Protein 2AVD (pdb70)

Radius of gyration: 21.44 Å; Cα contacts (8 Å, |Δi|>4): 861; chains: 2; bounding box: 46×50×58 Å

CATH classification: 3.40.50.150

InterPro domains:
  IPR002935 Class I-like SAM-dependent O-methyltransferase [PF01596] (61-262)
  IPR002935 Class I-like SAM-dependent O-methyltransferase [PS51682] (45-262)
  IPR029063 S-adenosyl-L-methionine-dependent methyltransferase superfamily [G3DSA:3.40.50.150] (34-262)
  IPR029063 S-adenosyl-L-methionine-dependent methyltransferase superfamily [SSF53335] (52-261)
  IPR050362 Cation-dependent O-methyltransferase [PTHR10509] (51-261)

Nearest PDB structures (foldseek):
  2avd-assembly1_B  TM=9.993E-01  e=6.513E-43  Homo sapiens
  3tr6-assembly1_A-2  TM=9.333E-01  e=3.860E-26  Coxiella burnetii
  5log-assembly1_A  TM=9.379E-01  e=1.596E-25  Myxococcus xanthus
  3cbg-assembly1_A-2  TM=9.506E-01  e=2.444E-22  Synechocystis sp. PCC 6803
  3r3h-assembly1_B  TM=9.396E-01  e=2.592E-22  Legionella pneumophila subsp. pneumophila str. Philadelphia 1

Sequence (438 aa):
QCLLPPEDSRLWQYLLSRSMREHPALRSLRLLTLEQPQGDSMMTCEQAQLLANLARLIQAKKALDLGTFTGYSALALALALPADGRVVTCEVDAQPPELGRPLWRQAEAEHKIDLRLKPALETLDELLAAGEAGTFDVAVVDADKENCSAYYERCLQLLRPGGILAVLRVLWRGKVLQPPKGDVAAECVRNLNERIRRDVRVYISLLPLGDGLTLAFKIQCLLPPEDSRLWQYLLSRSMREHPALRSLRLLTLEQPQGDSMMTCEQAQLLANLARLIQAKKALDLGTFTGYSALALALALPADGRVVTCEVDAQPPELGRPLWRQAEAEHKIDLRLKPALETLDELLAAGEAGTFDVAVVDADKENCSAYYERCLQLLRPGGILAVLRVLWRGKVLQPPKGDVAAECVRNLNERIRRDVRVYISLLPLGDGLTLAFKI

GO terms:
  GO:0005739 mitochondrion (C, HTP)
  GO:0005515 protein binding (F, IPI)

Organism: Homo sapiens (NCBI:txid9606)

B-factor: mean 18.5, std 7.51, range [7.93, 53.57]

Solvent-accessible surface area: 18088 Å² total; per-residue (Å²): 162,95,11,29,46,91,113,119,33,154,13,8,83,14,0,26,53,61,2,42,92,33,70,91,0,14,120,40,0,51,71,69,0,80,143,60,108,132,3,120,63,17,6,35,16,9,4,1,21,2,3,14,12,2,0,103,11,23,154,1,97,53,0,0,0,0,13,2,54,3,0,5,9,0,0,2,2,0,59,19,9,58,94,82,0,100,0,9,0,1,24,106,69,51,138,17,0,99,58,0,72,80,17,3,178,102,10,162,0,70,168,28,14,49,38,61,79,69,59,6,52,91,0,0,65,86,6,34,96,74,60,47,46,32,60,0,14,1,0,0,3,25,37,55,12,105,58,1,37,28,6,0,44,67,0,6,98,0,0,67,88,16,0,0,0,0,0,1,47,2,5,67,177,11,84,3,51,138,30,62,211,64,27,87,19,0,55,26,3,74,79,4,5,38,110,4,83,155,12,127,103,1,18,3,6,6,2,4,0,38,35,1,0,4,1,0,0,41,93,148,67,13,24,40,94,141,107,23,140,10,16,92,8,0,43,47,64,3,43,98,36,63,88,0,16,122,42,0,47,75,58,0,89,144,47,97,125,1,136,38,21,9,42,12,13,4,2,23,2,3,16,12,1,0,106,12,23,154,1,105,52,0,0,0,0,16,2,43,1,0,6,9,0,0,4,2,0,61,21,8,56,95,91,0,104,0,9,0,2,25,107,59,49,142,20,0,86,68,0,50,61,20,0,124,102,6,156,1,44,165,27,12,51,36,69,82,69,68,6,56,90,0,0,65,82,9,38,96,73,60,48,45,30,58,0,15,1,0,0,3,24,21,55,10,99,60,1,50,26,6,0,59,71,0,4,99,0,0,69,88,18,0,1,0,0,0,2,58,1,6,48,129,10,82,2,49,146,27,61,212,62,28,82,20,0,59,28,2,77,73,3,4,30,64,4,90,152,2,127,96,1,21,3,5,7,2,3,0,32,28,1,0,3,1,0,0,36,92

Structure (mmCIF, N/CA/C/O backbone):
data_2AVD
#
_entry.id   2AVD
#
_cell.length_a   51.882
_cell.length_b   65.222
_cell.length_c   61.799
_cell.angle_alpha   90.00
_cell.angle_beta   102.66
_cell.angle_gamma   90.00
#
_symmetry.space_group_name_H-M   'P 1 21 1'
#
loop_
_entity.id
_entity.type
_entity.pdbx_description
1 polymer Catechol-O-methyltransferase
2 non-polymer S-ADENOSYLMETHIONINE
3 water water
#
loop_
_atom_site.group_PDB
_atom_site.id
_atom_site.type_symbol
_atom_site.label_atom_id
_atom_site.label_alt_id
_atom_site.label_comp_id
_atom_site.label_asym_id
_atom_site.label_entity_id
_atom_site.label_seq_id
_atom_site.pdbx_PDB_ins_code
_atom_site.Cartn_x
_atom_site.Cartn_y
_atom_site.Cartn_z
_atom_site.occupancy
_atom_site.B_iso_or_equiv
_atom_site.auth_seq_id
_atom_site.auth_comp_id
_atom_site.auth_asym_id
_atom_site.auth_atom_id
_atom_site.pdbx_PDB_model_num
ATOM 1 N N . GLN A 1 11 ? -15.275 5.273 33.214 1.00 20.70 44 GLN A N 1
ATOM 2 C CA . GLN A 1 11 ? -14.107 5.534 32.332 1.00 21.23 44 GLN A CA 1
ATOM 3 C C . GLN A 1 11 ? -12.734 5.335 32.985 1.00 21.03 44 GLN A C 1
ATOM 4 O O . GLN A 1 11 ? -11.795 4.927 32.303 1.00 21.07 44 GLN A O 1
ATOM 10 N N . CYS A 1 12 ? -12.631 5.681 34.269 1.00 22.07 45 CYS A N 1
ATOM 11 C CA . CYS A 1 12 ? -11.364 5.708 35.027 1.00 24.13 45 CYS A CA 1
ATOM 12 C C . CYS A 1 12 ? -11.553 5.093 36.383 1.00 23.28 45 CYS A C 1
ATOM 13 O O . CYS A 1 12 ? -12.537 5.380 37.074 1.00 24.06 45 CYS A O 1
ATOM 16 N N . LEU A 1 13 ? -10.580 4.299 36.800 1.00 21.89 46 LEU A N 1
ATOM 17 C CA . LEU A 1 13 ? -10.584 3.778 38.146 1.00 21.51 46 LEU A CA 1
ATOM 18 C C . LEU A 1 13 ? -9.988 4.767 39.142 1.00 21.17 46 LEU A C 1
ATOM 19 O O . LEU A 1 13 ? -10.212 4.638 40.343 1.00 21.89 46 LEU A O 1
ATOM 24 N N . LEU A 1 14 ? -9.215 5.730 38.641 1.00 19.99 47 LEU A N 1
ATOM 25 C CA . LEU A 1 14 ? -8.459 6.631 39.509 1.00 19.88 47 LEU A CA 1
ATOM 26 C C . LEU A 1 14 ? -8.954 8.084 39.451 1.00 19.71 47 LEU A C 1
ATOM 27 O O . LEU A 1 14 ? -9.553 8.497 38.452 1.00 19.43 47 LEU A O 1
ATOM 32 N N . PRO A 1 15 ? -8.712 8.854 40.529 1.00 19.99 48 PRO A N 1
ATOM 33 C CA . PRO A 1 15 ? -9.051 10.282 40.488 1.00 19.79 48 PRO A CA 1
ATOM 34 C C . PRO A 1 15 ? -8.045 11.015 39.588 1.00 19.53 48 PRO A C 1
ATOM 35 O O . PRO A 1 15 ? -7.087 10.384 39.103 1.00 19.47 48 PRO A O 1
ATOM 39 N N . PRO A 1 16 ? -8.260 12.325 39.339 1.00 19.77 49 PRO A N 1
ATOM 40 C CA . PRO A 1 16 ? -7.291 13.113 38.572 1.00 18.97 49 PRO A CA 1
ATOM 41 C C . PRO A 1 16 ? -5.880 13.086 39.184 1.00 18.54 49 PRO A C 1
ATOM 42 O O . PRO A 1 16 ? -5.730 12.951 40.410 1.00 18.36 49 PRO A O 1
ATOM 46 N N . GLU A 1 17 ? -4.869 13.246 38.332 1.00 17.74 50 GLU A N 1
ATOM 47 C CA . GLU A 1 17 ? -3.478 13.225 38.763 1.00 17.96 50 GLU A CA 1
ATOM 48 C C . GLU A 1 17 ? -3.160 14.278 39.817 1.00 18.24 50 GLU A C 1
ATOM 49 O O . GLU A 1 17 ? -2.262 14.084 40.628 1.00 18.38 50 GLU A O 1
ATOM 55 N N . ASP A 1 18 ? -3.859 15.411 39.774 1.00 18.50 51 ASP A N 1
ATOM 56 C CA . ASP A 1 18 ? -3.554 16.517 40.696 1.00 19.47 51 ASP A CA 1
ATOM 57 C C . ASP A 1 18 ? -4.322 16.441 42.030 1.00 19.63 51 ASP A C 1
ATOM 58 O O . ASP A 1 18 ? -4.207 17.340 42.877 1.00 20.50 51 ASP A O 1
ATOM 63 N N . SER A 1 19 ? -5.076 15.361 42.242 1.00 19.99 52 SER A N 1
ATOM 64 C CA . SER A 1 19 ? -5.807 15.209 43.494 1.00 20.47 52 SER A CA 1
ATOM 65 C C . SER A 1 19 ? -4.840 14.935 44.672 1.00 20.16 52 SER A C 1
ATOM 66 O O . SER A 1 19 ? -3.756 14.357 44.481 1.00 19.50 52 SER A O 1
ATOM 69 N N . ARG A 1 20 ? -5.218 15.399 45.865 1.00 19.72 53 ARG A N 1
ATOM 70 C CA . ARG A 1 20 ? -4.351 15.374 47.050 1.00 20.17 53 ARG A CA 1
ATOM 71 C C . ARG A 1 20 ? -3.740 13.996 47.407 1.00 18.69 53 ARG A C 1
ATOM 72 O O . ARG A 1 20 ? -2.516 13.877 47.601 1.00 18.14 53 ARG A O 1
ATOM 80 N N . LEU A 1 21 ? -4.599 12.983 47.500 1.00 17.90 54 LEU A N 1
ATOM 81 C CA . LEU A 1 21 ? -4.152 11.633 47.860 1.00 17.48 54 LEU A CA 1
ATOM 82 C C . LEU A 1 21 ? -3.254 11.019 46.765 1.00 16.90 54 LEU A C 1
ATOM 83 O O . LEU A 1 21 ? -2.256 10.331 47.073 1.00 15.51 54 LEU A O 1
ATOM 88 N N . TRP A 1 22 ? -3.594 11.271 45.497 1.00 15.77 55 TRP A N 1
ATOM 89 C CA . TRP A 1 22 ? -2.709 10.825 44.412 1.00 15.52 55 TRP A CA 1
ATOM 90 C C . TRP A 1 22 ? -1.345 11.529 44.469 1.00 15.56 55 TRP A C 1
ATOM 91 O O . TRP A 1 22 ? -0.296 10.888 44.308 1.00 14.97 55 TRP A O 1
ATOM 102 N N . GLN A 1 23 ? -1.347 12.845 44.705 1.00 14.88 56 GLN A N 1
ATOM 103 C CA . GLN A 1 23 ? -0.086 13.586 44.826 1.00 15.53 56 GLN A CA 1
ATOM 104 C C . GLN A 1 23 ? 0.776 13.029 45.964 1.00 14.86 56 GLN A C 1
ATOM 105 O O . GLN A 1 23 ? 2.006 12.991 45.854 1.00 14.73 56 GLN A O 1
ATOM 111 N N . TYR A 1 24 ? 0.111 12.568 47.021 1.00 14.95 57 TYR A N 1
ATOM 112 C CA . TYR A 1 24 ? 0.806 11.936 48.148 1.00 14.98 57 TYR A CA 1
ATOM 113 C C . TYR A 1 24 ? 1.471 10.640 47.669 1.00 14.37 57 TYR A C 1
ATOM 114 O O . TYR A 1 24 ? 2.679 10.430 47.867 1.00 14.80 57 TYR A O 1
ATOM 123 N N . LEU A 1 25 ? 0.689 9.778 47.024 1.00 14.22 58 LEU A N 1
ATOM 124 C CA . LEU A 1 25 ? 1.239 8.539 46.501 1.00 13.37 58 LEU A CA 1
ATOM 125 C C . LEU A 1 25 ? 2.476 8.798 45.632 1.00 12.40 58 LEU A C 1
ATOM 126 O O . LEU A 1 25 ? 3.483 8.123 45.768 1.00 12.04 58 LEU A O 1
ATOM 131 N N . LEU A 1 26 ? 2.412 9.798 44.750 1.00 12.06 59 LEU A N 1
ATOM 132 C CA . LEU A 1 26 ? 3.565 10.111 43.886 1.00 11.90 59 LEU A CA 1
ATOM 133 C C . LEU A 1 26 ? 4.756 10.614 44.676 1.00 12.56 59 LEU A C 1
ATOM 134 O O . LEU A 1 26 ? 5.867 10.102 44.509 1.00 10.88 59 LEU A O 1
ATOM 139 N N . SER A 1 27 ? 4.526 11.627 45.517 1.00 12.96 60 SER A N 1
ATOM 140 C CA . SER A 1 27 ? 5.623 12.242 46.276 1.00 13.95 60 SER A CA 1
ATOM 141 C C . SER A 1 27 ? 6.338 11.266 47.221 1.00 13.63 60 SER A C 1
ATOM 142 O O . SER A 1 27 ? 7.544 11.399 47.449 1.00 14.32 60 SER A O 1
ATOM 145 N N . ARG A 1 28 ? 5.594 10.279 47.724 1.00 13.55 61 ARG A N 1
ATOM 146 C CA . ARG A 1 28 ? 6.135 9.296 48.665 1.00 14.27 61 ARG A CA 1
ATOM 147 C C . ARG A 1 28 ? 6.794 8.093 47.973 1.00 14.65 61 ARG A C 1
ATOM 148 O O . ARG A 1 28 ? 7.400 7.236 48.624 1.00 13.95 61 ARG A O 1
ATOM 156 N N . SER A 1 29 ? 6.736 8.078 46.638 1.00 13.66 62 SER A N 1
ATOM 157 C CA . SER A 1 29 ? 7.296 6.948 45.889 1.00 13.55 62 SER A CA 1
ATOM 158 C C . SER A 1 29 ? 8.272 7.343 44.766 1.00 12.89 62 SER A C 1
ATOM 159 O O . SER A 1 29 ? 9.204 6.586 44.466 1.00 12.96 62 SER A O 1
ATOM 162 N N . MET A 1 30 ? 8.027 8.480 44.101 1.00 12.40 63 MET A N 1
ATOM 163 C CA . MET A 1 30 ? 8.733 8.769 42.841 1.00 13.38 63 MET A CA 1
ATOM 164 C C . MET A 1 30 ? 10.210 9.101 43.031 1.00 13.37 63 MET A C 1
ATOM 165 O O . MET A 1 30 ? 10.553 9.911 43.913 1.00 14.44 63 MET A O 1
ATOM 170 N N . ARG A 1 31 ? 11.058 8.484 42.206 1.00 13.48 64 ARG A N 1
ATOM 171 C CA . ARG A 1 31 ? 12.507 8.715 42.200 1.00 13.46 64 ARG A CA 1
ATOM 172 C C . ARG A 1 31 ? 13.080 8.762 40.774 1.00 14.29 64 ARG A C 1
ATOM 173 O O . ARG A 1 31 ? 13.983 7.988 40.401 1.00 14.85 64 ARG A O 1
ATOM 181 N N . GLU A 1 32 ? 12.533 9.669 39.955 1.00 14.46 65 GLU A N 1
ATOM 182 C CA . GLU A 1 32 ? 12.989 9.794 38.594 1.00 14.18 65 GLU A CA 1
ATOM 183 C C . GLU A 1 32 ? 14.402 10.338 38.612 1.00 12.80 65 GLU A C 1
ATOM 184 O O . GLU A 1 32 ? 14.680 11.302 39.345 1.00 13.78 65 GLU A O 1
ATOM 190 N N . HIS A 1 33 ? 15.269 9.732 37.816 1.00 13.16 66 HIS A N 1
ATOM 191 C CA . HIS A 1 33 ? 16.560 10.351 37.476 1.00 13.12 66 HIS A CA 1
ATOM 192 C C . HIS A 1 33 ? 16.269 11.748 36.921 1.00 12.87 66 HIS A C 1
ATOM 193 O O . HIS A 1 33 ? 15.271 11.922 36.219 1.00 12.22 66 HIS A O 1
ATOM 200 N N . PRO A 1 34 ? 17.108 12.768 37.256 1.00 13.20 67 PRO A N 1
ATOM 201 C CA . PRO A 1 34 ? 16.854 14.140 36.746 1.00 12.87 67 PRO A CA 1
ATOM 202 C C . PRO A 1 34 ? 16.567 14.218 35.231 1.00 12.69 67 PRO A C 1
ATOM 203 O O . PRO A 1 34 ? 15.670 14.964 34.823 1.00 13.24 67 PRO A O 1
ATOM 207 N N . ALA A 1 35 ? 17.304 13.476 34.406 1.00 12.59 68 ALA A N 1
ATOM 208 C CA . ALA A 1 35 ? 17.062 13.462 32.956 1.00 12.21 68 ALA A CA 1
ATOM 209 C C . ALA A 1 35 ? 15.678 12.905 32.616 1.00 12.85 68 ALA A C 1
ATOM 210 O O . ALA A 1 35 ? 15.009 13.396 31.696 1.00 12.56 68 ALA A O 1
ATOM 212 N N . LEU A 1 36 ? 15.261 11.875 33.356 1.00 12.07 69 LEU A N 1
ATOM 213 C CA . LEU A 1 36 ? 13.945 11.256 33.124 1.00 11.90 69 LEU A CA 1
ATOM 214 C C . LEU A 1 36 ? 12.829 12.244 33.496 1.00 12.11 69 LEU A C 1
ATOM 215 O O . LEU A 1 36 ? 11.863 12.419 32.741 1.00 11.98 69 LEU A O 1
ATOM 220 N N . ARG A 1 37 ? 13.006 12.932 34.624 1.00 11.93 70 ARG A N 1
ATOM 221 C CA . ARG A 1 37 ? 12.101 13.995 35.037 1.00 12.45 70 ARG A CA 1
ATOM 222 C C . ARG A 1 37 ? 12.015 15.104 33.966 1.00 12.31 70 ARG A C 1
ATOM 223 O O . ARG A 1 37 ? 10.929 15.526 33.578 1.00 11.56 70 ARG A O 1
ATOM 2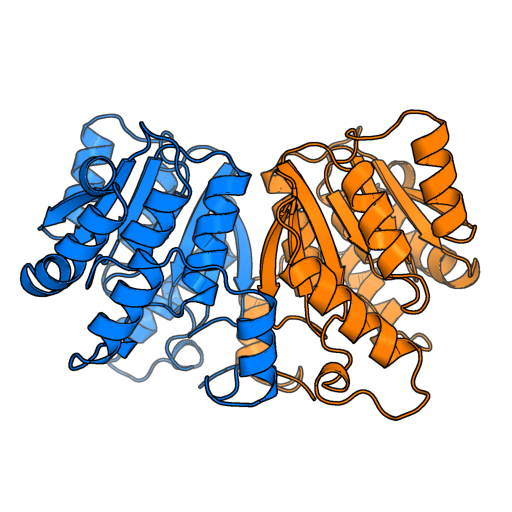31 N N . SER A 1 38 ? 13.175 15.558 33.505 1.00 12.39 71 SER A N 1
ATOM 232 C CA . SER A 1 38 ? 13.239 16.573 32.455 1.00 12.41 71 SER A CA 1
ATOM 233 C C . SER A 1 38 ? 12.584 16.133 31.157 1.00 11.98 71 SER A C 1
ATOM 234 O O . SER A 1 38 ? 11.857 16.927 30.524 1.00 11.85 71 SER A O 1
ATOM 237 N N . LEU A 1 39 ? 12.791 14.871 30.774 1.00 11.21 72 LEU A N 1
ATOM 238 C CA . LEU A 1 39 ? 12.074 14.309 29.623 1.00 11.44 72 LEU A CA 1
ATOM 239 C C . LEU A 1 39 ? 10.540 14.378 29.797 1.00 11.01 72 LEU A C 1
ATOM 240 O O . LEU A 1 39 ? 9.828 14.772 28.871 1.00 10.62 72 LEU A O 1
ATOM 245 N N . ARG A 1 40 ? 10.040 14.018 30.983 1.00 11.58 73 ARG A N 1
ATOM 246 C CA . ARG A 1 40 ? 8.595 14.089 31.258 1.00 12.07 73 ARG A CA 1
ATOM 247 C C . ARG A 1 40 ? 8.105 15.524 31.103 1.00 12.91 73 ARG A C 1
ATOM 248 O O . ARG A 1 40 ? 7.149 15.785 30.368 1.00 13.28 73 ARG A O 1
ATOM 256 N N . LEU A 1 41 ? 8.780 16.454 31.770 1.00 13.11 74 LEU A N 1
ATOM 257 C CA . LEU A 1 41 ? 8.341 17.849 31.758 1.00 13.29 74 LEU A CA 1
ATOM 258 C C . LEU A 1 41 ? 8.355 18.419 30.337 1.00 13.43 74 LEU A C 1
ATOM 259 O O . LEU A 1 41 ? 7.392 19.086 29.912 1.00 13.31 74 LEU A O 1
ATOM 264 N N . LEU A 1 42 ? 9.415 18.137 29.590 1.00 13.27 75 LEU A N 1
ATOM 265 C CA . LEU A 1 42 ? 9.515 18.566 28.192 1.00 14.17 75 LEU A CA 1
ATOM 266 C C . LEU A 1 42 ? 8.392 17.987 27.315 1.00 14.10 75 LEU A C 1
ATOM 267 O O . LEU A 1 42 ? 7.799 18.695 26.501 1.00 13.84 75 LEU A O 1
ATOM 272 N N . THR A 1 43 ? 8.128 16.695 27.482 1.00 12.69 76 THR A N 1
ATOM 273 C CA . THR A 1 43 ? 7.084 16.006 26.727 1.00 12.47 76 THR A CA 1
ATOM 274 C C . THR A 1 43 ? 5.728 16.655 27.009 1.00 12.09 76 THR A C 1
ATOM 275 O O . THR A 1 43 ? 4.951 16.865 26.075 1.00 12.12 76 THR A O 1
ATOM 279 N N . LEU A 1 44 ? 5.499 17.032 28.268 1.00 12.87 77 LEU A N 1
ATOM 280 C CA . LEU A 1 44 ? 4.218 17.631 28.675 1.00 12.71 77 LEU A CA 1
ATOM 281 C C . LEU A 1 44 ? 4.003 19.053 28.150 1.00 13.72 77 LEU A C 1
ATOM 282 O O . LEU A 1 44 ? 2.875 19.563 28.197 1.00 13.55 77 LEU A O 1
ATOM 287 N N . GLU A 1 45 ? 5.069 19.674 27.647 1.00 13.64 78 GLU A N 1
ATOM 288 C CA . GLU A 1 45 ? 4.946 20.959 26.915 1.00 14.23 78 GLU A CA 1
ATOM 289 C C . GLU A 1 45 ? 4.501 20.806 25.437 1.00 15.12 78 GLU A C 1
ATOM 290 O O . GLU A 1 45 ? 4.256 21.818 24.737 1.00 15.81 78 GLU A O 1
ATOM 296 N N . GLN A 1 46 ? 4.332 19.556 24.989 1.00 14.46 79 GLN A N 1
ATOM 297 C CA . GLN A 1 46 ? 3.994 19.260 23.595 1.00 14.91 79 GLN A CA 1
ATOM 298 C C . GLN A 1 46 ? 2.505 18.895 23.422 1.00 14.20 79 GLN A C 1
ATOM 299 O O . GLN A 1 46 ? 1.905 18.312 24.335 1.00 13.06 79 GLN A O 1
ATOM 305 N N . PRO A 1 47 ? 1.904 19.219 22.243 1.00 14.45 80 PRO A N 1
ATOM 306 C CA . PRO A 1 47 ? 0.585 18.656 21.933 1.00 14.13 80 PRO A CA 1
ATOM 307 C C . PRO A 1 47 ? 0.599 17.126 22.110 1.00 14.14 80 PRO A C 1
ATOM 308 O O . PRO A 1 47 ? 1.557 16.466 21.715 1.00 14.26 80 PRO A O 1
ATOM 312 N N . GLN A 1 48 ? -0.446 16.595 22.734 1.00 14.11 81 GLN A N 1
ATOM 313 C CA . GLN A 1 48 ? -0.576 15.141 23.021 1.00 14.67 81 GLN A CA 1
ATOM 314 C C . GLN A 1 48 ? 0.514 14.600 23.949 1.00 14.27 81 GLN A C 1
ATOM 315 O O . GLN A 1 48 ? 0.683 13.380 24.060 1.00 14.20 81 GLN A O 1
ATOM 321 N N . GLY A 1 49 ? 1.204 15.504 24.645 1.00 14.17 82 GLY A N 1
ATOM 322 C CA . GLY A 1 49 ? 2.317 15.117 25.542 1.00 13.84 82 GLY A CA 1
ATOM 323 C C . GLY A 1 49 ? 1.870 14.127 26.615 1.00 14.27 82 GLY A C 1
ATOM 324 O O . GLY A 1 49 ? 2.650 13.277 27.056 1.00 13.40 82 GLY A O 1
ATOM 325 N N . ASP A 1 50 ? 0.611 14.224 27.027 1.00 13.88 83 ASP A N 1
ATOM 326 C CA . ASP A 1 50 ? 0.062 13.335 28.056 1.00 15.32 83 ASP A CA 1
ATOM 327 C C . ASP A 1 50 ? -0.250 11.930 27.541 1.00 15.58 83 ASP A C 1
ATOM 328 O O . ASP A 1 50 ? -0.730 11.081 28.313 1.00 16.47 83 ASP A O 1
ATOM 333 N N . SER A 1 51 ? 0.029 11.676 26.256 1.00 15.21 84 SER A N 1
ATOM 334 C CA . SER A 1 51 ? 0.068 10.296 25.726 1.00 16.73 84 SER A CA 1
ATOM 335 C C . SER A 1 51 ? 1.207 9.475 26.343 1.00 15.50 84 SER A C 1
ATOM 336 O O . SER A 1 51 ? 1.211 8.247 26.266 1.00 16.30 84 SER A O 1
ATOM 339 N N . MET A 1 52 ? 2.190 10.156 26.923 1.00 15.07 85 MET A N 1
ATOM 340 C CA . MET A 1 52 ? 3.293 9.469 27.603 1.00 15.90 85 MET A CA 1
ATOM 341 C C . MET A 1 52 ? 2.703 8.622 28.742 1.00 13.91 85 MET A C 1
ATOM 342 O O . MET A 1 52 ? 1.696 9.000 29.339 1.00 13.23 85 MET A O 1
ATOM 347 N N . MET A 1 53 ? 3.287 7.458 29.041 1.00 14.19 86 MET A N 1
ATOM 348 C CA . MET A 1 53 ? 2.795 6.756 30.217 1.00 13.58 86 MET A CA 1
ATOM 349 C C . MET A 1 53 ? 3.144 7.552 31.489 1.00 13.46 86 MET A C 1
ATOM 350 O O . MET A 1 53 ? 4.174 8.237 31.564 1.00 12.04 86 MET A O 1
ATOM 355 N N . THR A 1 54 ? 2.257 7.475 32.469 1.00 13.12 87 THR A N 1
ATOM 356 C CA . THR A 1 54 ? 2.463 8.176 33.735 1.00 12.99 87 THR A CA 1
ATOM 357 C C . THR A 1 54 ? 3.780 7.759 34.412 1.00 12.41 87 THR A C 1
ATOM 358 O O . THR A 1 54 ? 4.280 6.631 34.238 1.00 11.44 87 THR A O 1
ATOM 362 N N . CYS A 1 55 ? 4.348 8.684 35.181 1.00 11.82 88 CYS A N 1
ATOM 363 C CA . CYS A 1 55 ? 5.654 8.451 35.807 1.00 11.81 88 CYS A CA 1
ATOM 364 C C . CYS A 1 55 ? 5.679 7.207 36.717 1.00 10.98 88 CYS A C 1
ATOM 365 O O . CYS A 1 55 ? 6.680 6.469 36.739 1.00 11.42 88 CYS A O 1
ATOM 368 N N . GLU A 1 56 ? 4.599 6.947 37.457 1.00 9.50 89 GLU A N 1
ATOM 369 C CA . GLU A 1 56 ? 4.627 5.779 38.379 1.00 9.62 89 GLU A CA 1
ATOM 370 C C . GLU A 1 56 ? 4.500 4.446 37.643 1.00 9.83 89 GLU A C 1
ATOM 371 O O . GLU A 1 56 ? 4.968 3.401 38.129 1.00 9.77 89 GLU A O 1
ATOM 377 N N . GLN A 1 57 ? 3.866 4.465 36.468 1.00 9.86 90 GLN A N 1
ATOM 378 C CA . GLN A 1 57 ? 3.832 3.251 35.659 1.00 9.88 90 GLN A CA 1
ATOM 379 C C . GLN A 1 57 ? 5.227 2.963 35.140 1.00 10.49 90 GLN A C 1
ATOM 380 O O . GLN A 1 57 ? 5.711 1.844 35.286 1.00 9.65 90 GLN A O 1
ATOM 386 N N . ALA A 1 58 ? 5.882 3.972 34.541 1.00 10.39 91 ALA A N 1
ATOM 387 C CA . ALA A 1 58 ? 7.263 3.793 34.071 1.00 10.25 91 ALA A CA 1
ATOM 388 C C . ALA A 1 58 ? 8.174 3.319 35.214 1.00 10.14 91 ALA A C 1
ATOM 389 O O . ALA A 1 58 ? 9.037 2.462 35.013 1.00 9.68 91 ALA A O 1
ATOM 391 N N . GLN A 1 59 ? 8.000 3.909 36.394 1.00 10.24 92 GLN A N 1
ATOM 392 C CA . GLN A 1 59 ? 8.814 3.545 37.545 1.00 9.81 92 GLN A CA 1
ATOM 393 C C . GLN A 1 59 ? 8.549 2.124 38.007 1.00 8.95 92 GLN A C 1
ATOM 394 O O . GLN A 1 59 ? 9.502 1.405 38.352 1.00 7.93 92 GLN A O 1
ATOM 400 N N . LEU A 1 60 ? 7.282 1.708 38.034 1.00 8.61 93 LEU A N 1
ATOM 401 C CA . LEU A 1 60 ? 7.001 0.301 38.374 1.00 9.20 93 LEU A CA 1
ATOM 402 C C . LEU A 1 60 ? 7.733 -0.654 37.415 1.00 9.53 93 LEU A C 1
ATOM 403 O O . LEU A 1 60 ? 8.400 -1.611 37.847 1.00 8.49 93 LEU A O 1
ATOM 408 N N . LEU A 1 61 ? 7.588 -0.392 36.110 1.00 8.98 94 LEU A N 1
ATOM 409 C CA . LEU A 1 61 ? 8.208 -1.223 35.081 1.00 10.45 94 LEU A CA 1
ATOM 410 C C . LEU A 1 61 ? 9.741 -1.261 35.220 1.00 9.34 94 LEU A C 1
ATOM 411 O O . LEU A 1 61 ? 10.338 -2.343 35.182 1.00 9.56 94 LEU A O 1
ATOM 416 N N . ALA A 1 62 ? 10.356 -0.084 35.450 1.00 9.36 95 ALA A N 1
ATOM 417 C CA . ALA A 1 62 ? 11.805 0.034 35.640 1.00 10.03 95 ALA A CA 1
ATOM 418 C C . ALA A 1 62 ? 12.214 -0.745 36.896 1.00 10.35 95 ALA A C 1
ATOM 419 O O . ALA A 1 62 ? 13.208 -1.477 36.873 1.00 10.68 95 ALA A O 1
ATOM 421 N N . ASN A 1 63 ? 11.419 -0.620 37.954 1.00 9.68 96 ASN A N 1
ATOM 422 C CA . ASN A 1 63 ? 11.700 -1.328 39.204 1.00 10.34 96 ASN A CA 1
ATOM 423 C C . ASN A 1 63 ? 11.654 -2.845 39.009 1.00 9.76 96 ASN A C 1
ATOM 424 O O . ASN A 1 63 ? 12.517 -3.573 39.517 1.00 10.97 96 ASN A O 1
ATOM 429 N N . LEU A 1 64 ? 10.633 -3.329 38.307 1.00 10.18 97 LEU A N 1
ATOM 430 C CA . LEU A 1 64 ? 10.530 -4.772 38.080 1.00 9.94 97 LEU A CA 1
ATOM 431 C C . LEU A 1 64 ? 11.693 -5.263 37.184 1.00 10.09 97 LEU A C 1
ATOM 432 O O . LEU A 1 64 ? 12.240 -6.345 37.423 1.00 10.44 97 LEU A O 1
ATOM 437 N N . ALA A 1 65 ? 12.085 -4.463 36.188 1.00 9.94 98 ALA A N 1
ATOM 438 C CA . ALA A 1 65 ? 13.263 -4.778 35.357 1.00 10.41 98 ALA A CA 1
ATOM 439 C C . ALA A 1 65 ? 14.508 -4.937 36.234 1.00 10.92 98 ALA A C 1
ATOM 440 O O . ALA A 1 65 ? 15.242 -5.931 36.117 1.00 10.79 98 ALA A O 1
ATOM 442 N N . ARG A 1 66 ? 14.727 -3.977 37.138 1.00 10.67 99 ARG A N 1
ATOM 443 C CA . ARG A 1 66 ? 15.852 -4.061 38.059 1.00 11.56 99 ARG A CA 1
ATOM 444 C C . ARG A 1 66 ? 15.731 -5.282 38.970 1.00 11.15 99 ARG A C 1
ATOM 445 O O . ARG A 1 66 ? 16.708 -6.008 39.200 1.00 10.53 99 ARG A O 1
ATOM 453 N N . LEU A 1 67 ? 14.527 -5.503 39.487 1.00 10.75 100 LEU A N 1
ATOM 454 C CA . LEU A 1 67 ? 14.286 -6.643 40.383 1.00 11.11 100 LEU A CA 1
ATOM 455 C C . LEU A 1 67 ? 14.792 -7.959 39.758 1.00 11.13 100 LEU A C 1
ATOM 456 O O . LEU A 1 67 ? 15.479 -8.747 40.428 1.00 11.23 100 LEU A O 1
ATOM 461 N N . ILE A 1 68 ? 14.463 -8.169 38.482 1.00 10.83 101 ILE A N 1
ATOM 462 C CA . ILE A 1 68 ? 14.813 -9.433 37.776 1.00 11.53 101 ILE A CA 1
ATOM 463 C C . ILE A 1 68 ? 16.193 -9.385 37.070 1.00 12.10 101 ILE A C 1
ATOM 464 O O . ILE A 1 68 ? 16.568 -10.317 36.321 1.00 11.97 101 ILE A O 1
ATOM 469 N N . GLN A 1 69 ? 16.960 -8.327 37.355 1.00 12.52 102 GLN A N 1
ATOM 470 C CA . GLN A 1 69 ? 18.293 -8.115 36.769 1.00 14.33 102 GLN A CA 1
ATOM 471 C C . GLN A 1 69 ? 18.237 -8.162 35.232 1.00 12.74 102 GLN A C 1
ATOM 472 O O . GLN A 1 69 ? 19.084 -8.787 34.574 1.00 12.65 102 GLN A O 1
ATOM 478 N N . ALA A 1 70 ? 17.205 -7.523 34.672 1.00 11.33 103 ALA A N 1
ATOM 479 C CA . ALA A 1 70 ? 17.045 -7.389 33.230 1.00 12.27 103 ALA A CA 1
ATOM 480 C C . ALA A 1 70 ? 18.318 -6.842 32.563 1.00 12.45 103 ALA A C 1
ATOM 481 O O . ALA A 1 70 ? 18.985 -5.941 33.099 1.00 11.98 103 ALA A O 1
ATOM 483 N N . LYS A 1 71 ? 18.627 -7.409 31.399 1.00 13.13 104 LYS A N 1
ATOM 484 C CA . LYS A 1 71 ? 19.712 -6.988 30.504 1.00 13.64 104 LYS A CA 1
ATOM 485 C C . LYS A 1 71 ? 19.183 -6.573 29.117 1.00 13.60 104 LYS A C 1
ATOM 486 O O . LYS A 1 71 ? 19.852 -5.835 28.397 1.00 12.48 104 LYS A O 1
ATOM 492 N N . LYS A 1 72 ? 18.019 -7.103 28.712 1.00 12.44 105 LYS A N 1
ATOM 493 C CA . LYS A 1 72 ? 17.440 -6.788 27.403 1.00 13.18 105 LYS A CA 1
ATOM 494 C C . LYS A 1 72 ? 15.972 -6.502 27.580 1.00 12.70 105 LYS A C 1
ATOM 495 O O . LYS A 1 72 ? 15.258 -7.309 28.175 1.00 12.54 105 LYS A O 1
ATOM 501 N N . ALA A 1 73 ? 15.533 -5.374 27.018 1.00 12.32 106 ALA A N 1
ATOM 502 C CA . ALA A 1 73 ? 14.141 -4.953 27.091 1.00 11.55 106 ALA A CA 1
ATOM 503 C C . ALA A 1 73 ? 13.641 -4.555 25.702 1.00 11.81 106 ALA A C 1
ATOM 504 O O . ALA A 1 73 ? 14.419 -4.135 24.834 1.00 11.71 106 ALA A O 1
ATOM 506 N N . LEU A 1 74 ? 12.342 -4.698 25.517 1.00 10.98 107 LEU A N 1
ATOM 507 C CA . LEU A 1 74 ? 11.680 -4.266 24.299 1.00 11.50 107 LEU A CA 1
ATOM 508 C C . LEU A 1 74 ? 10.672 -3.203 24.718 1.00 11.56 107 LEU A C 1
ATOM 509 O O . LEU A 1 74 ? 9.929 -3.390 25.699 1.00 12.14 107 LEU A O 1
ATOM 514 N N . ASP A 1 75 ? 10.644 -2.092 23.987 1.00 11.61 108 ASP A N 1
ATOM 515 C CA . ASP A 1 75 ? 9.768 -0.981 24.288 1.00 11.82 108 ASP A CA 1
ATOM 516 C C . ASP A 1 75 ? 9.040 -0.590 22.993 1.00 11.96 108 ASP A C 1
ATOM 517 O O . ASP A 1 75 ? 9.639 0.021 22.089 1.00 11.69 108 ASP A O 1
ATOM 522 N N . LEU A 1 76 ? 7.762 -0.954 22.912 1.00 11.06 109 LEU A N 1
ATOM 523 C CA . LEU A 1 76 ? 6.986 -0.734 21.679 1.00 10.48 109 LEU A CA 1
ATOM 524 C C . LEU A 1 76 ? 6.187 0.547 21.861 1.00 10.47 109 LEU A C 1
ATOM 525 O O . LEU A 1 76 ? 5.375 0.650 22.773 1.00 10.35 109 LEU A O 1
ATOM 530 N N . GLY A 1 77 ? 6.451 1.514 20.987 1.00 10.72 110 GLY A N 1
ATOM 531 C CA . GLY A 1 77 ? 5.815 2.825 21.037 1.00 10.21 110 GLY A CA 1
ATOM 532 C C . GLY A 1 77 ? 6.705 3.810 21.748 1.00 9.90 110 GLY A C 1
ATOM 533 O O . GLY A 1 77 ? 6.411 4.228 22.853 1.00 9.73 110 GLY A O 1
ATOM 534 N N . THR A 1 78 ? 7.828 4.146 21.126 1.00 10.66 111 THR A N 1
ATOM 535 C CA . THR A 1 78 ? 8.842 5.013 21.747 1.00 11.74 111 THR A CA 1
ATOM 536 C C . THR A 1 78 ? 8.264 6.369 22.213 1.00 11.67 111 THR A C 1
ATOM 537 O O . THR A 1 78 ? 8.518 6.820 23.346 1.00 12.18 111 THR A O 1
ATOM 541 N N . PHE A 1 79 ? 7.481 6.992 21.329 1.00 12.21 112 PHE A N 1
ATOM 542 C CA . PHE A 1 79 ? 7.027 8.371 21.509 1.00 12.68 112 PHE A CA 1
ATOM 543 C C . PHE A 1 79 ? 8.283 9.224 21.734 1.00 12.85 112 PHE A C 1
ATOM 544 O O . PHE A 1 79 ? 9.220 9.148 20.912 1.00 13.53 112 PHE A O 1
ATOM 552 N N . THR A 1 80 ? 8.331 10.008 22.811 1.00 12.26 113 THR A N 1
ATOM 553 C CA . THR A 1 80 ? 9.516 10.831 23.091 1.00 13.46 113 THR A CA 1
ATOM 554 C C . THR A 1 80 ? 10.645 10.060 23.800 1.00 13.40 113 THR A C 1
ATOM 555 O O . THR A 1 80 ? 11.691 10.643 24.128 1.00 14.81 113 THR A O 1
ATOM 559 N N . GLY A 1 81 ? 10.444 8.772 24.057 1.00 12.51 114 GLY A N 1
ATOM 560 C CA . GLY A 1 81 ? 11.466 7.933 24.700 1.00 12.30 114 GLY A CA 1
ATOM 561 C C . GLY A 1 81 ? 11.409 7.817 26.212 1.00 13.01 114 GLY A C 1
ATOM 562 O O . GLY A 1 81 ? 12.376 7.344 26.861 1.00 12.85 114 GLY A O 1
ATOM 563 N N . TYR A 1 82 ? 10.278 8.218 26.803 1.00 12.40 115 TYR A N 1
ATOM 564 C CA . TYR A 1 82 ? 10.141 8.176 28.260 1.00 11.58 115 TYR A CA 1
ATOM 565 C C . TYR A 1 82 ? 10.227 6.757 28.856 1.00 11.71 115 TYR A C 1
ATOM 566 O O . TYR A 1 82 ? 11.044 6.509 29.746 1.00 10.92 115 TYR A O 1
ATOM 575 N N . SER A 1 83 ? 9.399 5.827 28.374 1.00 12.13 116 SER A N 1
ATOM 576 C CA . SER A 1 83 ? 9.482 4.451 28.888 1.00 11.91 116 SER A CA 1
ATOM 577 C C . SER A 1 83 ? 10.833 3.789 28.505 1.00 11.73 116 SER A C 1
ATOM 578 O O . SER A 1 83 ? 11.432 3.033 29.302 1.00 10.91 116 SER A O 1
ATOM 581 N N . ALA A 1 84 ? 11.335 4.117 27.316 1.00 11.28 117 ALA A N 1
ATOM 582 C CA . ALA A 1 84 ? 12.643 3.582 26.857 1.00 11.71 117 ALA A CA 1
ATOM 583 C C . ALA A 1 84 ? 13.744 3.999 27.851 1.00 11.90 117 ALA A C 1
ATOM 584 O O . ALA A 1 84 ? 14.585 3.176 28.261 1.00 11.07 117 ALA A O 1
ATOM 586 N N . LEU A 1 85 ? 13.748 5.281 28.220 1.00 11.10 118 LEU A N 1
ATOM 587 C CA . LEU A 1 85 ? 14.754 5.795 29.152 1.00 11.26 118 LEU A CA 1
ATOM 588 C C . LEU A 1 85 ? 14.562 5.225 30.553 1.00 10.79 118 LEU A C 1
ATOM 589 O O . LEU A 1 85 ? 15.535 4.845 31.202 1.00 10.05 118 LEU A O 1
ATOM 594 N N . ALA A 1 86 ? 13.309 5.170 31.015 1.00 10.62 119 ALA A N 1
ATOM 595 C CA . ALA A 1 86 ? 13.012 4.561 32.311 1.00 10.41 119 ALA A CA 1
ATOM 596 C C . ALA A 1 86 ? 13.595 3.136 32.377 1.00 9.95 119 ALA A C 1
ATOM 597 O O . ALA A 1 86 ? 14.259 2.776 33.341 1.00 10.61 119 ALA A O 1
ATOM 599 N N . LEU A 1 87 ? 13.360 2.348 31.335 1.00 10.56 120 LEU A N 1
ATOM 600 C CA . LEU A 1 87 ? 13.889 0.983 31.271 1.00 10.49 120 LEU A CA 1
ATOM 601 C C . LEU A 1 87 ? 15.431 0.958 31.234 1.00 11.03 120 LEU A C 1
ATOM 602 O O . LEU A 1 87 ? 16.046 0.259 32.048 1.00 10.77 120 LEU A O 1
ATOM 607 N N . ALA A 1 88 ? 16.017 1.736 30.317 1.00 12.13 121 ALA A N 1
ATOM 608 C CA . ALA A 1 88 ? 17.481 1.830 30.172 1.00 11.72 121 ALA A CA 1
ATOM 609 C C . ALA A 1 88 ? 18.184 2.105 31.512 1.00 12.31 121 ALA A C 1
ATOM 610 O O . ALA A 1 88 ? 19.204 1.466 31.844 1.00 12.32 121 ALA A O 1
ATOM 612 N N . LEU A 1 89 ? 17.604 2.996 32.316 1.00 11.64 122 LEU A N 1
ATOM 613 C CA . LEU A 1 89 ? 18.187 3.355 33.614 1.00 12.90 122 LEU A CA 1
ATOM 614 C C . LEU A 1 89 ? 18.132 2.220 34.654 1.00 12.52 122 LEU A C 1
ATOM 615 O O . LEU A 1 89 ? 18.844 2.260 35.649 1.00 13.96 122 LEU A O 1
ATOM 620 N N . ALA A 1 90 ? 17.313 1.205 34.396 1.00 12.44 123 ALA A N 1
ATOM 621 C CA . ALA A 1 90 ? 17.185 0.055 35.308 1.00 12.74 123 ALA A CA 1
ATOM 622 C C . ALA A 1 90 ? 18.135 -1.082 34.910 1.00 13.30 123 ALA A C 1
ATOM 623 O O . ALA A 1 90 ? 18.246 -2.091 35.641 1.00 14.24 123 ALA A O 1
ATOM 625 N N . LEU A 1 91 ? 18.822 -0.910 33.768 1.00 12.89 124 LEU A N 1
ATOM 626 C CA . LEU A 1 91 ? 19.711 -1.950 33.194 1.00 13.53 124 LEU A CA 1
ATOM 627 C C . LEU A 1 91 ? 21.202 -1.654 33.463 1.00 14.70 124 LEU A C 1
ATOM 628 O O . LEU A 1 91 ? 21.585 -0.488 33.604 1.00 15.13 124 LEU A O 1
ATOM 633 N N . PRO A 1 92 ? 22.044 -2.713 33.478 1.00 16.00 125 PRO A N 1
ATOM 634 C CA . PRO A 1 92 ? 23.492 -2.509 33.629 1.00 16.86 125 PRO A CA 1
ATOM 635 C C . PRO A 1 92 ? 24.074 -1.845 32.396 1.00 17.59 125 PRO A C 1
ATOM 636 O O . PRO A 1 92 ? 23.366 -1.636 31.401 1.00 15.49 125 PRO A O 1
ATOM 640 N N . ALA A 1 93 ? 25.369 -1.525 32.474 1.00 18.57 126 ALA A N 1
ATOM 641 C CA . ALA A 1 93 ? 26.080 -0.803 31.434 1.00 19.40 126 ALA A CA 1
ATOM 642 C C . ALA A 1 93 ? 25.906 -1.400 30.046 1.00 19.60 126 ALA A C 1
ATOM 643 O O . ALA A 1 93 ? 25.818 -0.666 29.056 1.00 20.73 126 ALA A O 1
ATOM 645 N N . ASP A 1 94 ? 25.851 -2.725 29.984 1.00 20.10 127 ASP A N 1
ATOM 646 C CA . ASP A 1 94 ? 25.809 -3.439 28.719 1.00 21.39 127 ASP A CA 1
ATOM 647 C C . ASP A 1 94 ? 24.374 -3.822 28.365 1.00 20.57 127 ASP A C 1
ATOM 648 O O . ASP A 1 94 ? 24.136 -4.620 27.445 1.00 20.92 127 ASP A O 1
ATOM 653 N N . GLY A 1 95 ? 23.425 -3.257 29.112 1.00 19.16 128 GLY A N 1
ATOM 654 C CA . GLY A 1 95 ? 22.003 -3.513 28.855 1.00 18.39 128 GLY A CA 1
ATOM 655 C C . GLY A 1 95 ? 21.577 -2.866 27.554 1.00 17.28 128 GLY A C 1
ATOM 656 O O . GLY A 1 95 ? 22.220 -1.920 27.067 1.00 16.19 128 GLY A O 1
ATOM 657 N N . ARG A 1 96 ? 20.466 -3.342 26.997 1.00 16.32 129 ARG A N 1
ATOM 658 C CA . ARG A 1 96 ? 19.959 -2.778 25.753 1.00 16.50 129 ARG A CA 1
ATOM 659 C C . ARG A 1 96 ? 18.432 -2.699 25.789 1.00 15.20 129 ARG A C 1
ATOM 660 O O . ARG A 1 96 ? 17.772 -3.646 26.225 1.00 14.59 129 ARG A O 1
ATOM 668 N N . VAL A 1 97 ? 17.882 -1.569 25.342 1.00 13.58 130 VAL A N 1
ATOM 669 C CA . VAL A 1 97 ? 16.449 -1.445 25.143 1.00 13.02 130 VAL A CA 1
ATOM 670 C C . VAL A 1 97 ? 16.205 -1.253 23.646 1.00 12.46 130 VAL A C 1
ATOM 671 O O . VAL A 1 97 ? 16.695 -0.283 23.059 1.00 13.54 130 VAL A O 1
ATOM 675 N N . VAL A 1 98 ? 15.498 -2.197 23.033 1.00 11.85 131 VAL A N 1
ATOM 676 C CA . VAL A 1 98 ? 15.109 -2.030 21.622 1.00 11.53 131 VAL A CA 1
ATOM 677 C C . VAL A 1 98 ? 13.775 -1.293 21.656 1.00 12.27 131 VAL A C 1
ATOM 678 O O . VAL A 1 98 ? 12.766 -1.836 22.156 1.00 11.75 131 VAL A O 1
ATOM 682 N N . THR A 1 99 ? 13.781 -0.036 21.200 1.00 11.37 132 THR A N 1
ATOM 683 C CA . THR A 1 99 ? 12.569 0.781 21.247 1.00 12.00 132 THR A CA 1
ATOM 684 C C . THR A 1 99 ? 12.080 1.037 19.814 1.00 12.20 132 THR A C 1
ATOM 685 O O . THR A 1 99 ? 12.899 1.339 18.933 1.00 13.34 132 THR A O 1
ATOM 689 N N . CYS A 1 100 ? 10.768 0.897 19.605 1.00 11.67 133 CYS A N 1
ATOM 690 C CA . CYS A 1 100 ? 10.164 0.818 18.254 1.00 12.70 133 CYS A CA 1
ATOM 691 C C . CYS A 1 100 ? 9.165 1.951 18.053 1.00 13.29 133 CYS A C 1
ATOM 692 O O . CYS A 1 100 ? 8.300 2.199 18.900 1.00 12.57 133 CYS A O 1
ATOM 695 N N . GLU A 1 101 ? 9.253 2.620 16.908 1.00 13.05 134 GLU A N 1
ATOM 696 C CA . GLU A 1 101 ? 8.434 3.816 16.678 1.00 14.10 134 GLU A CA 1
ATOM 697 C C . GLU A 1 101 ? 8.320 4.034 15.168 1.00 14.56 134 GLU A C 1
ATOM 698 O O . GLU A 1 101 ? 9.269 3.724 14.433 1.00 15.24 134 GLU A O 1
ATOM 704 N N . VAL A 1 102 ? 7.184 4.564 14.714 1.00 16.35 135 VAL A N 1
ATOM 705 C CA . VAL A 1 102 ? 6.989 4.910 13.281 1.00 18.31 135 VAL A CA 1
ATOM 706 C C . VAL A 1 102 ? 7.203 6.404 12.980 1.00 19.59 135 VAL A C 1
ATOM 707 O O . VAL A 1 102 ? 7.553 6.765 11.857 1.00 21.59 135 VAL A O 1
ATOM 711 N N . ASP A 1 103 ? 6.993 7.242 13.993 1.00 20.12 136 ASP A N 1
ATOM 712 C CA . ASP A 1 103 ? 7.055 8.705 13.916 1.00 21.13 136 ASP A CA 1
ATOM 713 C C . ASP A 1 103 ? 8.451 9.191 14.343 1.00 20.72 136 ASP A C 1
ATOM 714 O O . ASP A 1 103 ? 8.795 9.135 15.519 1.00 19.87 136 ASP A O 1
ATOM 719 N N . ALA A 1 104 ? 9.251 9.653 13.377 1.00 21.44 137 ALA A N 1
ATOM 720 C CA . ALA A 1 104 ? 10.643 10.084 13.629 1.00 21.21 137 ALA A CA 1
ATOM 721 C C . ALA A 1 104 ? 10.794 11.282 14.574 1.00 21.64 137 ALA A C 1
ATOM 722 O O . ALA A 1 104 ? 11.831 11.427 15.238 1.00 21.42 137 ALA A O 1
ATOM 724 N N . GLN A 1 105 ? 9.784 12.152 14.616 1.00 21.19 138 GLN A N 1
ATOM 725 C CA . GLN A 1 105 ? 9.873 13.422 15.350 1.00 22.36 138 GLN A CA 1
ATOM 726 C C . GLN A 1 105 ? 9.957 13.290 16.877 1.00 20.05 138 GLN A C 1
ATOM 727 O O . GLN A 1 105 ? 10.876 13.858 17.487 1.00 20.22 138 GLN A O 1
ATOM 733 N N . PRO A 1 106 ? 8.973 12.605 17.510 1.00 19.02 139 PRO A N 1
ATOM 734 C CA . PRO A 1 106 ? 9.011 12.575 18.981 1.00 18.02 139 PRO A CA 1
ATOM 735 C C . PRO A 1 106 ? 10.328 12.017 19.581 1.00 16.93 139 PRO A C 1
ATOM 736 O O . PRO A 1 106 ? 10.840 12.612 20.541 1.00 16.60 139 PRO A O 1
ATOM 740 N N . PRO A 1 107 ? 10.888 10.910 19.027 1.00 16.86 140 PRO A N 1
ATOM 741 C CA . PRO A 1 107 ? 12.193 10.476 19.574 1.00 16.83 140 PRO A CA 1
ATOM 742 C C . PRO A 1 107 ? 13.307 11.529 19.522 1.00 17.40 140 PRO A C 1
ATOM 743 O O . PRO A 1 107 ? 14.149 11.561 20.409 1.00 16.70 140 PRO A O 1
ATOM 747 N N . GLU A 1 108 ? 13.286 12.395 18.503 1.00 18.46 141 GLU A N 1
ATOM 748 C CA . GLU A 1 108 ? 14.230 13.520 18.416 1.00 20.09 141 GLU A CA 1
ATOM 749 C C . GLU A 1 108 ? 14.132 14.465 19.620 1.00 20.40 141 GLU A C 1
ATOM 750 O O . GLU A 1 108 ? 15.143 15.022 20.095 1.00 19.84 141 GLU A O 1
ATOM 756 N N . LEU A 1 109 ? 12.911 14.627 20.122 1.00 21.09 142 LEU A N 1
ATOM 757 C CA . LEU A 1 109 ? 12.663 15.398 21.331 1.00 22.26 142 LEU A CA 1
ATOM 758 C C . LEU A 1 109 ? 13.369 14.812 22.535 1.00 21.84 142 LEU A C 1
ATOM 759 O O . LEU A 1 109 ? 14.012 15.538 23.282 1.00 22.49 142 LEU A O 1
ATOM 764 N N . GLY A 1 110 ? 13.233 13.498 22.735 1.00 20.83 143 GLY A N 1
ATOM 765 C CA . GLY A 1 110 ? 13.785 12.839 23.910 1.00 20.63 143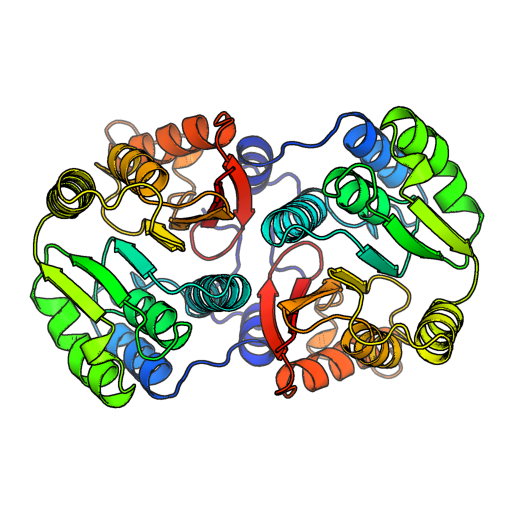 GLY A CA 1
ATOM 766 C C . GLY A 1 110 ? 15.278 12.560 23.882 1.00 20.42 143 GLY A C 1
ATOM 767 O O . GLY A 1 110 ? 15.916 12.511 24.935 1.00 20.18 143 GLY A O 1
ATOM 768 N N . ARG A 1 111 ? 15.851 12.375 22.692 1.00 19.82 144 ARG A N 1
ATOM 769 C CA . ARG A 1 111 ? 17.258 11.972 22.588 1.00 20.23 144 ARG A CA 1
ATOM 770 C C . ARG A 1 111 ? 18.263 12.785 23.471 1.00 18.35 144 ARG A C 1
ATOM 771 O O . ARG A 1 111 ? 19.169 12.186 24.090 1.00 17.30 144 ARG A O 1
ATOM 779 N N . PRO A 1 112 ? 18.131 14.130 23.520 1.00 17.96 145 PRO A N 1
ATOM 780 C CA . PRO A 1 112 ? 19.043 14.878 24.406 1.00 17.23 145 PRO A CA 1
ATOM 781 C C . PRO A 1 112 ? 18.992 14.425 25.869 1.00 16.88 145 PRO A C 1
ATOM 782 O O . PRO A 1 112 ? 20.020 14.411 26.568 1.00 16.28 145 PRO A O 1
ATOM 786 N N . LEU A 1 113 ? 17.809 14.024 26.319 1.00 15.71 146 LEU A N 1
ATOM 787 C CA . LEU A 1 113 ? 17.668 13.483 27.676 1.00 16.19 146 LEU A CA 1
ATOM 788 C C . LEU A 1 113 ? 18.246 12.083 27.810 1.00 15.08 146 LEU A C 1
ATOM 789 O O . LEU A 1 113 ? 18.827 11.769 28.872 1.00 15.12 146 LEU A O 1
ATOM 794 N N . TRP A 1 114 ? 18.124 11.259 26.758 1.00 14.60 147 TRP A N 1
ATOM 795 C CA . TRP A 1 114 ? 18.838 9.971 26.708 1.00 15.76 147 TRP A CA 1
ATOM 796 C C . TRP A 1 114 ? 20.340 10.216 26.901 1.00 14.99 147 TRP A C 1
ATOM 797 O O . TRP A 1 114 ? 20.988 9.538 27.699 1.00 13.85 147 TRP A O 1
ATOM 808 N N . ARG A 1 115 ? 20.866 11.228 26.199 1.00 14.20 148 ARG A N 1
ATOM 809 C CA . ARG A 1 115 ? 22.292 11.565 26.292 1.00 14.57 148 ARG A CA 1
ATOM 810 C C . ARG A 1 115 ? 22.662 12.041 27.696 1.00 13.90 148 ARG A C 1
ATOM 811 O O . ARG A 1 115 ? 23.664 11.571 28.276 1.00 13.92 148 ARG A O 1
ATOM 819 N N . GLN A 1 116 ? 21.847 12.946 28.249 1.00 13.49 149 GLN A N 1
ATOM 820 C CA . GLN A 1 116 ? 22.063 13.461 29.611 1.00 14.02 149 GLN A CA 1
ATOM 821 C C . GLN A 1 116 ? 22.151 12.315 30.649 1.00 14.98 149 GLN A C 1
ATOM 822 O O . GLN A 1 116 ? 22.964 12.361 31.591 1.00 14.95 149 GLN A O 1
ATOM 828 N N . ALA A 1 117 ? 21.339 11.281 30.425 1.00 15.88 150 ALA A N 1
ATOM 829 C CA . ALA A 1 117 ? 21.271 10.126 31.313 1.00 17.06 150 ALA A CA 1
ATOM 830 C C . ALA A 1 117 ? 22.374 9.078 31.081 1.00 18.35 150 ALA A C 1
ATOM 831 O O . ALA A 1 117 ? 22.404 8.029 31.763 1.00 18.44 150 ALA A O 1
ATOM 833 N N . GLU A 1 118 ? 23.264 9.331 30.117 1.00 18.65 151 GLU A N 1
ATOM 834 C CA . GLU A 1 118 ? 24.303 8.356 29.710 1.00 20.88 151 GLU A CA 1
ATOM 835 C C . GLU A 1 118 ? 23.701 7.043 29.199 1.00 20.71 151 GLU A C 1
ATOM 836 O O . GLU A 1 118 ? 24.294 5.967 29.360 1.00 20.72 151 GLU A O 1
ATOM 842 N N . ALA A 1 119 ? 22.524 7.146 28.582 1.00 20.38 152 ALA A N 1
ATOM 843 C CA . ALA A 1 119 ? 21.763 5.972 28.160 1.00 21.70 152 ALA A CA 1
ATOM 844 C C . ALA A 1 119 ? 21.650 5.773 26.649 1.00 22.32 152 ALA A C 1
ATOM 845 O O . ALA A 1 119 ? 21.048 4.805 26.201 1.00 21.57 152 ALA A O 1
ATOM 847 N N . GLU A 1 120 ? 22.246 6.663 25.855 1.00 23.43 153 GLU A N 1
ATOM 848 C CA . GLU A 1 120 ? 22.180 6.525 24.387 1.00 24.75 153 GLU A CA 1
ATOM 849 C C . GLU A 1 120 ? 22.720 5.214 23.844 1.00 25.34 153 GLU A C 1
ATOM 850 O O . GLU A 1 120 ? 22.154 4.652 22.899 1.00 25.99 153 GLU A O 1
ATOM 856 N N . HIS A 1 121 ? 23.809 4.717 24.428 1.00 25.46 154 HIS A N 1
ATOM 857 C CA . HIS A 1 121 ? 24.376 3.457 23.974 1.00 26.35 154 HIS A CA 1
ATOM 858 C C . HIS A 1 121 ? 23.479 2.263 24.326 1.00 24.62 154 HIS A C 1
ATOM 859 O O . HIS A 1 121 ? 23.562 1.208 23.694 1.00 24.93 154 HIS A O 1
ATOM 866 N N . LYS A 1 122 ? 22.618 2.456 25.322 1.00 22.44 155 LYS A N 1
ATOM 867 C CA . LYS A 1 122 ? 21.696 1.418 25.778 1.00 21.03 155 LYS A CA 1
ATOM 868 C C . LYS A 1 122 ? 20.409 1.414 24.962 1.00 20.21 155 LYS A C 1
ATOM 869 O O . LYS A 1 122 ? 19.743 0.384 24.856 1.00 20.82 155 LYS A O 1
ATOM 875 N N . ILE A 1 123 ? 20.049 2.561 24.391 1.00 18.52 156 ILE A N 1
ATOM 876 C CA . ILE A 1 123 ? 18.766 2.671 23.683 1.00 17.20 156 ILE A CA 1
ATOM 877 C C . ILE A 1 123 ? 18.961 2.483 22.185 1.00 17.97 156 ILE A C 1
ATOM 878 O O . ILE A 1 123 ? 19.691 3.250 21.542 1.00 17.92 156 ILE A O 1
ATOM 883 N N . ASP A 1 124 ? 18.316 1.442 21.661 1.00 16.61 157 ASP A N 1
ATOM 884 C CA . ASP A 1 124 ? 18.453 1.017 20.277 1.00 16.88 157 ASP A CA 1
ATOM 885 C C . ASP A 1 124 ? 17.142 1.368 19.552 1.00 16.55 157 ASP A C 1
ATOM 886 O O . ASP A 1 124 ? 16.162 0.610 19.580 1.00 16.36 157 ASP A O 1
ATOM 891 N N . LEU A 1 125 ? 17.122 2.540 18.924 1.00 15.75 158 LEU A N 1
ATOM 892 C CA . LEU A 1 125 ? 15.889 3.032 18.294 1.00 15.91 158 LEU A CA 1
ATOM 893 C C . LEU A 1 125 ? 15.674 2.391 16.915 1.00 16.07 158 LEU A C 1
ATOM 894 O O . LEU A 1 125 ? 16.549 2.460 16.053 1.00 16.27 158 LEU A O 1
ATOM 899 N N . ARG A 1 126 ? 14.511 1.777 16.715 1.00 15.66 159 ARG A N 1
ATOM 900 C CA . ARG A 1 126 ? 14.159 1.168 15.418 1.00 16.15 159 ARG A CA 1
ATOM 901 C C . ARG A 1 126 ? 12.979 1.918 14.849 1.00 15.97 159 ARG A C 1
ATOM 902 O O . ARG A 1 126 ? 11.851 1.743 15.294 1.00 14.36 159 ARG A O 1
ATOM 910 N N . LEU A 1 127 ? 13.265 2.787 13.887 1.00 16.30 160 LEU A N 1
ATOM 911 C CA . LEU A 1 127 ? 12.267 3.647 13.271 1.00 17.59 160 LEU A CA 1
ATOM 912 C C . LEU A 1 127 ? 11.593 2.919 12.086 1.00 17.74 160 LEU A C 1
ATOM 913 O O . LEU A 1 127 ? 12.038 3.002 10.931 1.00 18.67 160 LEU A O 1
ATOM 918 N N . LYS A 1 128 ? 10.539 2.171 12.406 1.00 17.05 161 LYS A N 1
ATOM 919 C CA . LYS A 1 128 ? 9.737 1.419 11.443 1.00 17.07 161 LYS A CA 1
ATOM 920 C C . LYS A 1 128 ? 8.619 0.738 12.245 1.00 16.63 161 LYS A C 1
ATOM 921 O O . LYS A 1 128 ? 8.675 0.731 13.477 1.00 16.21 161 LYS A O 1
ATOM 927 N N . PRO A 1 129 ? 7.608 0.163 11.564 1.00 15.88 162 PRO A N 1
ATOM 928 C CA . PRO A 1 129 ? 6.537 -0.508 12.324 1.00 15.58 162 PRO A CA 1
ATOM 929 C C . PRO A 1 129 ? 7.105 -1.585 13.260 1.00 14.89 162 PRO A C 1
ATOM 930 O O . PRO A 1 129 ? 8.003 -2.348 12.885 1.00 15.01 162 PRO A O 1
ATOM 934 N N . ALA A 1 130 ? 6.606 -1.586 14.492 1.00 14.42 163 ALA A N 1
ATOM 935 C CA . ALA A 1 130 ? 7.065 -2.545 15.509 1.00 14.26 163 ALA A CA 1
ATOM 936 C C . ALA A 1 130 ? 6.972 -3.981 15.044 1.00 13.96 163 ALA A C 1
ATOM 937 O O . ALA A 1 130 ? 7.832 -4.782 15.370 1.00 13.32 163 ALA A O 1
ATOM 939 N N . LEU A 1 131 ? 5.933 -4.323 14.282 1.00 14.05 164 LEU A N 1
ATOM 940 C CA . LEU A 1 131 ? 5.749 -5.711 13.839 1.00 14.76 164 LEU A CA 1
ATOM 941 C C . LEU A 1 131 ? 6.951 -6.196 13.030 1.00 14.71 164 LEU A C 1
ATOM 942 O O . LEU A 1 131 ? 7.383 -7.357 13.158 1.00 14.43 164 LEU A O 1
ATOM 947 N N . GLU A 1 132 ? 7.461 -5.307 12.178 1.00 14.75 165 GLU A N 1
ATOM 948 C CA . GLU A 1 132 ? 8.627 -5.599 11.354 1.00 14.74 165 GLU A CA 1
ATOM 949 C C . GLU A 1 132 ? 9.847 -5.857 12.236 1.00 13.72 165 GLU A C 1
ATOM 950 O O . GLU A 1 132 ? 10.583 -6.832 12.028 1.00 13.94 165 GLU A O 1
ATOM 956 N N . THR A 1 133 ? 10.051 -5.009 13.228 1.00 12.66 166 THR A N 1
ATOM 957 C CA . THR A 1 133 ? 11.210 -5.190 14.125 1.00 12.54 166 THR A CA 1
ATOM 958 C C . THR A 1 133 ? 11.096 -6.505 14.891 1.00 12.88 166 THR A C 1
ATOM 959 O O . THR A 1 133 ? 12.068 -7.277 14.998 1.00 13.13 166 THR A O 1
ATOM 963 N N . LEU A 1 134 ? 9.899 -6.784 15.388 1.00 12.84 167 LEU A N 1
ATOM 964 C CA . LEU A 1 134 ? 9.672 -8.023 16.148 1.00 12.96 167 LEU A CA 1
ATOM 965 C C . LEU A 1 134 ? 10.004 -9.264 15.295 1.00 13.35 167 LEU A C 1
ATOM 966 O O . LEU A 1 134 ? 10.676 -10.199 15.761 1.00 12.64 167 LEU A O 1
ATOM 971 N N . ASP A 1 135 ? 9.573 -9.252 14.033 1.00 13.43 168 ASP A N 1
ATOM 972 C CA . ASP A 1 135 ? 9.856 -10.371 13.143 1.00 14.62 168 ASP A CA 1
ATOM 973 C C . ASP A 1 135 ? 11.345 -10.512 12.880 1.00 14.39 168 ASP A C 1
ATOM 974 O O . ASP A 1 135 ? 11.856 -11.631 12.839 1.00 14.58 168 ASP A O 1
ATOM 979 N N . GLU A 1 136 ? 12.033 -9.379 12.723 1.00 14.01 169 GLU A N 1
ATOM 980 C CA . GLU A 1 136 ? 13.480 -9.376 12.519 1.00 15.09 169 GLU A CA 1
ATOM 981 C C . GLU A 1 136 ? 14.221 -9.999 13.701 1.00 14.18 169 GLU A C 1
ATOM 982 O O . GLU A 1 136 ? 15.115 -10.845 13.504 1.00 13.55 169 GLU A O 1
ATOM 988 N N . LEU A 1 137 ? 13.841 -9.601 14.920 1.00 13.63 170 LEU A N 1
ATOM 989 C CA . LEU A 1 137 ? 14.504 -10.140 16.129 1.00 13.21 170 LEU A CA 1
ATOM 990 C C . LEU A 1 137 ? 14.291 -11.655 16.216 1.00 12.81 170 LEU A C 1
ATOM 991 O O . LEU A 1 137 ? 15.219 -12.391 16.532 1.00 13.48 170 LEU A O 1
ATOM 996 N N . LEU A 1 138 ? 13.074 -12.111 15.921 1.00 12.50 171 LEU A N 1
ATOM 997 C CA . LEU A 1 138 ? 12.782 -13.546 15.956 1.00 12.85 171 LEU A CA 1
ATOM 998 C C . LEU A 1 138 ? 13.561 -14.298 14.859 1.00 13.56 171 LEU A C 1
ATOM 999 O O . LEU A 1 138 ? 14.114 -15.370 15.114 1.00 12.71 171 LEU A O 1
ATOM 1004 N N . ALA A 1 139 ? 13.607 -13.726 13.652 1.00 14.14 172 ALA A N 1
ATOM 1005 C CA . ALA A 1 139 ? 14.420 -14.298 12.554 1.00 14.91 172 ALA A CA 1
ATOM 1006 C C . ALA A 1 139 ? 15.900 -14.384 12.921 1.00 15.20 172 ALA A C 1
ATOM 1007 O O . ALA A 1 139 ? 16.604 -15.308 12.491 1.00 17.34 172 ALA A O 1
ATOM 1009 N N . ALA A 1 140 ? 16.378 -13.404 13.684 1.00 14.50 173 ALA A N 1
ATOM 1010 C CA . ALA A 1 140 ? 17.761 -13.336 14.149 1.00 14.71 173 ALA A CA 1
ATOM 1011 C C . ALA A 1 140 ? 18.090 -14.308 15.292 1.00 14.76 173 ALA A C 1
ATOM 1012 O O . ALA A 1 140 ? 19.216 -14.329 15.773 1.00 16.12 173 ALA A O 1
ATOM 1014 N N . GLY A 1 141 ? 17.115 -15.089 15.736 1.00 14.68 174 GLY A N 1
ATOM 1015 C CA . GLY A 1 141 ? 17.359 -16.105 16.757 1.00 14.43 174 GLY A CA 1
ATOM 1016 C C . GLY A 1 141 ? 17.291 -15.582 18.184 1.00 13.73 174 GLY A C 1
ATOM 1017 O O . GLY A 1 141 ? 17.809 -16.218 19.108 1.00 14.08 174 GLY A O 1
ATOM 1018 N N . GLU A 1 142 ? 16.611 -14.455 18.370 1.00 11.90 175 GLU A N 1
ATOM 1019 C CA . GLU A 1 142 ? 16.466 -13.857 19.696 1.00 12.21 175 GLU A CA 1
ATOM 1020 C C . GLU A 1 142 ? 15.280 -14.335 20.554 1.00 11.76 175 GLU A C 1
ATOM 1021 O O . GLU A 1 142 ? 15.113 -13.857 21.690 1.00 11.75 175 GLU A O 1
ATOM 1027 N N . ALA A 1 143 ? 14.506 -15.330 20.078 1.00 11.19 176 ALA A N 1
ATOM 1028 C CA . ALA A 1 143 ? 13.449 -15.891 20.936 1.00 11.22 176 ALA A CA 1
ATOM 1029 C C . ALA A 1 143 ? 14.003 -16.336 22.296 1.00 11.66 176 ALA A C 1
ATOM 1030 O O . ALA A 1 143 ? 15.106 -16.901 22.380 1.00 11.58 176 ALA A O 1
ATOM 1032 N N . GLY A 1 144 ? 13.235 -16.052 23.351 1.00 10.97 177 GLY A N 1
ATOM 1033 C CA . GLY A 1 144 ? 13.583 -16.508 24.704 1.00 12.42 177 GLY A CA 1
ATOM 1034 C C . GLY A 1 144 ? 14.754 -15.779 25.345 1.00 12.17 177 GLY A C 1
ATOM 1035 O O . GLY A 1 144 ? 15.293 -16.265 26.346 1.00 12.68 177 GLY A O 1
ATOM 1036 N N . THR A 1 145 ? 15.162 -14.631 24.778 1.00 11.35 178 THR A N 1
ATOM 1037 C CA . THR A 1 145 ? 16.304 -13.862 25.304 1.00 11.36 178 THR A CA 1
ATOM 1038 C C . THR A 1 145 ? 16.014 -12.475 25.909 1.00 11.07 178 THR A C 1
ATOM 1039 O O . THR A 1 145 ? 16.915 -11.882 26.521 1.00 11.34 178 THR A O 1
ATOM 1043 N N . PHE A 1 146 ? 14.803 -11.941 25.726 1.00 9.45 179 PHE A N 1
ATOM 1044 C CA . PHE A 1 146 ? 14.430 -10.669 26.355 1.00 10.07 179 PHE A CA 1
ATOM 1045 C C . PHE A 1 146 ? 13.891 -10.872 27.769 1.00 10.20 179 PHE A C 1
ATOM 1046 O O . PHE A 1 146 ? 13.272 -11.902 28.057 1.00 10.31 179 PHE A O 1
ATOM 1054 N N . ASP A 1 147 ? 14.105 -9.873 28.619 1.00 10.07 180 ASP A N 1
ATOM 1055 C CA . ASP A 1 147 ? 13.722 -9.926 30.025 1.00 11.36 180 ASP A CA 1
ATOM 1056 C C . ASP A 1 147 ? 12.438 -9.176 30.316 1.00 11.45 180 ASP A C 1
ATOM 1057 O O . ASP A 1 147 ? 11.685 -9.587 31.193 1.00 11.36 180 ASP A O 1
ATOM 1062 N N . VAL A 1 148 ? 12.204 -8.084 29.575 1.00 11.06 181 VAL A N 1
ATOM 1063 C CA . VAL A 1 148 ? 11.013 -7.223 29.766 1.00 10.79 181 VAL A CA 1
ATOM 1064 C C . VAL A 1 148 ? 10.546 -6.704 28.404 1.00 10.64 181 VAL A C 1
ATOM 1065 O O . VAL A 1 148 ? 11.365 -6.324 27.568 1.00 10.52 181 VAL A O 1
ATOM 1069 N N . ALA A 1 149 ? 9.230 -6.691 28.187 1.00 9.44 182 ALA A N 1
ATOM 1070 C CA . ALA A 1 149 ? 8.653 -6.197 26.934 1.00 9.24 182 ALA A CA 1
ATOM 1071 C C . ALA A 1 149 ? 7.485 -5.294 27.323 1.00 10.08 182 ALA A C 1
ATOM 1072 O O . ALA A 1 149 ? 6.616 -5.708 28.101 1.00 10.87 182 ALA A O 1
ATOM 1074 N N . VAL A 1 150 ? 7.466 -4.070 26.779 1.00 9.56 183 VAL A N 1
ATOM 1075 C CA . VAL A 1 150 ? 6.427 -3.076 27.092 1.00 9.41 183 VAL A CA 1
ATOM 1076 C C . VAL A 1 150 ? 5.636 -2.783 25.814 1.00 10.25 183 VAL A C 1
ATOM 1077 O O . VAL A 1 150 ? 6.206 -2.325 24.812 1.00 10.45 183 VAL A O 1
ATOM 1081 N N . VAL A 1 151 ? 4.332 -3.070 25.846 1.00 9.88 184 VAL A N 1
ATOM 1082 C CA . VAL A 1 151 ? 3.494 -3.009 24.636 1.00 10.01 184 VAL A CA 1
ATOM 1083 C C . VAL A 1 151 ? 2.633 -1.759 24.776 1.00 10.44 184 VAL A C 1
ATOM 1084 O O . VAL A 1 151 ? 1.608 -1.780 25.452 1.00 10.61 184 VAL A O 1
ATOM 1088 N N . ASP A 1 152 ? 3.092 -0.670 24.169 1.00 11.25 185 ASP A N 1
ATOM 1089 C CA . ASP A 1 152 ? 2.439 0.636 24.294 1.00 10.67 185 ASP A CA 1
ATOM 1090 C C . ASP A 1 152 ? 2.459 1.362 22.949 1.00 11.41 185 ASP A C 1
ATOM 1091 O O . ASP A 1 152 ? 2.768 2.542 22.889 1.00 12.26 185 ASP A O 1
ATOM 1096 N N . ALA A 1 153 ? 2.184 0.630 21.864 1.00 11.87 186 ALA A N 1
ATOM 1097 C CA . ALA A 1 153 ? 2.081 1.269 20.561 1.00 12.49 186 ALA A CA 1
ATOM 1098 C C . ALA A 1 153 ? 0.616 1.376 20.125 1.00 12.39 186 ALA A C 1
ATOM 1099 O O . ALA A 1 153 ? -0.243 1.716 20.929 1.00 13.52 186 ALA A O 1
ATOM 1101 N N . ASP A 1 154 ? 0.331 1.062 18.867 1.00 12.14 187 ASP A N 1
ATOM 1102 C CA . ASP A 1 154 ? -1.036 1.106 18.351 1.00 12.86 187 ASP A CA 1
ATOM 1103 C C . ASP A 1 154 ? -1.825 -0.084 18.873 1.00 12.88 187 ASP A C 1
ATOM 1104 O O . ASP A 1 154 ? -1.263 -1.157 19.113 1.00 13.30 187 ASP A O 1
ATOM 1109 N N . LYS A 1 155 ? -3.132 0.087 19.026 1.00 13.21 188 LYS A N 1
ATOM 1110 C CA . LYS A 1 155 ? -3.980 -1.048 19.411 1.00 13.46 188 LYS A CA 1
ATOM 1111 C C . LYS A 1 155 ? -4.332 -2.025 18.266 1.00 14.10 188 LYS A C 1
ATOM 1112 O O . LYS A 1 155 ? -4.612 -3.202 18.532 1.00 14.37 188 LYS A O 1
ATOM 1118 N N . GLU A 1 156 ? -4.293 -1.557 17.008 1.00 14.34 189 GLU A N 1
ATOM 1119 C CA . GLU A 1 156 ? -4.637 -2.402 15.868 1.00 15.09 189 GLU A CA 1
ATOM 1120 C C . GLU A 1 156 ? -3.847 -3.703 15.852 1.00 14.51 189 GLU A C 1
ATOM 1121 O O . GLU A 1 156 ? -4.404 -4.770 15.552 1.00 14.67 189 GLU A O 1
ATOM 1127 N N . ASN A 1 157 ? -2.555 -3.611 16.172 1.00 13.63 190 ASN A N 1
ATOM 1128 C CA . ASN A 1 157 ? -1.678 -4.773 16.121 1.00 13.78 190 ASN A CA 1
ATOM 1129 C C . ASN A 1 157 ? -1.315 -5.363 17.493 1.00 13.64 190 ASN A C 1
ATOM 1130 O O . ASN A 1 157 ? -0.350 -6.135 17.587 1.00 12.76 190 ASN A O 1
ATOM 1135 N N . CYS A 1 158 ? -2.073 -5.020 18.537 1.00 13.64 191 CYS A N 1
ATOM 1136 C CA . CYS A 1 158 ? -1.626 -5.340 19.916 1.00 13.53 191 CYS A CA 1
ATOM 1137 C C . CYS A 1 158 ? -1.603 -6.860 20.165 1.00 13.33 191 CYS A C 1
ATOM 1138 O O . CYS A 1 158 ? -0.746 -7.373 20.903 1.00 13.46 191 CYS A O 1
ATOM 1141 N N . SER A 1 159 ? -2.483 -7.594 19.484 1.00 12.60 192 SER A N 1
ATOM 1142 C CA . SER A 1 159 ? -2.497 -9.066 19.648 1.00 13.40 192 SER A CA 1
ATOM 1143 C C . SER A 1 159 ? -1.249 -9.709 19.041 1.00 13.20 192 SER A C 1
ATOM 1144 O O . SER A 1 159 ? -0.587 -10.540 19.677 1.00 12.23 192 SER A O 1
ATOM 1147 N N . ALA A 1 160 ? -0.900 -9.279 17.837 1.00 12.96 193 ALA A N 1
ATOM 1148 C CA . ALA A 1 160 ? 0.365 -9.664 17.214 1.00 13.37 193 ALA A CA 1
ATOM 1149 C C . ALA A 1 160 ? 1.584 -9.287 18.077 1.00 13.01 193 ALA A C 1
ATOM 1150 O O . ALA A 1 160 ? 2.524 -10.079 18.174 1.00 13.23 193 ALA A O 1
ATOM 1152 N N . TYR A 1 161 ? 1.558 -8.098 18.689 1.00 12.64 194 TYR A N 1
ATOM 1153 C CA . TYR A 1 161 ? 2.666 -7.642 19.566 1.00 11.76 194 TYR A CA 1
ATOM 1154 C C . TYR A 1 161 ? 2.797 -8.567 20.764 1.00 12.14 194 TYR A C 1
ATOM 1155 O O . TYR A 1 161 ? 3.908 -8.994 21.099 1.00 12.54 194 TYR A O 1
ATOM 1164 N N . TYR A 1 162 ? 1.659 -8.863 21.389 1.00 11.81 195 TYR A N 1
ATOM 1165 C CA . TYR A 1 162 ? 1.620 -9.771 22.548 1.00 11.27 195 TYR A CA 1
ATOM 1166 C C . TYR A 1 162 ? 2.285 -11.097 22.208 1.00 12.15 195 TYR A C 1
ATOM 1167 O O . TYR A 1 162 ? 3.200 -11.529 22.916 1.00 11.00 195 TYR A O 1
ATOM 1176 N N . GLU A 1 163 ? 1.853 -11.723 21.107 1.00 11.19 196 GLU A N 1
ATOM 1177 C CA . GLU A 1 163 ? 2.403 -13.033 20.742 1.00 12.55 196 GLU A CA 1
ATOM 1178 C C . GLU A 1 163 ? 3.911 -12.982 20.463 1.00 12.64 196 GLU A C 1
ATOM 1179 O O . GLU A 1 163 ? 4.682 -13.815 20.976 1.00 13.10 196 GLU A O 1
ATOM 1185 N N . ARG A 1 164 ? 4.337 -12.002 19.666 1.00 12.24 197 ARG A N 1
ATOM 1186 C CA . ARG A 1 164 ? 5.766 -11.901 19.321 1.00 12.79 197 ARG A CA 1
ATOM 1187 C C . ARG A 1 164 ? 6.604 -11.602 20.570 1.00 12.52 197 ARG A C 1
ATOM 1188 O O . ARG A 1 164 ? 7.671 -12.203 20.780 1.00 11.06 197 ARG A O 1
ATOM 1196 N N . CYS A 1 165 ? 6.130 -10.659 21.398 1.00 12.38 198 CYS A N 1
ATOM 1197 C CA . CYS A 1 165 ? 6.838 -10.345 22.640 1.00 12.12 198 CYS A CA 1
ATOM 1198 C C . CYS A 1 165 ? 6.950 -11.567 23.545 1.00 12.25 198 CYS A C 1
ATOM 1199 O O . CYS A 1 165 ? 8.008 -11.804 24.125 1.00 11.28 198 CYS A O 1
ATOM 1202 N N . LEU A 1 166 ? 5.856 -12.322 23.682 1.00 11.96 199 LEU A N 1
ATOM 1203 C CA . LEU A 1 166 ? 5.885 -13.529 24.521 1.00 12.54 199 LEU A CA 1
ATOM 1204 C C . LEU A 1 166 ? 6.931 -14.496 24.032 1.00 12.09 199 LEU A C 1
ATOM 1205 O O . LEU A 1 166 ? 7.631 -15.094 24.840 1.00 12.69 199 LEU A O 1
ATOM 1210 N N . GLN A 1 167 ? 7.053 -14.645 22.711 1.00 11.63 200 GLN A N 1
ATOM 1211 C CA . GLN A 1 167 ? 8.067 -15.521 22.148 1.00 12.85 200 GLN A CA 1
ATOM 1212 C C . GLN A 1 167 ? 9.490 -14.996 22.398 1.00 12.18 200 GLN A C 1
ATOM 1213 O O . GLN A 1 167 ? 10.423 -15.771 22.639 1.00 12.69 200 GLN A O 1
ATOM 1219 N N . LEU A 1 168 ? 9.652 -13.675 22.323 1.00 10.97 201 LEU A N 1
ATOM 1220 C CA . LEU A 1 168 ? 10.944 -13.063 22.543 1.00 11.36 201 LEU A CA 1
ATOM 1221 C C . LEU A 1 168 ? 11.390 -13.080 24.023 1.00 11.17 201 LEU A C 1
ATOM 1222 O O . LEU A 1 168 ? 12.595 -13.014 24.312 1.00 12.18 201 LEU A O 1
ATOM 1227 N N . LEU A 1 169 ? 10.428 -13.179 24.944 1.00 10.44 202 LEU A N 1
ATOM 1228 C CA . LEU A 1 169 ? 10.764 -13.205 26.367 1.00 10.49 202 LEU A CA 1
ATOM 1229 C C . LEU A 1 169 ? 11.263 -14.574 26.798 1.00 10.80 202 LEU A C 1
ATOM 1230 O O . LEU A 1 169 ? 10.815 -15.607 26.296 1.00 11.83 202 LEU A O 1
ATOM 1235 N N . ARG A 1 170 ? 12.185 -14.559 27.751 1.00 11.52 203 ARG A N 1
ATOM 1236 C CA . ARG A 1 170 ? 12.634 -15.765 28.439 1.00 11.32 203 ARG A CA 1
ATOM 1237 C C . ARG A 1 170 ? 11.584 -16.186 29.459 1.00 11.60 203 ARG A C 1
ATOM 1238 O O . ARG A 1 170 ? 10.759 -15.349 29.863 1.00 12.85 203 ARG A O 1
ATOM 1246 N N . PRO A 1 171 ? 11.623 -17.468 29.901 1.00 12.90 204 PRO A N 1
ATOM 1247 C CA . PRO A 1 171 ? 10.884 -17.840 31.109 1.00 12.80 204 PRO A CA 1
ATOM 1248 C C . PRO A 1 171 ? 11.249 -16.850 32.219 1.00 12.39 204 PRO A C 1
ATOM 1249 O O . PRO A 1 171 ? 12.427 -16.515 32.388 1.00 13.12 204 PRO A O 1
ATOM 1253 N N . GLY A 1 172 ? 10.243 -16.401 32.958 1.00 12.09 205 GLY A N 1
ATOM 1254 C CA . GLY A 1 172 ? 10.426 -15.427 34.045 1.00 11.67 205 GLY A CA 1
ATOM 1255 C C . GLY A 1 172 ? 10.457 -13.976 33.556 1.00 11.21 205 GLY A C 1
ATOM 1256 O O . GLY A 1 172 ? 10.614 -13.051 34.355 1.00 12.16 205 GLY A O 1
ATOM 1257 N N . GLY A 1 173 ? 10.347 -13.774 32.240 1.00 9.95 206 GLY A N 1
ATOM 1258 C CA . GLY A 1 173 ? 10.281 -12.434 31.684 1.00 9.59 206 GLY A CA 1
ATOM 1259 C C . GLY A 1 173 ? 8.940 -11.766 31.971 1.00 9.76 206 GLY A C 1
ATOM 1260 O O . GLY A 1 173 ? 7.936 -12.428 32.300 1.00 9.40 206 GLY A O 1
ATOM 1261 N N . ILE A 1 174 ? 8.924 -10.452 31.808 1.00 9.44 207 ILE A N 1
ATOM 1262 C CA . ILE A 1 174 ? 7.723 -9.657 32.118 1.00 9.19 207 ILE A CA 1
ATOM 1263 C C . ILE A 1 174 ? 7.171 -9.008 30.842 1.00 9.65 207 ILE A C 1
ATOM 1264 O O . ILE A 1 174 ? 7.897 -8.314 30.140 1.00 9.83 207 ILE A O 1
ATOM 1269 N N . LEU A 1 175 ? 5.886 -9.225 30.558 1.00 9.60 208 LEU A N 1
ATOM 1270 C CA . LEU A 1 175 ? 5.264 -8.606 29.378 1.00 9.54 208 LEU A CA 1
ATOM 1271 C C . LEU A 1 175 ? 4.214 -7.643 29.917 1.00 9.79 208 LEU A C 1
ATOM 1272 O O . LEU A 1 175 ? 3.237 -8.074 30.538 1.00 9.41 208 LEU A O 1
ATOM 1277 N N . ALA A 1 176 ? 4.451 -6.359 29.714 1.00 9.89 209 ALA A N 1
ATOM 1278 C CA . ALA A 1 176 ? 3.546 -5.316 30.209 1.00 9.93 209 ALA A CA 1
ATOM 1279 C C . ALA A 1 176 ? 2.703 -4.798 29.044 1.00 9.23 209 ALA A C 1
ATOM 1280 O O . ALA A 1 176 ? 3.254 -4.471 27.973 1.00 10.93 209 ALA A O 1
ATOM 1282 N N . VAL A 1 177 ? 1.382 -4.734 29.233 1.00 10.18 210 VAL A N 1
ATOM 1283 C CA . VAL A 1 177 ? 0.519 -4.128 28.220 1.00 10.27 210 VAL A CA 1
ATOM 1284 C C . VAL A 1 177 ? -0.136 -2.892 28.829 1.00 10.41 210 VAL A C 1
ATOM 1285 O O . VAL A 1 177 ? -0.802 -2.967 29.866 1.00 10.37 210 VAL A O 1
ATOM 1289 N N . LEU A 1 178 ? 0.060 -1.754 28.174 1.00 11.14 211 LEU A N 1
ATOM 1290 C CA . LEU A 1 178 ? -0.476 -0.499 28.681 1.00 11.82 211 LEU A CA 1
ATOM 1291 C C . LEU A 1 178 ? -1.877 -0.252 28.138 1.00 12.00 211 LEU A C 1
ATOM 1292 O O . LEU A 1 178 ? -2.226 -0.791 27.080 1.00 11.73 211 LEU A O 1
ATOM 1297 N N . ARG A 1 179 ? -2.653 0.575 28.852 1.00 11.33 212 ARG A N 1
ATOM 1298 C CA . ARG A 1 179 ? -3.932 1.094 28.331 1.00 12.88 212 ARG A CA 1
ATOM 1299 C C . ARG A 1 179 ? -4.875 -0.052 27.953 1.00 12.26 212 ARG A C 1
ATOM 1300 O O . ARG A 1 179 ? -5.442 -0.070 26.855 1.00 11.62 212 ARG A O 1
ATOM 1308 N N . VAL A 1 180 ? -5.055 -0.993 28.881 1.00 11.14 213 VAL A N 1
ATOM 1309 C CA . VAL A 1 180 ? -5.892 -2.165 28.608 1.00 11.60 213 VAL A CA 1
ATOM 1310 C C . VAL A 1 180 ? -7.383 -1.958 28.935 1.00 11.88 213 VAL A C 1
ATOM 1311 O O . VAL A 1 180 ? -8.211 -2.844 28.655 1.00 11.96 213 VAL A O 1
ATOM 1315 N N . LEU A 1 181 ? -7.726 -0.839 29.576 1.00 12.86 214 LEU A N 1
ATOM 1316 C CA . LEU A 1 181 ? -9.141 -0.554 29.861 1.00 13.76 214 LEU A CA 1
ATOM 1317 C C . LEU A 1 181 ? -9.777 0.354 28.784 1.00 14.39 214 LEU A C 1
ATOM 1318 O O . LEU A 1 181 ? -10.996 0.433 28.674 1.00 14.15 214 LEU A O 1
ATOM 1323 N N . TRP A 1 182 ? -8.934 1.046 28.023 1.00 14.65 215 TRP A N 1
ATOM 1324 C CA . TRP A 1 182 ? -9.346 1.899 26.893 1.00 15.25 215 TRP A CA 1
ATOM 1325 C C . TRP A 1 182 ? -10.474 2.872 27.267 1.00 15.79 215 TRP A C 1
ATOM 1326 O O . TRP A 1 182 ? -11.535 2.936 26.586 1.00 15.39 215 TRP A O 1
ATOM 1337 N N . ARG A 1 183 ? -10.231 3.609 28.352 1.00 16.36 216 ARG A N 1
ATOM 1338 C CA . ARG A 1 183 ? -11.172 4.588 28.913 1.00 18.32 216 ARG A CA 1
ATOM 1339 C C . ARG A 1 183 ? -12.561 3.998 29.170 1.00 18.13 216 ARG A C 1
ATOM 1340 O O . ARG A 1 183 ? -13.585 4.686 29.016 1.00 18.39 216 ARG A O 1
ATOM 1348 N N . GLY A 1 184 ? -12.597 2.721 29.537 1.00 17.71 217 GLY A N 1
ATOM 1349 C CA . GLY A 1 184 ? -13.861 2.032 29.813 1.00 17.76 217 GLY A CA 1
ATOM 1350 C C . GLY A 1 184 ? -14.586 1.448 28.613 1.00 18.28 217 GLY A C 1
ATOM 1351 O O . GLY A 1 184 ? -15.588 0.744 28.771 1.00 17.88 217 GLY A O 1
ATOM 1352 N N . LYS A 1 185 ? -14.084 1.710 27.410 1.00 18.07 218 LYS A N 1
ATOM 1353 C CA . LYS A 1 185 ? -14.730 1.191 26.195 1.00 18.94 218 LYS A CA 1
ATOM 1354 C C . LYS A 1 185 ? -14.652 -0.342 26.068 1.00 18.33 218 LYS A C 1
ATOM 1355 O O . LYS A 1 185 ? -15.399 -0.953 25.283 1.00 18.59 218 LYS A O 1
ATOM 1361 N N . VAL A 1 186 ? -13.762 -0.973 26.842 1.00 18.69 219 VAL A N 1
ATOM 1362 C CA . VAL A 1 186 ? -13.698 -2.441 26.855 1.00 19.21 219 VAL A CA 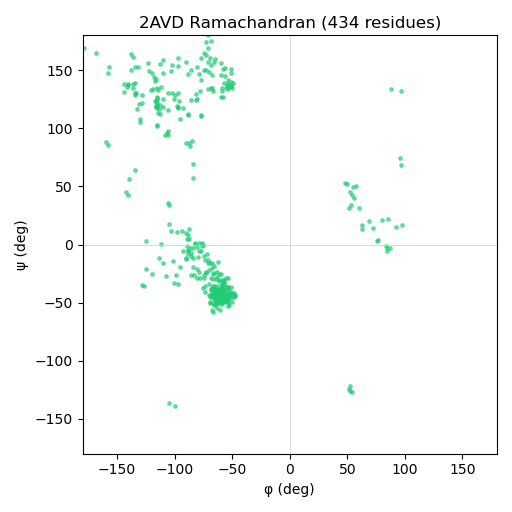1
ATOM 1363 C C . VAL A 1 186 ? -15.014 -3.055 27.349 1.00 19.95 219 VAL A C 1
ATOM 1364 O O . VAL A 1 186 ? -15.334 -4.191 27.005 1.00 20.12 219 VAL A O 1
ATOM 1368 N N . LEU A 1 187 ? -15.757 -2.298 28.152 1.00 21.24 220 LEU A N 1
ATOM 1369 C CA . LEU A 1 187 ? -17.028 -2.772 28.726 1.00 23.10 220 LEU A CA 1
ATOM 1370 C C . LEU A 1 187 ? -18.073 -3.093 27.658 1.00 24.91 220 LEU A C 1
ATOM 1371 O O . LEU A 1 187 ? -18.784 -4.097 27.759 1.00 25.40 220 LEU A O 1
ATOM 1376 N N . GLN A 1 188 ? -18.141 -2.235 26.642 1.00 25.89 221 GLN A N 1
ATOM 1377 C CA . GLN A 1 188 ? -19.044 -2.381 25.503 1.00 28.53 221 GLN A CA 1
ATOM 1378 C C . GLN A 1 188 ? -18.452 -1.527 24.376 1.00 27.78 221 GLN A C 1
ATOM 1379 O O . GLN A 1 188 ? -18.776 -0.343 24.274 1.00 27.94 221 GLN A O 1
ATOM 1385 N N . PRO A 1 189 ? -17.547 -2.108 23.559 1.00 28.16 222 PRO A N 1
ATOM 1386 C CA . PRO A 1 189 ? -16.903 -1.328 22.490 1.00 28.37 222 PRO A CA 1
ATOM 1387 C C . PRO A 1 189 ? -17.946 -0.763 21.514 1.00 28.70 222 PRO A C 1
ATOM 1388 O O . PRO A 1 189 ? -18.800 -1.520 21.030 1.00 28.74 222 PRO A O 1
ATOM 1392 N N . PRO A 1 190 ? -17.923 0.566 21.266 1.00 28.92 223 PRO A N 1
ATOM 1393 C CA . PRO A 1 190 ? -18.915 1.113 20.315 1.00 29.00 223 PRO A CA 1
ATOM 1394 C C . PRO A 1 190 ? -18.783 0.493 18.925 1.00 28.84 223 PRO A C 1
ATOM 1395 O O . PRO A 1 190 ? -17.711 -0.005 18.568 1.00 28.35 223 PRO A O 1
ATOM 1399 N N . LYS A 1 191 ? -19.867 0.527 18.149 1.00 28.94 224 LYS A N 1
ATOM 1400 C CA . LYS A 1 191 ? -19.851 0.001 16.779 1.00 29.23 224 LYS A CA 1
ATOM 1401 C C . LYS A 1 191 ? -18.808 0.732 15.945 1.00 28.31 224 LYS A C 1
ATOM 1402 O O . LYS A 1 191 ? -18.712 1.960 16.001 1.00 28.30 224 LYS A O 1
ATOM 1408 N N . GLY A 1 192 ? -18.023 -0.036 15.193 1.00 27.97 225 GLY A N 1
ATOM 1409 C CA . GLY A 1 192 ? -16.980 0.512 14.335 1.00 27.21 225 GLY A CA 1
ATOM 1410 C C . GLY A 1 192 ? -15.739 0.974 15.078 1.00 26.92 225 GLY A C 1
ATOM 1411 O O . GLY A 1 192 ? -14.810 1.498 14.459 1.00 26.64 225 GLY A O 1
ATOM 1412 N N . ASP A 1 193 ? -15.715 0.777 16.400 1.00 26.66 226 ASP A N 1
ATOM 1413 C CA . ASP A 1 193 ? -14.556 1.143 17.216 1.00 25.81 226 ASP A CA 1
ATOM 1414 C C . ASP A 1 193 ? -13.566 -0.028 17.219 1.00 25.68 226 ASP A C 1
ATOM 1415 O O . ASP A 1 193 ? -13.564 -0.869 18.132 1.00 25.14 226 ASP A O 1
ATOM 1420 N N . VAL A 1 194 ? -12.734 -0.062 16.178 1.00 24.79 227 VAL A N 1
ATOM 1421 C CA . VAL A 1 194 ? -11.786 -1.149 15.939 1.00 24.38 227 VAL A CA 1
ATOM 1422 C C . VAL A 1 194 ? -10.730 -1.265 17.050 1.00 23.69 227 VAL A C 1
ATOM 1423 O O . VAL A 1 194 ? -10.407 -2.382 17.475 1.00 24.26 227 VAL A O 1
ATOM 1427 N N . ALA A 1 195 ? -10.215 -0.133 17.532 1.00 23.07 228 ALA A N 1
ATOM 1428 C CA . ALA A 1 195 ? -9.201 -0.162 18.599 1.00 22.28 228 ALA A CA 1
ATOM 1429 C C . ALA A 1 195 ? -9.775 -0.751 19.889 1.00 21.67 228 ALA A C 1
ATOM 1430 O O . ALA A 1 195 ? -9.174 -1.660 20.490 1.00 21.29 228 ALA A O 1
ATOM 1432 N N . ALA A 1 196 ? -10.945 -0.261 20.298 1.00 21.39 229 ALA A N 1
ATOM 1433 C CA . ALA A 1 196 ? -11.646 -0.792 21.485 1.00 21.10 229 ALA A CA 1
ATOM 1434 C C . ALA A 1 196 ? -11.901 -2.309 21.416 1.00 20.85 229 ALA A C 1
ATOM 1435 O O . ALA A 1 196 ? -11.708 -3.026 22.403 1.00 19.61 229 ALA A O 1
ATOM 1437 N N . GLU A 1 197 ? -12.319 -2.787 20.243 1.00 20.83 230 GLU A N 1
ATOM 1438 C CA . GLU A 1 197 ? -12.472 -4.219 19.982 1.00 20.89 230 GLU A CA 1
ATOM 1439 C C . GLU A 1 197 ? -11.136 -4.980 20.078 1.00 19.19 230 GLU A C 1
ATOM 1440 O O . GLU A 1 197 ? -11.062 -6.067 20.648 1.00 17.55 230 GLU A O 1
ATOM 1446 N N . CYS A 1 198 ? -10.074 -4.390 19.532 1.00 17.66 231 CYS A N 1
ATOM 1447 C CA . CYS A 1 198 ? -8.741 -4.980 19.680 1.00 16.92 231 CYS A CA 1
ATOM 1448 C C . CYS A 1 198 ? -8.309 -5.119 21.159 1.00 15.08 231 CYS A C 1
ATOM 1449 O O . CYS A 1 198 ? -7.810 -6.177 21.571 1.00 14.78 231 CYS A O 1
ATOM 1452 N N . VAL A 1 199 ? -8.527 -4.068 21.947 1.00 14.42 232 VAL A N 1
ATOM 1453 C CA . VAL A 1 199 ? -8.180 -4.094 23.377 1.00 15.06 232 VAL A CA 1
ATOM 1454 C C . VAL A 1 199 ? -8.989 -5.186 24.095 1.00 15.07 232 VAL A C 1
ATOM 1455 O O . VAL A 1 199 ? -8.436 -6.043 24.802 1.00 15.06 232 VAL A O 1
ATOM 1459 N N . ARG A 1 200 ? -10.304 -5.166 23.875 1.00 15.67 233 ARG A N 1
ATOM 1460 C CA . ARG A 1 200 ? -11.191 -6.157 24.468 1.00 16.84 233 ARG A CA 1
ATOM 1461 C C . ARG A 1 200 ? -10.748 -7.606 24.123 1.00 16.22 233 ARG A C 1
ATOM 1462 O O . ARG A 1 200 ? -10.636 -8.481 25.004 1.00 16.09 233 ARG A O 1
ATOM 1470 N N . ASN A 1 201 ? -10.482 -7.854 22.842 1.00 16.48 234 ASN A N 1
ATOM 1471 C CA . ASN A 1 201 ? -10.075 -9.183 22.400 1.00 16.13 234 ASN A CA 1
ATOM 1472 C C . ASN A 1 201 ? -8.784 -9.673 23.072 1.00 14.64 234 ASN A C 1
ATOM 1473 O O . ASN A 1 201 ? -8.711 -10.793 23.556 1.00 14.16 234 ASN A O 1
ATOM 1478 N N . LEU A 1 202 ? -7.786 -8.802 23.134 1.00 13.17 235 LEU A N 1
ATOM 1479 C CA . LEU A 1 202 ? -6.534 -9.188 23.788 1.00 12.46 235 LEU A CA 1
ATOM 1480 C C . LEU A 1 202 ? -6.731 -9.526 25.269 1.00 11.05 235 LEU A C 1
ATOM 1481 O O . LEU A 1 202 ? -6.135 -10.474 25.771 1.00 11.05 235 LEU A O 1
ATOM 1486 N N . ASN A 1 203 ? -7.527 -8.728 25.972 1.00 11.61 236 ASN A N 1
ATOM 1487 C CA . ASN A 1 203 ? -7.828 -9.005 27.377 1.00 11.82 236 ASN A CA 1
ATOM 1488 C C . ASN A 1 203 ? -8.411 -10.405 27.608 1.00 11.99 236 ASN A C 1
ATOM 1489 O O . ASN A 1 203 ? -8.011 -11.099 28.533 1.00 11.37 236 ASN A O 1
ATOM 1494 N N . GLU A 1 204 ? -9.319 -10.829 26.726 1.00 11.70 237 GLU A N 1
ATOM 1495 C CA . GLU A 1 204 ? -9.878 -12.177 26.808 1.00 12.05 237 GLU A CA 1
ATOM 1496 C C . GLU A 1 204 ? -8.819 -13.264 26.563 1.00 12.46 237 GLU A C 1
ATOM 1497 O O . GLU A 1 204 ? -8.834 -14.296 27.230 1.00 12.30 237 GLU A O 1
ATOM 1503 N N . ARG A 1 205 ? -7.900 -13.025 25.622 1.00 12.57 238 ARG A N 1
ATOM 1504 C CA . ARG A 1 205 ? -6.830 -13.977 25.356 1.00 12.32 238 ARG A CA 1
ATOM 1505 C C . ARG A 1 205 ? -5.878 -14.080 26.548 1.00 11.87 238 ARG A C 1
ATOM 1506 O O . ARG A 1 205 ? -5.578 -15.176 27.002 1.00 10.83 238 ARG A O 1
ATOM 1514 N N . ILE A 1 206 ? -5.413 -12.930 27.049 1.00 10.30 239 ILE A N 1
ATOM 1515 C CA . ILE A 1 206 ? -4.512 -12.939 28.212 1.00 11.47 239 ILE A CA 1
ATOM 1516 C C . ILE A 1 206 ? -5.158 -13.615 29.444 1.00 11.87 239 ILE A C 1
ATOM 1517 O O . ILE A 1 206 ? -4.542 -14.452 30.109 1.00 11.88 239 ILE A O 1
ATOM 1522 N N . ARG A 1 207 ? -6.407 -13.253 29.718 1.00 11.53 240 ARG A N 1
ATOM 1523 C CA . ARG A 1 207 ? -7.199 -13.835 30.813 1.00 11.62 240 ARG A CA 1
ATOM 1524 C C . ARG A 1 207 ? -7.101 -15.371 30.797 1.00 11.09 240 ARG A C 1
ATOM 1525 O O . ARG A 1 207 ? -6.869 -15.994 31.832 1.00 10.20 240 ARG A O 1
ATOM 1533 N N . ARG A 1 208 ? -7.220 -15.948 29.598 1.00 11.72 241 ARG A N 1
ATOM 1534 C CA . ARG A 1 208 ? -7.240 -17.410 29.411 1.00 13.01 241 ARG A CA 1
ATOM 1535 C C . ARG A 1 208 ? -5.867 -18.064 29.229 1.00 13.74 241 ARG A C 1
ATOM 1536 O O . ARG A 1 208 ? -5.756 -19.312 29.157 1.00 13.84 241 ARG A O 1
ATOM 1544 N N . ASP A 1 209 ? -4.830 -17.225 29.143 1.00 12.76 242 ASP A N 1
ATOM 1545 C CA . ASP A 1 209 ? -3.537 -17.654 28.641 1.00 12.83 242 ASP A CA 1
ATOM 1546 C C . ASP A 1 209 ? -2.782 -18.457 29.703 1.00 13.03 242 ASP A C 1
ATOM 1547 O O . ASP A 1 209 ? -2.325 -17.898 30.708 1.00 13.04 242 ASP A O 1
ATOM 1552 N N . VAL A 1 210 ? -2.618 -19.761 29.451 1.00 13.09 243 VAL A N 1
ATOM 1553 C CA . VAL A 1 210 ? -1.868 -20.626 30.397 1.00 14.09 243 VAL A CA 1
ATOM 1554 C C . VAL A 1 210 ? -0.341 -20.422 30.377 1.00 13.75 243 VAL A C 1
ATOM 1555 O O . VAL A 1 210 ? 0.358 -20.909 31.264 1.00 12.92 243 VAL A O 1
ATOM 1559 N N . ARG A 1 211 ? 0.167 -19.731 29.361 1.00 12.48 244 ARG A N 1
ATOM 1560 C CA . ARG A 1 211 ? 1.617 -19.508 29.241 1.00 12.70 244 ARG A CA 1
ATOM 1561 C C . ARG A 1 211 ? 2.157 -18.467 30.225 1.00 12.54 244 ARG A C 1
ATOM 1562 O O . ARG A 1 211 ? 3.380 -18.302 30.349 1.00 12.46 244 ARG A O 1
ATOM 1570 N N . VAL A 1 212 ? 1.248 -17.763 30.896 1.00 11.93 245 VAL A N 1
ATOM 1571 C CA . VAL A 1 212 ? 1.624 -16.656 31.772 1.00 12.14 245 VAL A CA 1
ATOM 1572 C C . VAL A 1 212 ? 0.814 -16.701 33.076 1.00 11.93 245 VAL A C 1
ATOM 1573 O O . VAL A 1 212 ? -0.220 -17.374 33.154 1.00 12.19 245 VAL A O 1
ATOM 1577 N N . TYR A 1 213 ? 1.284 -15.973 34.085 1.00 11.55 246 TYR A N 1
ATOM 1578 C CA . TYR A 1 213 ? 0.450 -15.664 35.259 1.00 11.69 246 TYR A CA 1
ATOM 1579 C C . TYR A 1 213 ? 0.383 -14.139 35.269 1.00 11.55 246 TYR A C 1
ATOM 1580 O O . TYR A 1 213 ? 1.343 -13.482 34.855 1.00 11.83 246 TYR A O 1
ATOM 1589 N N . ILE A 1 214 ? -0.738 -13.590 35.722 1.00 10.66 247 ILE A N 1
ATOM 1590 C CA . ILE A 1 214 ? -1.092 -12.215 35.346 1.00 11.19 247 ILE A CA 1
ATOM 1591 C C . ILE A 1 214 ? -1.643 -11.394 36.514 1.00 10.51 247 ILE A C 1
ATOM 1592 O O . ILE A 1 214 ? -2.255 -11.933 37.448 1.00 9.62 247 ILE A O 1
ATOM 1597 N N . SER A 1 215 ? -1.397 -10.092 36.433 1.00 10.18 248 SER A N 1
ATOM 1598 C CA . SER A 1 215 ? -2.042 -9.071 37.265 1.00 10.90 248 SER A CA 1
ATOM 1599 C C . SER A 1 215 ? -2.467 -7.918 36.351 1.00 11.24 248 SER A C 1
ATOM 1600 O O . SER A 1 215 ? -1.721 -7.530 35.430 1.00 12.53 248 SER A O 1
ATOM 1603 N N . LEU A 1 216 ? -3.657 -7.401 36.612 1.00 10.50 249 LEU A N 1
ATOM 1604 C CA . LEU A 1 216 ? -4.145 -6.207 35.975 1.00 10.81 249 LEU A CA 1
ATOM 1605 C C . LEU A 1 216 ? -4.287 -5.170 37.090 1.00 11.45 249 LEU A C 1
ATOM 1606 O O . LEU A 1 216 ? -5.000 -5.381 38.080 1.00 10.47 249 LEU A O 1
ATOM 1611 N N . LEU A 1 217 ? -3.633 -4.033 36.887 1.00 11.31 250 LEU A N 1
ATOM 1612 C CA . LEU A 1 217 ? -3.494 -2.998 37.901 1.00 11.48 250 LEU A CA 1
ATOM 1613 C C . LEU A 1 217 ? -4.188 -1.714 37.462 1.00 12.07 250 LEU A C 1
ATOM 1614 O O . LEU A 1 217 ? -4.174 -1.384 36.270 1.00 12.95 250 LEU A O 1
ATOM 1619 N N . PRO A 1 218 ? -4.816 -1.009 38.427 1.00 12.50 251 PRO A N 1
ATOM 1620 C CA . PRO A 1 218 ? -5.556 0.233 38.151 1.00 13.28 251 PRO A CA 1
ATOM 1621 C C . PRO A 1 218 ? -4.599 1.433 38.119 1.00 14.35 251 PRO A C 1
ATOM 1622 O O . PRO A 1 218 ? -4.706 2.354 38.952 1.00 17.94 251 PRO A O 1
ATOM 1626 N N . LEU A 1 219 ? -3.608 1.372 37.249 1.00 13.41 252 LEU A N 1
ATOM 1627 C CA . LEU A 1 219 ? -2.730 2.509 36.985 1.00 13.55 252 LEU A CA 1
ATOM 1628 C C . LEU A 1 219 ? -3.025 3.012 35.590 1.00 13.98 252 LEU A C 1
ATOM 1629 O O . LEU A 1 219 ? -3.361 2.228 34.703 1.00 13.27 252 LEU A O 1
ATOM 1634 N N . GLY A 1 220 ? -2.882 4.325 35.395 1.00 14.76 253 GLY A N 1
ATOM 1635 C CA . GLY A 1 220 ? -3.113 4.949 34.090 1.00 15.35 253 GLY A CA 1
ATOM 1636 C C . GLY A 1 220 ? -4.475 4.572 33.533 1.00 15.06 253 GLY A C 1
ATOM 1637 O O . GLY A 1 220 ? -5.504 4.791 34.194 1.00 16.19 253 GLY A O 1
ATOM 1638 N N . ASP A 1 221 ? -4.464 3.974 32.346 1.00 14.10 254 ASP A N 1
ATOM 1639 C CA . ASP A 1 221 ? -5.683 3.476 31.677 1.00 14.01 254 ASP A CA 1
ATOM 1640 C C . ASP A 1 221 ? -5.720 1.942 31.763 1.00 13.25 254 ASP A C 1
ATOM 1641 O O . ASP A 1 221 ? -6.181 1.248 30.828 1.00 13.48 254 ASP A O 1
ATOM 1646 N N . GLY A 1 222 ? -5.241 1.435 32.897 1.00 11.52 255 GLY A N 1
ATOM 1647 C CA . GLY A 1 222 ? -5.138 -0.028 33.158 1.00 10.54 255 GLY A CA 1
ATOM 1648 C C . GLY A 1 222 ? -3.808 -0.573 32.658 1.00 10.83 255 GLY A C 1
ATOM 1649 O O . GLY A 1 222 ? -3.383 -0.296 31.522 1.00 9.66 255 GLY A O 1
ATOM 1650 N N . LEU A 1 223 ? -3.160 -1.377 33.502 1.00 10.71 256 LEU A N 1
ATOM 1651 C CA . LEU A 1 223 ? -1.854 -1.953 33.164 1.00 10.39 256 LEU A CA 1
ATOM 1652 C C . LEU A 1 223 ? -1.883 -3.444 33.440 1.00 10.86 256 LEU A C 1
ATOM 1653 O O . LEU A 1 223 ? -2.110 -3.834 34.583 1.00 10.78 256 LEU A O 1
ATOM 1658 N N . THR A 1 224 ? -1.640 -4.256 32.411 1.00 10.52 257 THR A N 1
ATOM 1659 C CA . THR A 1 224 ? -1.520 -5.712 32.576 1.00 9.99 257 THR A CA 1
ATOM 1660 C C . THR A 1 224 ? -0.053 -6.097 32.672 1.00 9.63 257 THR A C 1
ATOM 1661 O O . THR A 1 224 ? 0.756 -5.656 31.852 1.00 9.56 257 THR A O 1
ATOM 1665 N N . LEU A 1 225 ? 0.268 -6.895 33.687 1.00 10.04 258 LEU A N 1
ATOM 1666 C CA . LEU A 1 225 ? 1.578 -7.481 33.823 1.00 9.99 258 LEU A CA 1
ATOM 1667 C 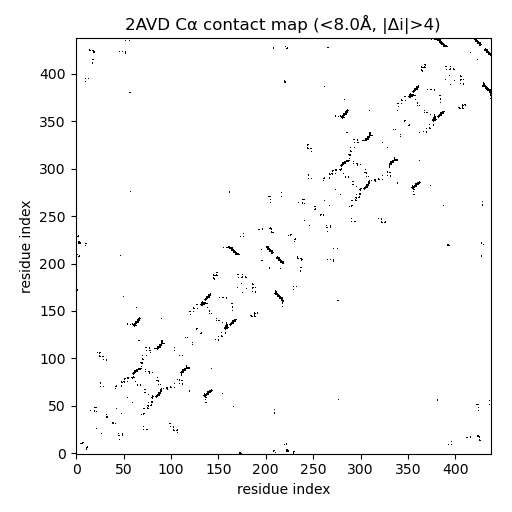C . LEU A 1 225 ? 1.377 -8.979 33.616 1.00 10.00 258 LEU A C 1
ATOM 1668 O O . LEU A 1 225 ? 0.617 -9.618 34.357 1.00 10.77 258 LEU A O 1
ATOM 1673 N N . ALA A 1 226 ? 2.040 -9.518 32.612 1.00 9.59 259 ALA A N 1
ATOM 1674 C CA . ALA A 1 226 ? 1.966 -10.948 32.338 1.00 9.68 259 ALA A CA 1
ATOM 1675 C C . ALA A 1 226 ? 3.374 -11.515 32.541 1.00 10.07 259 ALA A C 1
ATOM 1676 O O . ALA A 1 226 ? 4.311 -11.085 31.879 1.00 10.68 259 ALA A O 1
ATOM 1678 N N . PHE A 1 227 ? 3.503 -12.450 33.480 1.00 10.71 260 PHE A N 1
ATOM 1679 C CA . PHE A 1 227 ? 4.787 -13.081 33.818 1.00 10.48 260 PHE A CA 1
ATOM 1680 C C . PHE A 1 227 ? 4.899 -14.419 33.055 1.00 10.75 260 PHE A C 1
ATOM 1681 O O . PHE A 1 227 ? 4.034 -15.278 33.170 1.00 11.05 260 PHE A O 1
ATOM 1689 N N . LYS A 1 228 ? 5.958 -14.569 32.272 1.00 11.14 261 LYS A N 1
ATOM 1690 C CA . LYS A 1 228 ? 6.075 -15.749 31.413 1.00 10.57 261 LYS A CA 1
ATOM 1691 C C . LYS A 1 228 ? 6.522 -16.960 32.210 1.00 11.18 261 LYS A C 1
ATOM 1692 O O . LYS A 1 228 ? 7.497 -16.908 32.978 1.00 11.41 261 LYS A O 1
ATOM 1698 N N . ILE A 1 229 ? 5.811 -18.062 31.997 1.00 12.52 262 ILE A N 1
ATOM 1699 C CA . ILE A 1 229 ? 6.176 -19.327 32.635 1.00 14.17 262 ILE A CA 1
ATOM 1700 C C . ILE A 1 229 ? 7.339 -19.990 31.867 1.00 14.67 262 ILE A C 1
ATOM 1701 O O . ILE A 1 229 ? 8.283 -2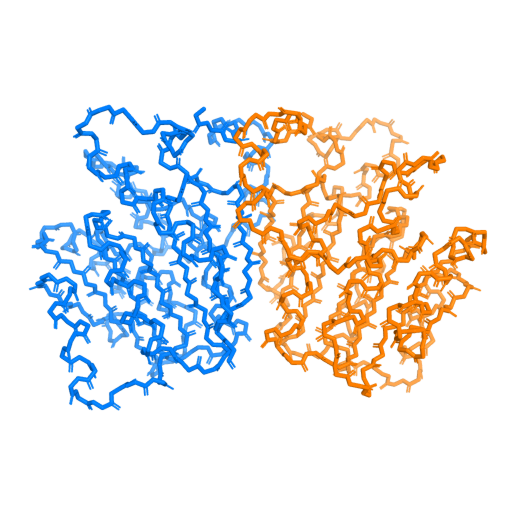0.472 32.538 1.00 16.69 262 ILE A O 1
ATOM 1706 N N . GLN B 1 11 ? -10.030 9.851 50.713 1.00 35.78 44 GLN B N 1
ATOM 1707 C CA . GLN B 1 11 ? -9.956 8.643 51.603 1.00 35.84 44 GLN B CA 1
ATOM 1708 C C . GLN B 1 11 ? -9.563 7.375 50.859 1.00 35.09 44 GLN B C 1
ATOM 1709 O O . GLN B 1 11 ? -8.882 6.514 51.413 1.00 34.93 44 GLN B O 1
ATOM 1715 N N . CYS B 1 12 ? -10.018 7.264 49.613 1.00 34.33 45 CYS B N 1
ATOM 1716 C CA . CYS B 1 12 ? -9.856 6.051 48.824 1.00 33.01 45 CYS B CA 1
ATOM 1717 C C . CYS B 1 12 ? -9.618 6.436 47.369 1.00 31.49 45 CYS B C 1
ATOM 1718 O O . CYS B 1 12 ? -10.365 7.241 46.807 1.00 31.88 45 CYS B O 1
ATOM 1721 N N . LEU B 1 13 ? -8.592 5.842 46.759 1.00 29.16 46 LEU B N 1
ATOM 1722 C CA . LEU B 1 13 ? -8.223 6.143 45.370 1.00 26.75 46 LEU B CA 1
ATOM 1723 C C . LEU B 1 13 ? -9.086 5.403 44.327 1.00 26.18 46 LEU B C 1
ATOM 1724 O O . LEU B 1 13 ? -9.184 5.821 43.175 1.00 26.20 46 LEU B O 1
ATOM 1729 N N . LEU B 1 14 ? -9.717 4.312 44.744 1.00 25.02 47 LEU B N 1
ATOM 1730 C CA . LEU B 1 14 ? -10.455 3.462 43.828 1.00 24.57 47 LEU B CA 1
ATOM 1731 C C . LEU B 1 14 ? -11.957 3.567 44.069 1.00 24.94 47 LEU B C 1
ATOM 1732 O O . LEU B 1 14 ? -12.386 3.969 45.161 1.00 24.04 47 LEU B O 1
ATOM 1737 N N . PRO B 1 15 ? -12.765 3.198 43.055 1.00 25.99 48 PRO B N 1
ATOM 1738 C CA . PRO B 1 15 ? -14.227 3.205 43.234 1.00 26.81 48 PRO B CA 1
ATOM 1739 C C . PRO B 1 15 ? -14.717 2.086 44.161 1.00 27.62 48 PRO B C 1
ATOM 1740 O O . PRO B 1 15 ? -13.941 1.195 44.503 1.00 27.21 48 PRO B O 1
ATOM 1744 N N . PRO B 1 16 ? -16.003 2.129 44.568 1.00 28.89 49 PRO B N 1
ATOM 1745 C CA . PRO B 1 16 ? -16.619 0.983 45.255 1.00 29.59 49 PRO B CA 1
ATOM 1746 C C . PRO B 1 16 ? -16.425 -0.336 44.500 1.00 30.19 49 PRO B C 1
ATOM 1747 O O . PRO B 1 16 ? -16.315 -0.339 43.266 1.00 29.67 49 PRO B O 1
ATOM 1751 N N . GLU B 1 17 ? -16.394 -1.439 45.250 1.00 30.88 50 GLU B N 1
ATOM 1752 C CA . GLU B 1 17 ? -16.189 -2.788 44.694 1.00 31.48 50 GLU B CA 1
ATOM 1753 C C . GLU B 1 17 ? -17.204 -3.144 43.605 1.00 30.26 50 GLU B C 1
ATOM 1754 O O . GLU B 1 17 ? -16.903 -3.924 42.705 1.00 30.18 50 GLU B O 1
ATOM 1760 N N . ASP B 1 18 ? -18.395 -2.557 43.693 1.00 29.94 51 ASP B N 1
ATOM 1761 C CA . ASP B 1 18 ? -19.499 -2.822 42.757 1.00 29.63 51 ASP B CA 1
ATOM 1762 C C . ASP B 1 18 ? -19.357 -2.091 41.408 1.00 27.93 51 ASP B C 1
ATOM 1763 O O . ASP B 1 18 ? -20.173 -2.283 40.507 1.00 27.70 51 ASP B O 1
ATOM 1768 N N . SER B 1 19 ? -18.337 -1.236 41.283 1.00 25.95 52 SER B N 1
ATOM 1769 C CA . SER B 1 19 ? -18.062 -0.550 40.022 1.00 24.04 52 SER B CA 1
ATOM 1770 C C . SER B 1 19 ? -17.929 -1.591 38.892 1.00 22.90 52 SER B C 1
ATOM 1771 O O . SER B 1 19 ? -17.254 -2.625 39.053 1.00 21.96 52 SER B O 1
ATOM 1774 N N . ARG B 1 20 ? -18.582 -1.341 37.761 1.00 21.44 53 ARG B N 1
ATOM 1775 C CA . ARG B 1 20 ? -18.474 -2.263 36.621 1.00 20.46 53 ARG B CA 1
ATOM 1776 C C . ARG B 1 20 ? -17.045 -2.351 36.079 1.00 19.27 53 ARG B C 1
ATOM 1777 O O . ARG B 1 20 ? -16.595 -3.435 35.674 1.00 17.99 53 ARG B O 1
ATOM 1785 N N . LEU B 1 21 ? -16.342 -1.216 36.041 1.00 17.36 54 LEU B N 1
ATOM 1786 C CA . LEU B 1 21 ? -14.960 -1.220 35.523 1.00 17.21 54 LEU B CA 1
ATOM 1787 C C . LEU B 1 21 ? -14.035 -1.983 36.477 1.00 16.30 54 LEU B C 1
ATOM 1788 O O . LEU B 1 21 ? -13.153 -2.727 36.030 1.00 15.74 54 LEU B O 1
ATOM 1793 N N . TRP B 1 22 ? -14.246 -1.814 37.782 1.00 15.81 55 TRP B N 1
ATOM 1794 C CA . TRP B 1 22 ? -13.480 -2.581 38.761 1.00 15.97 55 TRP B CA 1
ATOM 1795 C C . TRP B 1 22 ? -13.774 -4.083 38.639 1.00 15.43 55 TRP B C 1
ATOM 1796 O O . TRP B 1 22 ? -12.849 -4.916 38.680 1.00 13.92 55 TRP B O 1
ATOM 1807 N N . GLN B 1 23 ? -15.050 -4.429 38.448 1.00 14.98 56 GLN B N 1
ATOM 1808 C CA . GLN B 1 23 ? -15.438 -5.840 38.260 1.00 16.50 56 GLN B CA 1
ATOM 1809 C C . GLN B 1 23 ? -14.785 -6.456 37.034 1.00 14.99 56 GLN B C 1
ATOM 1810 O O . GLN B 1 23 ? -14.403 -7.624 37.074 1.00 14.22 56 GLN B O 1
ATOM 1816 N N . TYR B 1 24 ? -14.687 -5.676 35.959 1.00 14.27 57 TYR B N 1
ATOM 1817 C CA . TYR B 1 24 ? -14.011 -6.089 34.737 1.00 13.43 57 TYR B CA 1
ATOM 1818 C C . TYR B 1 24 ? -12.512 -6.344 35.017 1.00 12.77 57 TYR B C 1
ATOM 1819 O O . TYR B 1 24 ? -11.971 -7.363 34.587 1.00 13.23 57 TYR B O 1
ATOM 1828 N N . LEU B 1 25 ? -11.868 -5.420 35.741 1.00 12.47 58 LEU B N 1
ATOM 1829 C CA . LEU B 1 25 ? -10.471 -5.616 36.189 1.00 11.88 58 LEU B CA 1
ATOM 1830 C C . LEU B 1 25 ? -10.310 -6.973 36.870 1.00 12.32 58 LEU B C 1
ATOM 1831 O O . LEU B 1 25 ? -9.394 -7.731 36.545 1.00 12.18 58 LEU B O 1
ATOM 1836 N N . LEU B 1 26 ? -11.207 -7.265 37.807 1.00 12.09 59 LEU B N 1
ATOM 1837 C CA . LEU B 1 26 ? -11.109 -8.493 38.594 1.00 12.41 59 LEU B CA 1
ATOM 1838 C C . LEU B 1 26 ? -11.394 -9.700 37.719 1.00 12.49 59 LEU B C 1
ATOM 1839 O O . LEU B 1 26 ? -10.599 -10.657 37.691 1.00 12.90 59 LEU B O 1
ATOM 1844 N N . SER B 1 27 ? -12.496 -9.641 36.972 1.00 12.17 60 SER B N 1
ATOM 1845 C CA . SER B 1 27 ? -12.881 -10.835 36.177 1.00 12.57 60 SER B CA 1
ATOM 1846 C C . SER B 1 27 ? -11.875 -11.201 35.083 1.00 12.12 60 SER B C 1
ATOM 1847 O O . SER B 1 27 ? -11.732 -12.378 34.729 1.00 12.56 60 SER B O 1
ATOM 1850 N N . ARG B 1 28 ? -11.176 -10.198 34.547 1.00 12.08 61 ARG B N 1
ATOM 1851 C CA . ARG B 1 28 ? -10.203 -10.413 33.465 1.00 12.50 61 ARG B CA 1
ATOM 1852 C C . ARG B 1 28 ? -8.789 -10.724 33.977 1.00 12.86 61 ARG B C 1
ATOM 1853 O O . ARG B 1 28 ? -7.866 -10.936 33.181 1.00 13.11 61 ARG B O 1
ATOM 1861 N N . SER B 1 29 ? -8.616 -10.726 35.303 1.00 12.24 62 SER B N 1
ATOM 1862 C CA . SER B 1 29 ? -7.294 -10.989 35.880 1.00 12.10 62 SER B CA 1
ATOM 1863 C C . SER B 1 29 ? -7.247 -12.096 36.922 1.00 11.21 62 SER B C 1
ATOM 1864 O O . SER B 1 29 ? -6.235 -12.785 37.024 1.00 12.01 62 SER B O 1
ATOM 1867 N N . MET B 1 30 ? -8.292 -12.226 37.740 1.00 11.61 63 MET B N 1
ATOM 1868 C CA . MET B 1 30 ? -8.231 -13.125 38.915 1.00 12.13 63 MET B CA 1
ATOM 1869 C C . MET B 1 30 ? -8.123 -14.598 38.517 1.00 12.80 63 MET B C 1
ATOM 1870 O O . MET B 1 30 ? -8.845 -15.069 37.641 1.00 12.86 63 MET B O 1
ATOM 1875 N N . ARG B 1 31 ? -7.188 -15.297 39.152 1.00 13.22 64 ARG B N 1
ATOM 1876 C CA . ARG B 1 31 ? -7.054 -16.746 39.007 1.00 14.03 64 ARG B CA 1
ATOM 1877 C C . ARG B 1 31 ? -6.873 -17.321 40.413 1.00 15.19 64 ARG B C 1
ATOM 1878 O O . ARG B 1 31 ? -5.814 -17.899 40.765 1.00 15.38 64 ARG B O 1
ATOM 1886 N N . GLU B 1 32 ? -7.926 -17.142 41.216 1.00 15.98 65 GLU B N 1
ATOM 1887 C CA . GLU B 1 32 ? -7.913 -17.460 42.639 1.00 16.06 65 GLU B CA 1
ATOM 1888 C C . GLU B 1 32 ? -8.153 -18.962 42.863 1.00 16.58 65 GLU B C 1
ATOM 1889 O O . GLU B 1 32 ? -9.152 -19.517 42.412 1.00 16.19 65 GLU B O 1
ATOM 1895 N N . HIS B 1 33 ? -7.222 -19.594 43.568 1.00 16.37 66 HIS B N 1
ATOM 1896 C CA . HIS B 1 33 ? -7.362 -20.989 43.991 1.00 17.72 66 HIS B CA 1
ATOM 1897 C C . HIS B 1 33 ? -8.677 -21.150 44.772 1.00 17.44 66 HIS B C 1
ATOM 1898 O O . HIS B 1 33 ? -9.038 -20.284 45.562 1.00 16.94 66 HIS B O 1
ATOM 1905 N N . PRO B 1 34 ? -9.427 -22.238 44.507 1.00 18.43 67 PRO B N 1
ATOM 1906 C CA . PRO B 1 34 ? -10.735 -22.464 45.154 1.00 19.09 67 PRO B CA 1
ATOM 1907 C C . PRO B 1 34 ? -10.704 -22.366 46.687 1.00 18.87 67 PRO B C 1
ATOM 1908 O O . PRO B 1 34 ? -11.637 -21.820 47.290 1.00 19.76 67 PRO B O 1
ATOM 1912 N N . ALA B 1 35 ? -9.666 -22.937 47.305 1.00 18.57 68 ALA B N 1
ATOM 1913 C CA . ALA B 1 35 ? -9.483 -22.897 48.758 1.00 18.39 68 ALA B CA 1
ATOM 1914 C C . ALA B 1 35 ? -9.223 -21.464 49.254 1.00 18.46 68 ALA B C 1
ATOM 1915 O O . ALA B 1 35 ? -9.789 -21.019 50.252 1.00 18.16 68 ALA B O 1
ATOM 1917 N N . LEU B 1 36 ? -8.389 -20.740 48.512 1.00 18.47 69 LEU B N 1
ATOM 1918 C CA . LEU B 1 36 ? -8.150 -19.311 48.754 1.00 18.38 69 LEU B CA 1
ATOM 1919 C C . LEU B 1 36 ? -9.454 -18.491 48.621 1.00 18.49 69 LEU B C 1
ATOM 1920 O O . LEU B 1 36 ? -9.791 -17.674 49.482 1.00 17.97 69 LEU B O 1
ATOM 1925 N N . ARG B 1 37 ? -10.190 -18.731 47.538 1.00 18.40 70 ARG B N 1
ATOM 1926 C CA . ARG B 1 37 ? -11.502 -18.117 47.351 1.00 19.64 70 ARG B CA 1
ATOM 1927 C C . ARG B 1 37 ? -12.471 -18.437 48.511 1.00 19.43 70 ARG B C 1
ATOM 1928 O O . ARG B 1 37 ? -13.169 -17.539 49.010 1.00 19.39 70 ARG B O 1
ATOM 1936 N N . SER B 1 38 ? -12.506 -19.700 48.941 1.00 19.45 71 SER B N 1
ATOM 1937 C CA . SER B 1 38 ? -13.374 -20.091 50.060 1.00 20.02 71 SER B CA 1
ATOM 1938 C C . SER B 1 38 ? -12.962 -19.378 51.349 1.00 19.21 71 SER B C 1
ATOM 1939 O O . SER B 1 38 ? -13.809 -18.900 52.106 1.00 19.67 71 SER B O 1
ATOM 1942 N N . LEU B 1 39 ? -11.654 -19.268 51.559 1.00 18.91 72 LEU B N 1
ATOM 1943 C CA . LEU B 1 39 ? -11.107 -18.568 52.722 1.00 18.35 72 LEU B CA 1
ATOM 1944 C C . LEU B 1 39 ? -11.462 -17.080 52.731 1.00 18.02 72 LEU B C 1
ATOM 1945 O O . LEU B 1 39 ? -11.780 -16.524 53.771 1.00 17.53 72 LEU B O 1
ATOM 1950 N N . ARG B 1 40 ? -11.390 -16.430 51.571 1.00 17.78 73 ARG B N 1
ATOM 1951 C CA . ARG B 1 40 ? -11.776 -15.034 51.471 1.00 17.93 73 ARG B CA 1
ATOM 1952 C C . ARG B 1 40 ? -13.248 -14.824 51.843 1.00 18.84 73 ARG B C 1
ATOM 1953 O O . ARG B 1 40 ? -13.577 -13.929 52.639 1.00 19.22 73 ARG B O 1
ATOM 1961 N N . LEU B 1 41 ? -14.131 -15.642 51.270 1.00 19.41 74 LEU B N 1
ATOM 1962 C CA . LEU B 1 41 ? -15.570 -15.430 51.468 1.00 20.53 74 LEU B CA 1
ATOM 1963 C C . LEU B 1 41 ? -15.947 -15.626 52.945 1.00 21.04 74 LEU B C 1
ATOM 1964 O O . LEU B 1 41 ? -16.696 -14.828 53.500 1.00 21.16 74 LEU B O 1
ATOM 1969 N N . LEU B 1 42 ? -15.388 -16.660 53.567 1.00 22.10 75 LEU B N 1
ATOM 1970 C CA . LEU B 1 42 ? -15.498 -16.888 55.022 1.00 22.66 75 LEU B CA 1
ATOM 1971 C C . LEU B 1 42 ? -14.981 -15.693 55.825 1.00 23.21 75 LEU B C 1
ATOM 1972 O O . LEU B 1 42 ? -15.662 -15.208 56.742 1.00 23.10 75 LEU B O 1
ATOM 1977 N N . THR B 1 43 ? -13.786 -15.215 55.470 1.00 22.92 76 THR B N 1
ATOM 1978 C CA . THR B 1 43 ? -13.131 -14.132 56.207 1.00 22.93 76 THR B CA 1
ATOM 1979 C C . THR B 1 43 ? -13.993 -12.857 56.201 1.00 23.17 76 THR B C 1
ATOM 1980 O O . THR B 1 43 ? -14.121 -12.181 57.220 1.00 23.38 76 THR B O 1
ATOM 1984 N N . LEU B 1 44 ? -14.610 -12.560 55.061 1.00 23.70 77 LEU B N 1
ATOM 1985 C CA . LEU B 1 44 ? -15.458 -11.368 54.918 1.00 24.73 77 LEU B CA 1
ATOM 1986 C C . LEU B 1 44 ? -16.703 -11.328 55.820 1.00 25.81 77 LEU B C 1
ATOM 1987 O O . LEU B 1 44 ? -17.333 -10.272 55.978 1.00 26.24 77 LEU B O 1
ATOM 1992 N N . GLU B 1 45 ? -17.061 -12.472 56.395 1.00 26.44 78 GLU B N 1
ATOM 1993 C CA . GLU B 1 45 ? -18.182 -12.536 57.331 1.00 27.90 78 GLU B CA 1
ATOM 1994 C C . GLU B 1 45 ? -17.744 -12.306 58.765 1.00 28.39 78 GLU B C 1
ATOM 1995 O O . GLU B 1 45 ? -18.585 -12.126 59.658 1.00 28.68 78 GLU B O 1
ATOM 2001 N N . GLN B 1 46 ? -16.431 -12.318 58.985 1.00 28.93 79 GLN B N 1
ATOM 2002 C CA . GLN B 1 46 ? -15.861 -12.167 60.326 1.00 29.35 79 GLN B CA 1
ATOM 2003 C C . GLN B 1 46 ? -15.792 -10.713 60.780 1.00 29.49 79 GLN B C 1
ATOM 2004 O O . GLN B 1 46 ? -15.697 -9.803 59.939 1.00 29.00 79 GLN B O 1
ATOM 2010 N N . PRO B 1 47 ? -15.830 -10.483 62.116 1.00 29.43 80 PRO B N 1
ATOM 2011 C CA . PRO B 1 47 ? -15.443 -9.169 62.646 1.00 29.56 80 PRO B CA 1
ATOM 2012 C C . PRO B 1 47 ? -14.087 -8.781 62.062 1.00 28.91 80 PRO B C 1
ATOM 2013 O O . PRO B 1 47 ? -13.181 -9.621 62.022 1.00 29.10 80 PRO B O 1
ATOM 2017 N N . GLN B 1 48 ? -13.962 -7.533 61.611 1.00 28.36 81 GLN B N 1
ATOM 2018 C CA . GLN B 1 48 ? -12.732 -7.020 60.977 1.00 27.86 81 GLN B CA 1
ATOM 2019 C C . GLN B 1 48 ? -12.363 -7.739 59.666 1.00 26.81 81 GLN B C 1
ATOM 2020 O O . GLN B 1 48 ? -11.252 -7.578 59.164 1.00 25.88 81 GLN B O 1
ATOM 2026 N N . GLY B 1 49 ? -13.291 -8.522 59.122 1.00 25.83 82 GLY B N 1
ATOM 2027 C CA . GLY B 1 49 ? -13.096 -9.190 57.828 1.00 25.23 82 GLY B CA 1
ATOM 2028 C C . GLY B 1 49 ? -12.703 -8.226 56.715 1.00 24.94 82 GLY B C 1
ATOM 2029 O O . GLY B 1 49 ? -12.005 -8.609 55.771 1.00 23.95 82 GLY B O 1
ATOM 2030 N N . ASP B 1 50 ? -13.148 -6.974 56.833 1.00 24.69 83 ASP B N 1
ATOM 2031 C CA . ASP B 1 50 ? -12.821 -5.937 55.852 1.00 24.60 83 ASP B CA 1
ATOM 2032 C C . ASP B 1 50 ? -11.360 -5.475 55.932 1.00 23.46 83 ASP B C 1
ATOM 2033 O O . ASP B 1 50 ? -10.902 -4.720 55.067 1.00 24.15 83 ASP B O 1
ATOM 2038 N N . SER B 1 51 ? -10.626 -5.927 56.953 1.00 22.03 84 SER B N 1
ATOM 2039 C CA . SER B 1 51 ? -9.206 -5.581 57.071 1.00 21.00 84 SER B CA 1
ATOM 2040 C C . SER B 1 51 ? -8.306 -6.576 56.321 1.00 19.96 84 SER B C 1
ATOM 2041 O O . SER B 1 51 ? -7.095 -6.378 56.254 1.00 19.31 84 SER B O 1
ATOM 2044 N N . MET B 1 52 ? -8.897 -7.640 55.771 1.00 18.63 85 MET B N 1
ATOM 2045 C CA . MET B 1 52 ? -8.121 -8.684 55.092 1.00 18.87 85 MET B CA 1
ATOM 2046 C C . MET B 1 52 ? -7.427 -8.127 53.844 1.00 17.80 85 MET B C 1
ATOM 2047 O O . MET B 1 52 ? -7.840 -7.117 53.306 1.00 17.04 85 MET B O 1
ATOM 2052 N N . MET B 1 53 ? -6.386 -8.812 53.386 1.00 16.80 86 MET B N 1
ATOM 2053 C CA . MET B 1 53 ? -5.725 -8.461 52.130 1.00 17.68 86 MET B CA 1
ATOM 2054 C C . MET B 1 53 ? -6.710 -8.753 51.003 1.00 16.97 86 MET B C 1
ATOM 2055 O O . MET B 1 53 ? -7.326 -9.806 50.991 1.00 17.54 86 MET B O 1
ATOM 2060 N N . THR B 1 54 ? -6.848 -7.823 50.062 1.00 16.33 87 THR B N 1
ATOM 2061 C CA . THR B 1 54 ? -7.753 -8.036 48.937 1.00 15.45 87 THR B CA 1
ATOM 2062 C C . THR B 1 54 ? -7.189 -9.092 47.982 1.00 14.47 87 THR B C 1
ATOM 2063 O O . THR B 1 54 ? -5.967 -9.347 47.937 1.00 13.76 87 THR B O 1
ATOM 2067 N N . CYS B 1 55 ? -8.088 -9.701 47.215 1.00 13.69 88 CYS B N 1
ATOM 2068 C CA . CYS B 1 55 ? -7.720 -10.800 46.346 1.00 13.54 88 CYS B CA 1
ATOM 2069 C C . CYS B 1 55 ? -6.703 -10.376 45.268 1.00 12.26 88 CYS B C 1
ATOM 2070 O O . CYS B 1 55 ? -5.758 -11.109 44.989 1.00 12.51 88 CYS B O 1
ATOM 2073 N N . GLU B 1 56 ? -6.865 -9.193 44.685 1.00 11.61 89 GLU B N 1
ATOM 2074 C CA . GLU B 1 56 ? -5.895 -8.796 43.654 1.00 12.17 89 GLU B CA 1
ATOM 2075 C C . GLU B 1 56 ? -4.530 -8.379 44.242 1.00 11.34 89 GLU B C 1
ATOM 2076 O O . GLU B 1 56 ? -3.496 -8.553 43.588 1.00 11.45 89 GLU B O 1
ATOM 2082 N N . GLN B 1 57 ? -4.515 -7.859 45.474 1.00 11.19 90 GLN B N 1
ATOM 2083 C CA . GLN B 1 57 ? -3.235 -7.643 46.168 1.00 11.83 90 GLN B CA 1
ATOM 2084 C C . GLN B 1 57 ? -2.513 -8.964 46.413 1.00 12.02 90 GLN B C 1
ATOM 2085 O O . GLN B 1 57 ? -1.314 -9.106 46.104 1.00 11.13 90 GLN B O 1
ATOM 2091 N N . ALA B 1 58 ? -3.237 -9.930 46.961 1.00 11.97 91 ALA B N 1
ATOM 2092 C CA . ALA B 1 58 ? -2.636 -11.253 47.240 1.00 12.55 91 ALA B CA 1
ATOM 2093 C C . ALA B 1 58 ? -2.085 -11.914 45.970 1.00 12.14 91 ALA B C 1
ATOM 2094 O O . ALA B 1 58 ? -1.022 -12.514 46.003 1.00 12.46 91 ALA B O 1
ATOM 2096 N N . GLN B 1 59 ? -2.828 -11.805 44.866 1.00 11.91 92 GLN B N 1
ATOM 2097 C CA . GLN B 1 59 ? -2.408 -12.395 43.598 1.00 11.35 92 GLN B CA 1
ATOM 2098 C C . GLN B 1 59 ? -1.186 -11.669 43.062 1.00 11.28 92 GLN B C 1
ATOM 2099 O O . GLN B 1 59 ? -0.293 -12.307 42.494 1.00 10.37 92 GLN B O 1
ATOM 2105 N N . LEU B 1 60 ? -1.140 -10.343 43.229 1.00 11.19 93 LEU B N 1
ATOM 2106 C CA . LEU B 1 60 ? 0.054 -9.607 42.774 1.00 11.11 93 LEU B CA 1
ATOM 2107 C C . LEU B 1 60 ? 1.301 -10.086 43.540 1.00 11.28 93 LEU B C 1
ATOM 2108 O O . LEU B 1 60 ? 2.362 -10.398 42.938 1.00 10.71 93 LEU B O 1
ATOM 2113 N N . LEU B 1 61 ? 1.155 -10.179 44.864 1.00 11.63 94 LEU B N 1
ATOM 2114 C CA . LEU B 1 61 ? 2.263 -10.587 45.726 1.00 10.82 94 LEU B CA 1
ATOM 2115 C C . LEU B 1 61 ? 2.687 -12.022 45.435 1.00 10.63 94 LEU B C 1
ATOM 2116 O O . LEU B 1 61 ? 3.882 -12.287 45.352 1.00 10.22 94 LEU B O 1
ATOM 2121 N N . ALA B 1 62 ? 1.712 -12.917 45.233 1.00 10.91 95 ALA B N 1
ATOM 2122 C CA . ALA B 1 62 ? 2.001 -14.320 44.878 1.00 10.87 95 ALA B CA 1
ATOM 2123 C C . ALA B 1 62 ? 2.718 -14.400 43.525 1.00 10.58 95 ALA B C 1
ATOM 2124 O O . ALA B 1 62 ? 3.692 -15.132 43.349 1.00 10.39 95 ALA B O 1
ATOM 2126 N N . ASN B 1 63 ? 2.220 -13.632 42.559 1.00 9.89 96 ASN B N 1
ATOM 2127 C CA . ASN B 1 63 ? 2.868 -13.535 41.262 1.00 10.63 96 ASN B CA 1
ATOM 2128 C C . ASN B 1 63 ? 4.324 -13.062 41.389 1.00 10.27 96 ASN B C 1
ATOM 2129 O O . ASN B 1 63 ? 5.215 -13.618 40.740 1.00 10.47 96 ASN B O 1
ATOM 2134 N N . LEU B 1 64 ? 4.577 -12.033 42.205 1.00 10.02 97 LEU B N 1
ATOM 2135 C CA . LEU B 1 64 ? 5.954 -11.544 42.370 1.00 10.17 97 LEU B CA 1
ATOM 2136 C C . LEU B 1 64 ? 6.855 -12.580 43.062 1.00 10.58 97 LEU B C 1
ATOM 2137 O O . LEU B 1 64 ? 8.018 -12.737 42.683 1.00 11.39 97 LEU B O 1
ATOM 2142 N N . ALA B 1 65 ? 6.279 -13.320 44.009 1.00 11.42 98 ALA B N 1
ATOM 2143 C CA . ALA B 1 65 ? 6.983 -14.397 44.733 1.00 11.78 98 ALA B CA 1
ATOM 2144 C C . ALA B 1 65 ? 7.377 -15.481 43.730 1.00 12.43 98 ALA B C 1
ATOM 2145 O O . ALA B 1 65 ? 8.546 -15.899 43.661 1.00 12.88 98 ALA B O 1
ATOM 2147 N N . ARG B 1 66 ? 6.404 -15.876 42.905 1.00 12.40 99 ARG B N 1
ATOM 2148 C CA . ARG B 1 66 ? 6.654 -16.833 41.818 1.00 13.61 99 ARG B CA 1
ATOM 2149 C C . ARG B 1 66 ? 7.692 -16.300 40.816 1.00 13.16 99 ARG B C 1
ATOM 2150 O O . ARG B 1 66 ? 8.572 -17.024 40.389 1.00 12.70 99 ARG B O 1
ATOM 2158 N N . LEU B 1 67 ? 7.579 -15.023 40.460 1.00 12.09 100 LEU B N 1
ATOM 2159 C CA . LEU B 1 67 ? 8.516 -14.396 39.518 1.00 12.36 100 LEU B CA 1
ATOM 2160 C C . LEU B 1 67 ? 9.971 -14.556 39.953 1.00 12.28 100 LEU B C 1
ATOM 2161 O O . LEU B 1 67 ? 10.834 -14.888 39.119 1.00 12.35 100 LEU B O 1
ATOM 2166 N N . ILE B 1 68 ? 10.238 -14.318 41.243 1.00 11.24 101 ILE B N 1
ATOM 2167 C CA . ILE B 1 68 ? 11.612 -14.343 41.747 1.00 11.65 101 ILE B CA 1
ATOM 2168 C C . ILE B 1 68 ? 11.989 -15.737 42.308 1.00 12.04 101 ILE B C 1
ATOM 2169 O O . ILE B 1 68 ? 13.031 -15.898 42.984 1.00 12.81 101 ILE B O 1
ATOM 2174 N N . GLN B 1 69 ? 11.137 -16.726 42.024 1.00 11.83 102 GLN B N 1
ATOM 2175 C CA . GLN B 1 69 ? 11.324 -18.101 42.521 1.00 12.61 102 GLN B CA 1
ATOM 2176 C C . GLN B 1 69 ? 11.527 -18.154 44.052 1.00 12.48 102 GLN B C 1
ATOM 2177 O O . GLN B 1 69 ? 12.432 -18.859 44.562 1.00 13.48 102 GLN B O 1
ATOM 2183 N N . ALA B 1 70 ? 10.693 -17.411 44.786 1.00 11.80 103 ALA B N 1
ATOM 2184 C CA . ALA B 1 70 ? 10.778 -17.374 46.258 1.00 12.51 103 ALA B CA 1
ATOM 2185 C C . ALA B 1 70 ? 10.663 -18.781 46.836 1.00 12.27 103 ALA B C 1
ATOM 2186 O O . ALA B 1 70 ? 9.913 -19.623 46.300 1.00 11.88 103 ALA B O 1
ATOM 2188 N N . LYS B 1 71 ? 11.388 -19.014 47.933 1.00 12.84 104 LYS B N 1
ATOM 2189 C CA . LYS B 1 71 ? 11.236 -20.241 48.724 1.00 14.23 104 LYS B CA 1
ATOM 2190 C C . LYS B 1 71 ? 10.944 -19.974 50.198 1.00 14.67 104 LYS B C 1
ATOM 2191 O O . LYS B 1 71 ? 10.434 -20.858 50.897 1.00 14.53 104 LYS B O 1
ATOM 2197 N N . LYS B 1 72 ? 11.281 -18.766 50.670 1.00 14.56 105 LYS B N 1
ATOM 2198 C CA . LYS B 1 72 ? 11.157 -18.420 52.080 1.00 16.20 105 LYS B CA 1
ATOM 2199 C C . LYS B 1 72 ? 10.454 -17.052 52.175 1.00 15.92 105 LYS B C 1
ATOM 2200 O O . LYS B 1 72 ? 10.968 -16.046 51.676 1.00 15.64 105 LYS B O 1
ATOM 2206 N N . ALA B 1 73 ? 9.269 -17.044 52.778 1.00 15.36 106 ALA B N 1
ATOM 2207 C CA . ALA B 1 73 ? 8.473 -15.824 52.917 1.00 14.89 106 ALA B CA 1
ATOM 2208 C C . ALA B 1 73 ? 8.166 -15.555 54.381 1.00 15.00 106 ALA B C 1
ATOM 2209 O O . ALA B 1 73 ? 8.156 -16.471 55.214 1.00 14.31 106 ALA B O 1
ATOM 2211 N N . LEU B 1 74 ? 7.905 -14.285 54.681 1.00 13.94 107 LEU B N 1
ATOM 2212 C CA . LEU B 1 74 ? 7.597 -13.851 56.033 1.00 14.36 107 LEU B CA 1
ATOM 2213 C C . LEU B 1 74 ? 6.308 -13.053 55.942 1.00 13.66 107 LEU B C 1
ATOM 2214 O O . LEU B 1 74 ? 6.186 -12.168 55.103 1.00 14.36 107 LEU B O 1
ATOM 2219 N N . ASP B 1 75 ? 5.326 -13.386 56.775 1.00 13.24 108 ASP B N 1
ATOM 2220 C CA . ASP B 1 75 ? 4.004 -12.814 56.669 1.00 13.27 108 ASP B CA 1
ATOM 2221 C C . ASP B 1 75 ? 3.604 -12.311 58.055 1.00 13.62 108 ASP B C 1
ATOM 2222 O O . ASP B 1 75 ? 3.359 -13.111 58.954 1.00 13.92 108 ASP B O 1
ATOM 2227 N N . LEU B 1 76 ? 3.579 -10.995 58.232 1.00 12.49 109 LEU B N 1
ATOM 2228 C CA . LEU B 1 76 ? 3.268 -10.396 59.549 1.00 12.45 109 LEU B CA 1
ATOM 2229 C C . LEU B 1 76 ? 1.806 -10.008 59.609 1.00 12.48 109 LEU B C 1
ATOM 2230 O O . LEU B 1 76 ? 1.353 -9.177 58.810 1.00 12.61 109 LEU B O 1
ATOM 2235 N N . GLY B 1 77 ? 1.068 -10.633 60.533 1.00 12.85 110 GLY B N 1
ATOM 2236 C CA . GLY B 1 77 ? -0.368 -10.416 60.692 1.00 13.32 110 GLY B CA 1
ATOM 2237 C C . GLY B 1 77 ? -1.182 -11.468 59.955 1.00 13.46 110 GLY B C 1
ATOM 2238 O O . GLY B 1 77 ? -1.767 -11.210 58.899 1.00 14.79 110 GLY B O 1
ATOM 2239 N N . THR B 1 78 ? -1.226 -12.664 60.513 1.00 14.06 111 THR B N 1
ATOM 2240 C CA . THR B 1 78 ? -1.799 -13.810 59.824 1.00 14.49 111 THR B CA 1
ATOM 2241 C C . THR B 1 78 ? -3.280 -13.581 59.548 1.00 15.01 111 THR B C 1
ATOM 2242 O O . THR B 1 78 ? -3.761 -13.851 58.437 1.00 16.22 111 THR B O 1
ATOM 2246 N N . PHE B 1 79 ? -3.981 -13.066 60.559 1.00 15.22 112 PHE B N 1
ATOM 2247 C CA . PHE B 1 79 ? -5.433 -13.014 60.576 1.00 15.92 112 PHE B CA 1
ATOM 2248 C C . PHE B 1 79 ? -5.941 -14.434 60.291 1.00 16.59 112 PHE B C 1
ATOM 2249 O O . PHE B 1 79 ? -5.502 -15.377 60.960 1.00 17.08 112 PHE B O 1
ATOM 2257 N N . THR B 1 80 ? -6.798 -14.613 59.289 1.00 16.98 113 THR B N 1
ATOM 2258 C CA . THR B 1 80 ? -7.274 -15.965 58.932 1.00 18.00 113 THR B CA 1
ATOM 2259 C C . THR B 1 80 ? -6.327 -16.749 57.990 1.00 17.62 113 THR B C 1
ATOM 2260 O O . THR B 1 80 ? -6.579 -17.911 57.654 1.00 18.72 113 THR B O 1
ATOM 2264 N N . GLY B 1 81 ? -5.238 -16.128 57.560 1.00 16.85 114 GLY B N 1
ATOM 2265 C CA . GLY B 1 81 ? -4.226 -16.829 56.787 1.00 16.45 114 GLY B CA 1
ATOM 2266 C C . GLY B 1 81 ? -4.331 -16.646 55.278 1.00 16.47 114 GLY B C 1
ATOM 2267 O O . GLY B 1 81 ? -3.709 -17.396 54.520 1.00 16.62 114 GLY B O 1
ATOM 2268 N N . TYR B 1 82 ? -5.078 -15.626 54.851 1.00 15.76 115 TYR B N 1
ATOM 2269 C CA . TYR B 1 82 ? -5.286 -15.354 53.419 1.00 15.10 115 TYR B CA 1
ATOM 2270 C C . TYR B 1 82 ? -3.962 -15.071 52.679 1.00 14.74 115 TYR B C 1
ATOM 2271 O O . TYR B 1 82 ? -3.621 -15.755 51.706 1.00 14.25 115 TYR B O 1
ATOM 2280 N N . SER B 1 83 ? -3.225 -14.071 53.157 1.00 13.78 116 SER B N 1
ATOM 2281 C CA . SER B 1 83 ? -1.921 -13.741 52.566 1.00 13.77 116 SER B CA 1
ATOM 2282 C C . SER B 1 83 ? -0.944 -14.897 52.736 1.00 13.22 116 SER B C 1
ATOM 2283 O O . SER B 1 83 ? -0.202 -15.208 51.810 1.00 11.73 116 SER B O 1
ATOM 2286 N N . ALA B 1 84 ? -0.938 -15.529 53.920 1.00 12.57 117 ALA B N 1
ATOM 2287 C CA . ALA B 1 84 ? -0.071 -16.699 54.130 1.00 12.49 117 ALA B CA 1
ATOM 2288 C C . ALA B 1 84 ? -0.346 -17.780 53.077 1.00 12.26 117 ALA B C 1
ATOM 2289 O O . ALA B 1 84 ? 0.587 -18.316 52.489 1.00 11.26 117 ALA B O 1
ATOM 2291 N N . LEU B 1 85 ? -1.621 -18.074 52.827 1.00 12.77 118 LEU B N 1
ATOM 2292 C CA . LEU B 1 85 ? -1.982 -19.133 51.866 1.00 13.83 118 LEU B CA 1
ATOM 2293 C C . LEU B 1 85 ? -1.661 -18.731 50.425 1.00 12.92 118 LEU B C 1
ATOM 2294 O O . LEU B 1 85 ? -1.116 -19.530 49.654 1.00 12.32 118 LEU B O 1
ATOM 2299 N N . ALA B 1 86 ? -1.984 -17.483 50.073 1.00 13.33 119 ALA B N 1
ATOM 2300 C CA . ALA B 1 86 ? -1.645 -16.940 48.752 1.00 13.02 119 ALA B CA 1
ATOM 2301 C C . ALA B 1 86 ? -0.139 -17.097 48.461 1.00 12.78 119 ALA B C 1
ATOM 2302 O O . ALA B 1 86 ? 0.253 -17.592 47.403 1.00 14.14 119 ALA B O 1
ATOM 2304 N N . LEU B 1 87 ? 0.694 -16.729 49.433 1.00 13.03 120 LEU B N 1
ATOM 2305 C CA . LEU B 1 87 ? 2.144 -16.907 49.326 1.00 12.96 120 LEU B CA 1
ATOM 2306 C C . LEU B 1 87 ? 2.511 -18.387 49.237 1.00 13.08 120 LEU B C 1
ATOM 2307 O O . LEU B 1 87 ? 3.300 -18.768 48.360 1.00 12.49 120 LEU B O 1
ATOM 2312 N N . ALA B 1 88 ? 1.946 -19.205 50.136 1.00 12.80 121 ALA B N 1
ATOM 2313 C CA . ALA B 1 88 ? 2.288 -20.632 50.186 1.00 13.03 121 ALA B CA 1
ATOM 2314 C C . ALA B 1 88 ? 2.101 -21.305 48.806 1.00 13.26 121 ALA B C 1
ATOM 2315 O O . ALA B 1 88 ? 2.975 -22.062 48.350 1.00 13.33 121 ALA B O 1
ATOM 2317 N N . LEU B 1 89 ? 0.974 -21.002 48.159 1.00 13.90 122 LEU B N 1
ATOM 2318 C CA . LEU B 1 89 ? 0.624 -21.525 46.826 1.00 14.47 122 LEU B CA 1
ATOM 2319 C C . LEU B 1 89 ? 1.597 -21.089 45.710 1.00 15.11 122 LEU B C 1
ATOM 2320 O O . LEU B 1 89 ? 1.693 -21.753 44.663 1.00 15.68 122 LEU B O 1
ATOM 2325 N N . ALA B 1 90 ? 2.302 -19.971 45.930 1.00 14.49 123 ALA B N 1
ATOM 2326 C CA . ALA B 1 90 ? 3.299 -19.460 44.971 1.00 14.61 123 ALA B CA 1
ATOM 2327 C C . ALA B 1 90 ? 4.664 -20.121 45.134 1.00 15.22 123 ALA B C 1
ATOM 2328 O O . ALA B 1 90 ? 5.543 -19.985 44.264 1.00 15.71 123 ALA B O 1
ATOM 2330 N N . LEU B 1 91 ? 4.835 -20.857 46.236 1.00 14.65 124 LEU B N 1
ATOM 2331 C CA . LEU B 1 91 ? 6.131 -21.453 46.588 1.00 14.51 124 LEU B CA 1
ATOM 2332 C C . LEU B 1 91 ? 6.206 -22.915 46.126 1.00 14.98 124 LEU B C 1
ATOM 2333 O O . LEU B 1 91 ? 5.188 -23.575 46.016 1.00 15.63 124 LEU B O 1
ATOM 2338 N N . PRO B 1 92 ? 7.421 -23.425 45.873 1.00 16.04 125 PRO B N 1
ATOM 2339 C CA . PRO B 1 92 ? 7.527 -24.854 45.516 1.00 16.63 125 PRO B CA 1
ATOM 2340 C C . PRO B 1 92 ? 7.244 -25.742 46.733 1.00 17.34 125 PRO B C 1
ATOM 2341 O O . PRO B 1 92 ? 6.959 -25.231 47.830 1.00 15.84 125 PRO B O 1
ATOM 2345 N N . ALA B 1 93 ? 7.307 -27.064 46.543 1.00 17.37 126 ALA B N 1
ATOM 2346 C CA . ALA B 1 93 ? 6.961 -28.003 47.608 1.00 18.38 126 ALA B CA 1
ATOM 2347 C C . ALA B 1 93 ? 7.749 -27.771 48.906 1.00 18.48 126 ALA B C 1
ATOM 2348 O O . ALA B 1 93 ? 7.194 -27.898 49.992 1.00 19.29 126 ALA B O 1
ATOM 2350 N N . ASP B 1 94 ? 9.027 -27.425 48.781 1.00 18.44 127 ASP B N 1
ATOM 2351 C CA . ASP B 1 94 ? 9.884 -27.182 49.949 1.00 19.48 127 ASP B CA 1
ATOM 2352 C C . ASP B 1 94 ? 9.851 -25.733 50.458 1.00 18.52 127 ASP B C 1
ATOM 2353 O O . ASP B 1 94 ? 10.641 -25.361 51.333 1.00 18.71 127 ASP B O 1
ATOM 2358 N N . GLY B 1 95 ? 8.939 -24.928 49.906 1.00 18.07 128 GLY B N 1
ATOM 2359 C CA . GLY B 1 95 ? 8.755 -23.540 50.325 1.00 16.69 128 GLY B CA 1
ATOM 2360 C C . GLY B 1 95 ? 8.171 -23.458 51.729 1.00 15.95 128 GLY B C 1
ATOM 2361 O O . GLY B 1 95 ? 7.482 -24.387 52.186 1.00 15.76 128 GLY B O 1
ATOM 2362 N N . ARG B 1 96 ? 8.439 -22.346 52.419 1.00 14.58 129 ARG B N 1
ATOM 2363 C CA . ARG B 1 96 ? 7.890 -22.122 53.754 1.00 14.16 129 ARG B CA 1
ATOM 2364 C C . ARG B 1 96 ? 7.485 -20.663 53.931 1.00 13.98 129 ARG B C 1
ATOM 2365 O O . ARG B 1 96 ? 8.214 -19.770 53.491 1.00 13.52 129 ARG B O 1
ATOM 2373 N N . VAL B 1 97 ? 6.319 -20.443 54.543 1.00 13.22 130 VAL B N 1
ATOM 2374 C CA . VAL B 1 97 ? 5.883 -19.099 54.937 1.00 13.81 130 VAL B CA 1
ATOM 2375 C C . VAL B 1 97 ? 5.848 -19.031 56.456 1.00 13.49 130 VAL B C 1
ATOM 2376 O O . VAL B 1 97 ? 5.073 -19.750 57.093 1.00 14.41 130 VAL B O 1
ATOM 2380 N N . VAL B 1 98 ? 6.681 -18.181 57.040 1.00 13.52 131 VAL B N 1
ATOM 2381 C CA . VAL B 1 98 ? 6.622 -17.971 58.492 1.00 14.30 131 VAL B CA 1
ATOM 2382 C C . VAL B 1 98 ? 5.600 -16.856 58.698 1.00 14.20 131 VAL B C 1
ATOM 2383 O O . VAL B 1 98 ? 5.835 -15.713 58.269 1.00 14.23 131 VAL B O 1
ATOM 2387 N N . THR B 1 99 ? 4.466 -17.195 59.309 1.00 13.82 132 THR B N 1
ATOM 2388 C CA . THR B 1 99 ? 3.360 -16.230 59.485 1.00 14.17 132 THR B CA 1
ATOM 2389 C C . THR B 1 99 ? 3.132 -15.911 60.976 1.00 14.82 132 THR B C 1
ATOM 2390 O O . THR B 1 99 ? 3.090 -16.825 61.810 1.00 15.56 132 THR B O 1
ATOM 2394 N N . CYS B 1 100 ? 3.008 -14.623 61.298 1.00 14.47 133 CYS B N 1
ATOM 2395 C CA . CYS B 1 100 ? 3.029 -14.141 62.706 1.00 14.82 133 CYS B CA 1
ATOM 2396 C C . CYS B 1 100 ? 1.694 -13.517 63.126 1.00 15.01 133 CYS B C 1
ATOM 2397 O O . CYS B 1 100 ? 1.119 -12.707 62.392 1.00 14.34 133 CYS B O 1
ATOM 2400 N N . GLU B 1 101 ? 1.212 -13.880 64.316 1.00 15.22 134 GLU B N 1
ATOM 2401 C CA . GLU B 1 101 ? -0.117 -13.461 64.775 1.00 15.62 134 GLU B CA 1
ATOM 2402 C C . GLU B 1 101 ? -0.152 -13.526 66.297 1.00 16.15 134 GLU B C 1
ATOM 2403 O O . GLU B 1 101 ? 0.566 -14.330 66.896 1.00 16.65 134 GLU B O 1
ATOM 2409 N N . VAL B 1 102 ? -0.992 -12.695 66.906 1.00 16.80 135 VAL B N 1
ATOM 2410 C CA . VAL B 1 102 ? -1.170 -12.726 68.362 1.00 18.03 135 VAL B CA 1
ATOM 2411 C C . VAL B 1 102 ? -2.513 -13.317 68.818 1.00 19.36 135 VAL B C 1
ATOM 2412 O O . VAL B 1 102 ? -2.603 -13.865 69.923 1.00 19.68 135 VAL B O 1
ATOM 2416 N N . ASP B 1 103 ? -3.540 -13.223 67.976 1.00 19.76 136 ASP B N 1
ATOM 2417 C CA . ASP B 1 103 ? -4.818 -13.854 68.274 1.00 21.33 136 ASP B CA 1
ATOM 2418 C C . ASP B 1 103 ? -4.881 -15.262 67.671 1.00 21.77 136 ASP B C 1
ATOM 2419 O O . ASP B 1 103 ? -4.829 -15.426 66.450 1.00 21.39 136 ASP B O 1
ATOM 2424 N N . ALA B 1 104 ? -5.000 -16.269 68.533 1.00 22.07 137 ALA B N 1
ATOM 2425 C CA . ALA B 1 104 ? -5.068 -17.677 68.098 1.00 23.01 137 ALA B CA 1
ATOM 2426 C C . ALA B 1 104 ? -6.320 -18.062 67.292 1.00 23.30 137 ALA B C 1
ATOM 2427 O O . ALA B 1 104 ? -6.292 -19.041 66.534 1.00 23.45 137 ALA B O 1
ATOM 2429 N N . GLN B 1 105 ? -7.408 -17.312 67.476 1.00 23.81 138 GLN B N 1
ATOM 2430 C CA . GLN B 1 105 ? -8.721 -17.665 66.915 1.00 25.25 138 GLN B CA 1
ATOM 2431 C C . GLN B 1 105 ? -8.780 -17.597 65.363 1.00 24.10 138 GLN B C 1
ATOM 2432 O O . GLN B 1 105 ? -9.087 -18.615 64.717 1.00 23.36 138 GLN B O 1
ATOM 2438 N N . PRO B 1 106 ? -8.477 -16.419 64.764 1.00 23.42 139 PRO B N 1
ATOM 2439 C CA . PRO B 1 106 ? -8.571 -16.311 63.292 1.00 22.67 139 PRO B CA 1
ATOM 2440 C C . PRO B 1 106 ? -7.766 -17.341 62.469 1.00 21.87 139 PRO B C 1
ATOM 2441 O O . PRO B 1 106 ? -8.338 -17.904 61.529 1.00 22.43 139 PRO B O 1
ATOM 2445 N N . PRO B 1 107 ? -6.469 -17.594 62.797 1.00 21.70 140 PRO B N 1
ATOM 2446 C CA . PRO B 1 107 ? -5.755 -18.637 62.037 1.00 22.01 140 PRO B CA 1
ATOM 2447 C C . PRO B 1 107 ? -6.426 -20.018 62.085 1.00 22.97 140 PRO B C 1
ATOM 2448 O O . PRO B 1 107 ? -6.329 -20.789 61.118 1.00 22.45 140 PRO B O 1
ATOM 2452 N N . GLU B 1 108 ? -7.075 -20.335 63.205 1.00 23.48 141 GLU B N 1
ATOM 2453 C CA . GLU B 1 108 ? -7.773 -21.613 63.299 1.00 25.06 141 GLU B CA 1
ATOM 2454 C C . GLU B 1 108 ? -9.003 -21.692 62.382 1.00 25.19 141 GLU B C 1
ATOM 2455 O O . GLU B 1 108 ? -9.335 -22.773 61.918 1.00 25.02 141 GLU B O 1
ATOM 2461 N N . LEU B 1 109 ? -9.640 -20.546 62.101 1.00 25.50 142 LEU B N 1
ATOM 2462 C CA . LEU B 1 109 ? -10.657 -20.438 61.036 1.00 25.65 142 LEU B CA 1
ATOM 2463 C C . LEU B 1 109 ? -10.120 -20.761 59.638 1.00 25.10 142 LEU B C 1
ATOM 2464 O O . LEU B 1 109 ? -10.802 -21.409 58.851 1.00 25.24 142 LEU B O 1
ATOM 2469 N N . GLY B 1 110 ? -8.907 -20.302 59.325 1.00 23.82 143 GLY B N 1
ATOM 2470 C CA . GLY B 1 110 ? -8.315 -20.548 58.009 1.00 22.62 143 GLY B CA 1
ATOM 2471 C C . GLY B 1 110 ? -7.621 -21.892 57.823 1.00 21.81 143 GLY B C 1
ATOM 2472 O O . GLY B 1 110 ? -7.516 -22.399 56.706 1.00 21.00 143 GLY B O 1
ATOM 2473 N N . ARG B 1 111 ? -7.134 -22.474 58.916 1.00 21.53 144 ARG B N 1
ATOM 2474 C CA . ARG B 1 111 ? -6.388 -23.726 58.845 1.00 21.81 144 ARG B CA 1
ATOM 2475 C C . ARG B 1 111 ? -7.067 -24.829 57.995 1.00 21.00 144 ARG B C 1
ATOM 2476 O O . ARG B 1 111 ? -6.394 -25.447 57.176 1.00 20.34 144 ARG B O 1
ATOM 2484 N N . PRO B 1 112 ? -8.395 -25.058 58.161 1.00 21.22 145 PRO B N 1
ATOM 2485 C CA . PRO B 1 112 ? -9.031 -26.089 57.316 1.00 21.21 145 PRO B CA 1
ATOM 2486 C C . PRO B 1 112 ? -8.810 -25.839 55.814 1.00 21.19 145 PRO B C 1
ATOM 2487 O O . PRO B 1 112 ? -8.602 -26.799 55.042 1.00 20.55 145 PRO B O 1
ATOM 2491 N N . LEU B 1 113 ? -8.822 -24.565 55.414 1.00 20.54 146 LEU B N 1
ATOM 2492 C CA . LEU B 1 113 ? -8.592 -24.206 54.005 1.00 20.65 146 LEU B CA 1
ATOM 2493 C C . LEU B 1 113 ? -7.121 -24.326 53.590 1.00 20.16 146 LEU B C 1
ATOM 2494 O O . LEU B 1 113 ? -6.817 -24.755 52.471 1.00 19.42 146 LEU B O 1
ATOM 2499 N N . TRP B 1 114 ? -6.206 -23.975 54.492 1.00 19.99 147 TRP B N 1
ATOM 2500 C CA . TRP B 1 114 ? -4.798 -24.282 54.248 1.00 20.09 147 TRP B CA 1
ATOM 2501 C C . TRP B 1 114 ? -4.650 -25.773 53.935 1.00 20.83 147 TRP B C 1
ATOM 2502 O O . TRP B 1 114 ? -3.932 -26.139 53.010 1.00 20.78 147 TRP B O 1
ATOM 2513 N N . ARG B 1 115 ? -5.346 -26.617 54.706 1.00 21.66 148 ARG B N 1
ATOM 2514 C CA . ARG B 1 115 ? -5.287 -28.078 54.529 1.00 23.44 148 ARG B CA 1
ATOM 2515 C C . ARG B 1 115 ? -5.866 -28.515 53.189 1.00 22.31 148 ARG B C 1
ATOM 2516 O O . ARG B 1 115 ? -5.280 -29.348 52.507 1.00 22.95 148 ARG B O 1
ATOM 2524 N N . GLN B 1 116 ? -7.008 -27.945 52.827 1.00 22.62 149 GLN B N 1
ATOM 2525 C CA . GLN B 1 116 ? -7.687 -28.281 51.583 1.00 22.40 149 GLN B CA 1
ATOM 2526 C C . GLN B 1 116 ? -6.803 -27.985 50.391 1.00 22.13 149 GLN B C 1
ATOM 2527 O O . GLN B 1 116 ? -6.811 -28.731 49.425 1.00 21.26 149 GLN B O 1
ATOM 2533 N N . ALA B 1 117 ? -6.040 -26.890 50.493 1.00 21.46 150 ALA B N 1
ATOM 2534 C CA . ALA B 1 117 ? -5.104 -26.456 49.456 1.00 21.71 150 ALA B CA 1
ATOM 2535 C C . ALA B 1 117 ? -3.789 -27.245 49.474 1.00 21.90 150 ALA B C 1
ATOM 2536 O O . ALA B 1 117 ? -2.878 -26.978 48.679 1.00 21.58 150 ALA B O 1
ATOM 2538 N N . GLU B 1 118 ? -3.690 -28.205 50.394 1.00 22.64 151 GLU B N 1
ATOM 2539 C CA . GLU B 1 118 ? -2.504 -29.039 50.519 1.00 23.97 151 GLU B CA 1
ATOM 2540 C C . GLU B 1 118 ? -1.263 -28.142 50.718 1.00 23.28 151 GLU B C 1
ATOM 2541 O O . GLU B 1 118 ? -0.187 -28.401 50.169 1.00 23.96 151 GLU B O 1
ATOM 2547 N N . ALA B 1 119 ? -1.438 -27.085 51.517 1.00 22.93 152 ALA B N 1
ATOM 2548 C CA . ALA B 1 119 ? -0.380 -26.110 51.803 1.00 22.49 152 ALA B CA 1
ATOM 2549 C C . ALA B 1 119 ? -0.120 -25.922 53.305 1.00 22.71 152 ALA B C 1
ATOM 2550 O O . ALA B 1 119 ? 0.729 -25.114 53.703 1.00 21.62 152 ALA B O 1
ATOM 2552 N N . GLU B 1 120 ? -0.820 -26.690 54.139 1.00 23.12 153 GLU B N 1
ATOM 2553 C CA . GLU B 1 120 ? -0.667 -26.543 55.588 1.00 24.10 153 GLU B CA 1
ATOM 2554 C C . GLU B 1 120 ? 0.772 -26.777 56.045 1.00 23.35 153 GLU B C 1
ATOM 2555 O O . GLU B 1 120 ? 1.242 -26.094 56.951 1.00 22.29 153 GLU B O 1
ATOM 2561 N N . HIS B 1 121 ? 1.469 -27.724 55.415 1.00 23.24 154 HIS B N 1
ATOM 2562 C CA . HIS B 1 121 ? 2.857 -28.030 55.803 1.00 23.76 154 HIS B CA 1
ATOM 2563 C C . HIS B 1 121 ? 3.843 -26.936 55.413 1.00 21.98 154 HIS B C 1
ATOM 2564 O O . HIS B 1 121 ? 4.970 -26.914 55.900 1.00 22.69 154 HIS B O 1
ATOM 2571 N N . LYS B 1 122 ? 3.412 -26.042 54.525 1.00 19.92 155 LYS B N 1
ATOM 2572 C CA . LYS B 1 122 ? 4.235 -24.922 54.077 1.00 18.48 155 LYS B CA 1
ATOM 2573 C C . LYS B 1 122 ? 4.048 -23.689 54.942 1.00 17.32 155 LYS B C 1
ATOM 2574 O O . LYS B 1 122 ? 4.828 -22.749 54.837 1.00 17.61 155 LYS B O 1
ATOM 2580 N N . ILE B 1 123 ? 3.021 -23.696 55.782 1.00 15.84 156 ILE B N 1
ATOM 2581 C CA . ILE B 1 123 ? 2.690 -22.515 56.565 1.00 16.07 156 ILE B CA 1
ATOM 2582 C C . ILE B 1 123 ? 3.100 -22.701 58.030 1.00 15.90 156 ILE B C 1
ATOM 2583 O O . ILE B 1 123 ? 2.582 -23.588 58.710 1.00 15.66 156 ILE B O 1
ATOM 2588 N N . ASP B 1 124 ? 4.041 -21.878 58.483 1.00 15.86 157 ASP B N 1
ATOM 2589 C CA . ASP B 1 124 ? 4.661 -22.005 59.801 1.00 16.79 157 ASP B CA 1
ATOM 2590 C C . ASP B 1 124 ? 4.102 -20.887 60.698 1.00 17.22 157 ASP B C 1
ATOM 2591 O O . ASP B 1 124 ? 4.556 -19.739 60.629 1.00 17.38 157 ASP B O 1
ATOM 2596 N N . LEU B 1 125 ? 3.093 -21.218 61.504 1.00 17.51 158 LEU B N 1
ATOM 2597 C CA . LEU B 1 125 ? 2.406 -20.201 62.321 1.00 18.13 158 LEU B CA 1
ATOM 2598 C C . LEU B 1 125 ? 3.116 -19.954 63.638 1.00 18.17 158 LEU B C 1
ATOM 2599 O O . LEU B 1 125 ? 3.342 -20.885 64.422 1.00 18.46 158 LEU B O 1
ATOM 2604 N N . ARG B 1 126 ? 3.466 -18.698 63.882 1.00 17.66 159 ARG B N 1
ATOM 2605 C CA . ARG B 1 126 ? 4.192 -18.321 65.096 1.00 17.59 159 ARG B CA 1
ATOM 2606 C C . ARG B 1 126 ? 3.261 -17.419 65.892 1.00 17.98 159 ARG B C 1
ATOM 2607 O O . ARG B 1 126 ? 3.075 -16.249 65.537 1.00 17.13 159 ARG B O 1
ATOM 2615 N N . LEU B 1 127 ? 2.653 -17.974 66.942 1.00 17.86 160 LEU B N 1
ATOM 2616 C CA . LEU B 1 127 ? 1.691 -17.221 67.753 1.00 18.70 160 LEU B CA 1
ATOM 2617 C C . LEU B 1 127 ? 2.446 -16.532 68.870 1.00 18.48 160 LEU B C 1
ATOM 2618 O O . LEU B 1 127 ? 2.655 -17.102 69.958 1.00 18.38 160 LEU B O 1
ATOM 2623 N N . LYS B 1 128 ? 2.919 -15.338 68.549 1.00 18.65 161 LYS B N 1
ATOM 2624 C CA . LYS B 1 128 ? 3.613 -14.450 69.460 1.00 19.28 161 LYS B CA 1
ATOM 2625 C C . LYS B 1 128 ? 3.719 -13.074 68.762 1.00 18.86 161 LYS B C 1
ATOM 2626 O O . LYS B 1 128 ? 3.477 -12.987 67.543 1.00 17.47 161 LYS B O 1
ATOM 2632 N N . PRO B 1 129 ? 4.034 -12.003 69.525 1.00 18.15 162 PRO B N 1
ATOM 2633 C CA . PRO B 1 129 ? 4.150 -10.715 68.839 1.00 18.18 162 PRO B CA 1
ATOM 2634 C C . PRO B 1 129 ? 5.191 -10.826 67.727 1.00 17.32 162 PRO B C 1
ATOM 2635 O O . PRO B 1 129 ? 6.216 -11.495 67.895 1.00 16.97 162 PRO B O 1
ATOM 2639 N N . ALA B 1 130 ? 4.875 -10.222 66.591 1.00 16.72 163 ALA B N 1
ATOM 2640 C CA . ALA B 1 130 ? 5.758 -10.230 65.421 1.00 16.44 163 ALA B CA 1
ATOM 2641 C C . ALA B 1 130 ? 7.166 -9.732 65.730 1.00 16.21 163 ALA B C 1
ATOM 2642 O O . ALA B 1 130 ? 8.152 -10.268 65.212 1.00 16.49 163 ALA B O 1
ATOM 2644 N N . LEU B 1 131 ? 7.274 -8.721 66.593 1.00 16.20 164 LEU B N 1
ATOM 2645 C CA . LEU B 1 131 ? 8.583 -8.175 66.966 1.00 16.90 164 LEU B CA 1
ATOM 2646 C C . LEU B 1 131 ? 9.475 -9.256 67.599 1.00 16.71 164 LEU B C 1
ATOM 2647 O O . LEU B 1 131 ? 10.676 -9.348 67.309 1.00 16.15 164 LEU B O 1
ATOM 2652 N N . GLU B 1 132 ? 8.874 -10.088 68.446 1.00 17.46 165 GLU B N 1
ATOM 2653 C CA . GLU B 1 132 ? 9.582 -11.243 69.024 1.00 18.06 165 GLU B CA 1
ATOM 2654 C C . GLU B 1 132 ? 10.072 -12.240 67.978 1.00 18.02 165 GLU B C 1
ATOM 2655 O O . GLU B 1 132 ? 11.223 -12.657 68.012 1.00 18.57 165 GLU B O 1
ATOM 2661 N N . THR B 1 133 ? 9.225 -12.570 67.012 1.00 17.73 166 THR B N 1
ATOM 2662 C CA . THR B 1 133 ? 9.628 -13.530 65.982 1.00 17.56 166 THR B CA 1
ATOM 2663 C C . THR B 1 133 ? 10.730 -12.944 65.101 1.00 17.49 166 THR B C 1
ATOM 2664 O O . THR B 1 133 ? 11.755 -13.581 64.836 1.00 16.45 166 THR B O 1
ATOM 2668 N N . LEU B 1 134 ? 10.546 -11.695 64.691 1.00 16.70 167 LEU B N 1
ATOM 2669 C CA . LEU B 1 134 ? 11.601 -11.012 63.941 1.00 17.37 167 LEU B CA 1
ATOM 2670 C C . LEU B 1 134 ? 12.949 -11.025 64.641 1.00 17.30 167 LEU B C 1
ATOM 2671 O O . LEU B 1 134 ? 13.965 -11.332 64.023 1.00 17.40 167 LEU B O 1
ATOM 2676 N N . ASP B 1 135 ? 12.968 -10.658 65.923 1.00 17.88 168 ASP B N 1
ATOM 2677 C CA . ASP B 1 135 ? 14.221 -10.627 66.682 1.00 19.12 168 ASP B CA 1
ATOM 2678 C C . ASP B 1 135 ? 14.874 -12.004 66.824 1.00 20.03 168 ASP B C 1
ATOM 2679 O O . ASP B 1 135 ? 16.117 -12.109 66.792 1.00 20.62 168 ASP B O 1
ATOM 2684 N N . GLU B 1 136 ? 14.039 -13.031 66.963 1.00 20.57 169 GLU B N 1
ATOM 2685 C CA . GLU B 1 136 ? 14.500 -14.425 67.076 1.00 22.99 169 GLU B CA 1
ATOM 2686 C C . GLU B 1 136 ? 15.164 -14.892 65.801 1.00 23.18 169 GLU B C 1
ATOM 2687 O O . GLU B 1 136 ? 16.255 -15.485 65.844 1.00 23.40 169 GLU B O 1
ATOM 2693 N N . LEU B 1 137 ? 14.499 -14.608 64.675 1.00 23.17 170 LEU B N 1
ATOM 2694 C CA . LEU B 1 137 ? 15.019 -14.938 63.345 1.00 23.02 170 LEU B CA 1
ATOM 2695 C C . LEU B 1 137 ? 16.382 -14.306 63.125 1.00 23.12 170 LEU B C 1
ATOM 2696 O O . LEU B 1 137 ? 17.303 -14.946 62.596 1.00 23.10 170 LEU B O 1
ATOM 2701 N N . LEU B 1 138 ? 16.528 -13.058 63.568 1.00 22.59 171 LEU B N 1
ATOM 2702 C CA . LEU B 1 138 ? 17.780 -12.336 63.392 1.00 22.71 171 LEU B CA 1
ATOM 2703 C C . LEU B 1 138 ? 18.882 -12.853 64.337 1.00 23.61 171 LEU B C 1
ATOM 2704 O O . LEU B 1 138 ? 20.054 -12.991 63.941 1.00 23.17 171 LEU B O 1
ATOM 2709 N N . ALA B 1 139 ? 18.495 -13.143 65.576 1.00 24.12 172 ALA B N 1
ATOM 2710 C CA . ALA B 1 139 ? 19.451 -13.652 66.560 1.00 24.92 172 ALA B CA 1
ATOM 2711 C C . ALA B 1 139 ? 19.947 -15.056 66.175 1.00 25.26 172 ALA B C 1
ATOM 2712 O O . ALA B 1 139 ? 21.058 -15.453 66.558 1.00 25.99 172 ALA B O 1
ATOM 2714 N N . ALA B 1 140 ? 19.134 -15.779 65.405 1.00 25.49 173 ALA B N 1
ATOM 2715 C CA . ALA B 1 140 ? 19.524 -17.067 64.800 1.00 25.92 173 ALA B CA 1
ATOM 2716 C C . ALA B 1 140 ? 20.453 -16.925 63.583 1.00 25.95 173 ALA B C 1
ATOM 2717 O O . ALA B 1 140 ? 20.877 -17.921 63.006 1.00 26.70 173 ALA B O 1
ATOM 2719 N N . GLY B 1 141 ? 20.777 -15.693 63.196 1.00 25.64 174 GLY B N 1
ATOM 2720 C CA . GLY B 1 141 ? 21.672 -15.460 62.060 1.00 25.15 174 GLY B CA 1
ATOM 2721 C C . GLY B 1 141 ? 21.004 -15.579 60.691 1.00 24.58 174 GLY B C 1
ATOM 2722 O O . GLY B 1 141 ? 21.690 -15.768 59.686 1.00 25.65 174 GLY B O 1
ATOM 2723 N N . GLU B 1 142 ? 19.678 -15.441 60.640 1.00 23.65 175 GLU B N 1
ATOM 2724 C CA . GLU B 1 142 ? 18.930 -15.546 59.380 1.00 23.01 175 GLU B CA 1
ATOM 2725 C C . GLU B 1 142 ? 18.781 -14.253 58.559 1.00 20.89 175 GLU B C 1
ATOM 2726 O O . GLU B 1 142 ? 17.982 -14.214 57.607 1.00 20.62 175 GLU B O 1
ATOM 2732 N N . ALA B 1 143 ? 19.551 -13.220 58.901 1.00 19.80 176 ALA B N 1
ATOM 2733 C CA . ALA B 1 143 ? 19.649 -12.037 58.033 1.00 18.89 176 ALA B CA 1
ATOM 2734 C C . ALA B 1 143 ? 19.939 -12.459 56.589 1.00 18.36 176 ALA B C 1
ATOM 2735 O O . ALA B 1 143 ? 20.733 -13.395 56.339 1.00 17.81 176 ALA B O 1
ATOM 2737 N N . GLY B 1 144 ? 19.283 -11.789 55.639 1.00 16.95 177 GLY B N 1
ATOM 2738 C CA . GLY B 1 144 ? 19.575 -11.979 54.211 1.00 16.71 177 GLY B CA 1
ATOM 2739 C C . GLY B 1 144 ? 19.181 -13.327 53.611 1.00 16.08 177 GLY B C 1
ATOM 2740 O O . GLY B 1 144 ? 19.712 -13.719 52.560 1.00 16.88 177 GLY B O 1
ATOM 2741 N N . THR B 1 145 ? 18.264 -14.036 54.274 1.00 14.86 178 THR B N 1
ATOM 2742 C CA . THR B 1 145 ? 17.785 -15.353 53.799 1.00 16.07 178 THR B CA 1
ATOM 2743 C C . THR B 1 145 ? 16.332 -15.420 53.281 1.00 15.24 178 THR B C 1
ATOM 2744 O O . THR B 1 145 ? 15.943 -16.417 52.636 1.00 15.61 178 THR B O 1
ATOM 2748 N N . PHE B 1 146 ? 15.509 -14.414 53.579 1.00 14.47 179 PHE B N 1
ATOM 2749 C CA . PHE B 1 146 ? 14.104 -14.408 53.139 1.00 14.06 179 PHE B CA 1
ATOM 2750 C C . PHE B 1 146 ? 13.943 -13.777 51.757 1.00 13.73 179 PHE B C 1
ATOM 2751 O O . PHE B 1 146 ? 14.682 -12.842 51.416 1.00 13.27 179 PHE B O 1
ATOM 2759 N N . ASP B 1 147 ? 12.976 -14.278 50.990 1.00 13.24 180 ASP B N 1
ATOM 2760 C CA . ASP B 1 147 ? 12.744 -13.810 49.620 1.00 12.70 180 ASP B CA 1
ATOM 2761 C C . ASP B 1 147 ? 11.630 -12.763 49.550 1.00 13.05 180 ASP B C 1
ATOM 2762 O O . ASP B 1 147 ? 11.667 -11.861 48.721 1.00 12.55 180 ASP B O 1
ATOM 2767 N N . VAL B 1 148 ? 10.631 -12.919 50.407 1.00 11.94 181 VAL B N 1
ATOM 2768 C CA . VAL B 1 148 ? 9.469 -12.033 50.404 1.00 12.60 181 VAL B CA 1
ATOM 2769 C C . VAL B 1 148 ? 9.073 -11.761 51.845 1.00 12.98 181 VAL B C 1
ATOM 2770 O O . VAL B 1 148 ? 9.080 -12.693 52.678 1.00 12.55 181 VAL B O 1
ATOM 2774 N N . ALA B 1 149 ? 8.723 -10.505 52.151 1.00 11.19 182 ALA B N 1
ATOM 2775 C CA . ALA B 1 149 ? 8.202 -10.152 53.497 1.00 11.74 182 ALA B CA 1
ATOM 2776 C C . ALA B 1 149 ? 6.963 -9.285 53.321 1.00 12.28 182 ALA B C 1
ATOM 2777 O O . ALA B 1 149 ? 6.982 -8.319 52.539 1.00 12.86 182 ALA B O 1
ATOM 2779 N N . VAL B 1 150 ? 5.895 -9.650 54.024 1.00 11.76 183 VAL B N 1
ATOM 2780 C CA . VAL B 1 150 ? 4.640 -8.888 53.999 1.00 11.48 183 VAL B CA 1
ATOM 2781 C C . VAL B 1 150 ? 4.364 -8.303 55.397 1.00 12.56 183 VAL B C 1
ATOM 2782 O O . VAL B 1 150 ? 4.264 -9.032 56.389 1.00 13.11 183 VAL B O 1
ATOM 2786 N N . VAL B 1 151 ? 4.251 -6.982 55.450 1.00 11.97 184 VAL B N 1
ATOM 2787 C CA . VAL B 1 151 ? 4.070 -6.245 56.699 1.00 12.49 184 VAL B CA 1
ATOM 2788 C C . VAL B 1 151 ? 2.614 -5.775 56.797 1.00 12.47 184 VAL B C 1
ATOM 2789 O O . VAL B 1 151 ? 2.234 -4.741 56.234 1.00 12.59 184 VAL B O 1
ATOM 2793 N N . ASP B 1 152 ? 1.782 -6.577 57.469 1.00 13.69 185 ASP B N 1
ATOM 2794 C CA . ASP B 1 152 ? 0.354 -6.256 57.604 1.00 13.99 185 ASP B CA 1
ATOM 2795 C C . ASP B 1 152 ? -0.166 -6.631 58.996 1.00 14.49 185 ASP B C 1
ATOM 2796 O O . ASP B 1 152 ? -1.237 -7.214 59.127 1.00 14.04 185 ASP B O 1
ATOM 2801 N N . ALA B 1 153 ? 0.605 -6.275 60.028 1.00 15.10 186 ALA B N 1
ATOM 2802 C CA . ALA B 1 153 ? 0.181 -6.472 61.405 1.00 16.07 186 ALA B CA 1
ATOM 2803 C C . ALA B 1 153 ? -0.352 -5.156 61.984 1.00 16.35 186 ALA B C 1
ATOM 2804 O O . ALA B 1 153 ? -1.096 -4.445 61.311 1.00 17.35 186 ALA B O 1
ATOM 2806 N N . ASP B 1 154 ? -0.007 -4.856 63.233 1.00 15.96 187 ASP B N 1
ATOM 2807 C CA . ASP B 1 154 ? -0.370 -3.601 63.872 1.00 16.34 187 ASP B CA 1
ATOM 2808 C C . ASP B 1 154 ? 0.459 -2.460 63.284 1.00 16.04 187 ASP B C 1
ATOM 2809 O O . ASP B 1 154 ? 1.595 -2.662 62.851 1.00 16.12 187 ASP B O 1
ATOM 2814 N N . LYS B 1 155 ? -0.114 -1.257 63.280 1.00 16.17 188 LYS B N 1
ATOM 2815 C CA . LYS B 1 155 ? 0.603 -0.080 62.775 1.00 16.39 188 LYS B CA 1
ATOM 2816 C C . LYS B 1 155 ? 1.577 0.526 63.795 1.00 17.15 188 LYS B C 1
ATOM 2817 O O . LYS B 1 155 ? 2.615 1.109 63.426 1.00 16.97 188 LYS B O 1
ATOM 2823 N N . GLU B 1 156 ? 1.270 0.358 65.084 1.00 17.56 189 GLU B N 1
ATOM 2824 C CA . GLU B 1 156 ? 2.131 0.874 66.151 1.00 17.44 189 GLU B CA 1
ATOM 2825 C C . GLU B 1 156 ? 3.614 0.466 66.041 1.00 17.52 189 GLU B C 1
ATOM 2826 O O . GLU B 1 156 ? 4.497 1.283 66.309 1.00 18.75 189 GLU B O 1
ATOM 2832 N N . ASN B 1 157 ? 3.889 -0.789 65.654 1.00 16.27 190 ASN B N 1
ATOM 2833 C CA . ASN B 1 157 ? 5.263 -1.297 65.505 1.00 15.96 190 ASN B CA 1
ATOM 2834 C C . ASN B 1 157 ? 5.755 -1.392 64.040 1.00 15.25 190 ASN B C 1
ATOM 2835 O O . ASN B 1 157 ? 6.802 -2.011 63.758 1.00 14.46 190 ASN B O 1
ATOM 2840 N N . CYS B 1 158 ? 5.014 -0.793 63.104 1.00 14.99 191 CYS B N 1
ATOM 2841 C CA . CYS B 1 158 ? 5.340 -1.026 61.673 1.00 14.58 191 CYS B CA 1
ATOM 2842 C C . CYS B 1 158 ? 6.749 -0.546 61.270 1.00 14.19 191 CYS B C 1
ATOM 2843 O O . CYS B 1 158 ? 7.381 -1.152 60.401 1.00 14.36 191 CYS B O 1
ATOM 2846 N N . SER B 1 159 ? 7.268 0.525 61.902 1.00 14.24 192 SER B N 1
ATOM 2847 C CA . SER B 1 159 ? 8.658 0.937 61.586 1.00 14.38 192 SER B CA 1
ATOM 2848 C C . SER B 1 159 ? 9.694 -0.120 61.988 1.00 14.31 192 SER B C 1
ATOM 2849 O O . SER B 1 159 ? 10.579 -0.478 61.205 1.00 13.11 192 SER B O 1
ATOM 2852 N N . ALA B 1 160 ? 9.569 -0.628 63.210 1.00 14.21 193 ALA B N 1
ATOM 2853 C CA . ALA B 1 160 ? 10.422 -1.716 63.681 1.00 14.67 193 ALA B CA 1
ATOM 2854 C C . ALA B 1 160 ? 10.289 -2.944 62.778 1.00 14.12 193 ALA B C 1
ATOM 2855 O O . ALA B 1 160 ? 11.293 -3.613 62.495 1.00 14.29 193 ALA B O 1
ATOM 2857 N N . TYR B 1 161 ? 9.064 -3.231 62.324 1.00 14.00 194 TYR B N 1
ATOM 2858 C CA . TYR B 1 161 ? 8.835 -4.363 61.418 1.00 13.49 194 TYR B CA 1
ATOM 2859 C C . TYR B 1 161 ? 9.569 -4.160 60.103 1.00 13.13 194 TYR B C 1
ATOM 2860 O O . TYR B 1 161 ? 10.262 -5.055 59.635 1.00 13.56 194 TYR B O 1
ATOM 2869 N N . TYR B 1 162 ? 9.413 -2.973 59.521 1.00 11.90 195 TYR B N 1
ATOM 2870 C CA . TYR B 1 162 ? 10.087 -2.651 58.268 1.00 11.83 195 TYR B CA 1
ATOM 2871 C C . TYR B 1 162 ? 11.602 -2.858 58.364 1.00 11.74 195 TYR B C 1
ATOM 2872 O O . TYR B 1 162 ? 12.211 -3.536 57.514 1.00 11.24 195 TYR B O 1
ATOM 2881 N N . GLU B 1 163 ? 12.215 -2.320 59.426 1.00 11.72 196 GLU B N 1
ATOM 2882 C CA . GLU B 1 163 ? 13.671 -2.413 59.557 1.00 12.71 196 GLU B CA 1
ATOM 2883 C C . GLU B 1 163 ? 14.148 -3.872 59.651 1.00 12.27 196 GLU B C 1
ATOM 2884 O O . GLU B 1 163 ? 15.113 -4.280 58.989 1.00 12.33 196 GLU B O 1
ATOM 2890 N N . ARG B 1 164 ? 13.446 -4.642 60.467 1.00 13.06 197 ARG B N 1
ATOM 2891 C CA . ARG B 1 164 ? 13.790 -6.045 60.700 1.00 13.65 197 ARG B CA 1
ATOM 2892 C C . ARG B 1 164 ? 13.544 -6.916 59.450 1.00 12.85 197 ARG B C 1
ATOM 2893 O O . ARG B 1 164 ? 14.388 -7.737 59.094 1.00 13.74 197 ARG B O 1
ATOM 2901 N N . CYS B 1 165 ? 12.407 -6.723 58.777 1.00 13.27 198 CYS B N 1
ATOM 2902 C CA . CYS B 1 165 ? 12.141 -7.452 57.524 1.00 12.41 198 CYS B CA 1
ATOM 2903 C C . CYS B 1 165 ? 13.209 -7.139 56.459 1.00 12.29 198 CYS B C 1
ATOM 2904 O O . CYS B 1 165 ? 13.707 -8.032 55.790 1.00 11.10 198 CYS B O 1
ATOM 2907 N N . LEU B 1 166 ? 13.586 -5.867 56.335 1.00 12.33 199 LEU B N 1
ATOM 2908 C CA . LEU B 1 166 ? 14.621 -5.493 55.369 1.00 13.34 199 LEU B CA 1
ATOM 2909 C C . LEU B 1 166 ? 15.925 -6.252 55.654 1.00 13.24 199 LEU B C 1
ATOM 2910 O O . LEU B 1 166 ? 16.580 -6.753 54.738 1.00 12.99 199 LEU B O 1
ATOM 2915 N N . GLN B 1 167 ? 16.291 -6.379 56.930 1.00 13.50 200 GLN B N 1
ATOM 2916 C CA . GLN B 1 167 ? 17.515 -7.084 57.254 1.00 15.11 200 GLN B CA 1
ATOM 2917 C C . GLN B 1 167 ? 17.372 -8.595 56.992 1.00 13.98 200 GLN B C 1
ATOM 2918 O O . GLN B 1 167 ? 18.331 -9.269 56.588 1.00 15.05 200 GLN B O 1
ATOM 2924 N N . LEU B 1 168 ? 16.170 -9.111 57.209 1.00 12.56 201 LEU B N 1
ATOM 2925 C CA . LEU B 1 168 ? 15.899 -10.539 56.957 1.00 12.46 201 LEU B CA 1
ATOM 2926 C C . LEU B 1 168 ? 15.834 -10.909 55.465 1.00 13.18 201 LEU B C 1
ATOM 2927 O O . LEU B 1 168 ? 16.082 -12.053 55.091 1.00 13.52 201 LEU B O 1
ATOM 2932 N N . LEU B 1 169 ? 15.515 -9.942 54.609 1.00 12.04 202 LEU B N 1
ATOM 2933 C CA . LEU B 1 169 ? 15.489 -10.220 53.179 1.00 11.92 202 LEU B CA 1
ATOM 2934 C C . LEU B 1 169 ? 16.887 -10.280 52.567 1.00 11.99 202 LEU B C 1
ATOM 2935 O O . LEU B 1 169 ? 17.781 -9.519 52.940 1.00 13.00 202 LEU B O 1
ATOM 2940 N N . ARG B 1 170 ? 17.069 -11.207 51.632 1.00 12.21 203 ARG B N 1
ATOM 2941 C CA . ARG B 1 170 ? 18.240 -11.205 50.764 1.00 12.75 203 ARG B CA 1
ATOM 2942 C C . ARG B 1 170 ? 18.227 -9.979 49.841 1.00 13.40 203 ARG B C 1
ATOM 2943 O O . ARG B 1 170 ? 17.164 -9.402 49.589 1.00 12.56 203 ARG B O 1
ATOM 2951 N N . PRO B 1 171 ? 19.413 -9.577 49.332 1.00 14.65 204 PRO B N 1
ATOM 2952 C CA . PRO B 1 171 ? 19.401 -8.663 48.171 1.00 14.72 204 PRO B CA 1
ATOM 2953 C C . PRO B 1 171 ? 18.543 -9.240 47.049 1.00 14.20 204 PRO B C 1
ATOM 2954 O O . PRO B 1 171 ? 18.617 -10.444 46.765 1.00 14.21 204 PRO B O 1
ATOM 2958 N N . GLY B 1 172 ? 17.712 -8.400 46.435 1.00 13.63 205 GLY B N 1
ATOM 2959 C CA . GLY B 1 172 ? 16.725 -8.859 45.443 1.00 12.88 205 GLY B CA 1
ATOM 2960 C C . GLY B 1 172 ? 15.390 -9.316 46.038 1.00 12.51 205 GLY B C 1
ATOM 2961 O O . GLY B 1 172 ? 14.460 -9.662 45.305 1.00 12.45 205 GLY B O 1
ATOM 2962 N N . GLY B 1 173 ? 15.284 -9.302 47.369 1.00 12.23 206 GLY B N 1
ATOM 2963 C CA . GLY B 1 173 ? 14.033 -9.645 48.034 1.00 11.85 206 GLY B CA 1
ATOM 2964 C C . GLY B 1 173 ? 12.978 -8.555 47.944 1.00 11.11 206 GLY B C 1
ATOM 2965 O O . GLY B 1 173 ? 13.291 -7.389 47.639 1.00 11.23 206 GLY B O 1
ATOM 2966 N N . ILE B 1 174 ? 11.742 -8.935 48.247 1.00 10.92 207 ILE B N 1
ATOM 2967 C CA . ILE B 1 174 ? 10.574 -8.033 48.149 1.00 11.78 207 ILE B CA 1
ATOM 2968 C C . ILE B 1 174 ? 9.920 -7.793 49.518 1.00 12.04 207 ILE B C 1
ATOM 2969 O O . ILE B 1 174 ? 9.532 -8.748 50.213 1.00 10.78 207 ILE B O 1
ATOM 2974 N N . LEU B 1 175 ? 9.811 -6.513 49.897 1.00 11.62 208 LEU B N 1
ATOM 2975 C CA . LEU B 1 175 ? 9.203 -6.096 51.165 1.00 11.96 208 LEU B CA 1
ATOM 2976 C C . LEU B 1 175 ? 7.923 -5.349 50.825 1.00 12.58 208 LEU B C 1
ATOM 2977 O O . LEU B 1 175 ? 7.974 -4.263 50.221 1.00 11.85 208 LEU B O 1
ATOM 2982 N N . ALA B 1 176 ? 6.789 -5.943 51.186 1.00 11.56 209 ALA B N 1
ATOM 2983 C CA . ALA B 1 176 ? 5.472 -5.336 50.917 1.00 11.68 209 ALA B CA 1
ATOM 2984 C C . ALA B 1 176 ? 4.920 -4.794 52.219 1.00 11.91 209 ALA B C 1
ATOM 2985 O O . ALA B 1 176 ? 4.955 -5.485 53.261 1.00 11.47 209 ALA B O 1
ATOM 2987 N N . VAL B 1 177 ? 4.467 -3.538 52.190 1.00 11.83 210 VAL B N 1
ATOM 2988 C CA . VAL B 1 177 ? 3.759 -2.966 53.336 1.00 12.46 210 VAL B CA 1
ATOM 2989 C C . VAL B 1 177 ? 2.330 -2.682 52.891 1.00 12.64 210 VAL B C 1
ATOM 2990 O O . VAL B 1 177 ? 2.111 -2.028 51.863 1.00 12.38 210 VAL B O 1
ATOM 2994 N N . LEU B 1 178 ? 1.360 -3.187 53.647 1.00 12.30 211 LEU B N 1
ATOM 2995 C CA . LEU B 1 178 ? -0.037 -2.989 53.289 1.00 14.01 211 LEU B CA 1
ATOM 2996 C C . LEU B 1 178 ? -0.665 -1.821 54.041 1.00 14.45 211 LEU B C 1
ATOM 2997 O O . LEU B 1 178 ? -0.151 -1.398 55.088 1.00 14.44 211 LEU B O 1
ATOM 3002 N N . ARG B 1 179 ? -1.773 -1.317 53.497 1.00 14.82 212 ARG B N 1
ATOM 3003 C CA . ARG B 1 179 ? -2.584 -0.279 54.148 1.00 15.99 212 ARG B CA 1
ATOM 3004 C C .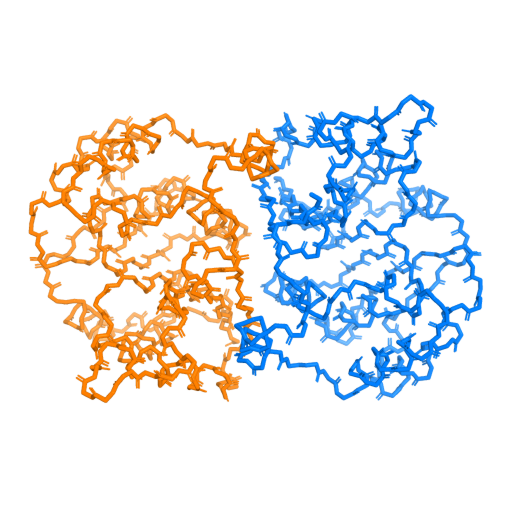 ARG B 1 179 ? -1.735 0.951 54.504 1.00 15.50 212 ARG B C 1
ATOM 3005 O O . ARG B 1 179 ? -1.762 1.449 55.638 1.00 16.10 212 ARG B O 1
ATOM 3013 N N . VAL B 1 180 ? -0.969 1.428 53.525 1.00 15.31 213 VAL B N 1
ATOM 3014 C CA . VAL B 1 180 ? -0.078 2.561 53.722 1.00 15.32 213 VAL B CA 1
ATOM 3015 C C . VAL B 1 180 ? -0.697 3.959 53.545 1.00 15.64 213 VAL B C 1
ATOM 3016 O O . VAL B 1 180 ? -0.024 4.956 53.825 1.00 15.37 213 VAL B O 1
ATOM 3020 N N . LEU B 1 181 ? -1.952 4.035 53.091 1.00 15.94 214 LEU B N 1
ATOM 3021 C CA . LEU B 1 181 ? -2.621 5.332 52.967 1.00 16.83 214 LEU B CA 1
ATOM 3022 C C . LEU B 1 181 ? -3.587 5.593 54.118 1.00 17.78 214 LEU B C 1
ATOM 3023 O O . LEU B 1 181 ? -4.044 6.730 54.298 1.00 18.18 214 LEU B O 1
ATOM 3028 N N . TRP B 1 182 ? -3.901 4.539 54.873 1.00 18.23 215 TRP B N 1
ATOM 3029 C CA . TRP B 1 182 ? -4.686 4.648 56.111 1.00 19.46 215 TRP B CA 1
ATOM 3030 C C . TRP B 1 182 ? -5.944 5.495 55.902 1.00 19.98 215 TRP B C 1
ATOM 3031 O O . TRP B 1 182 ? -6.186 6.470 56.635 1.00 19.91 215 TRP B O 1
ATOM 3042 N N . ARG B 1 183 ? -6.723 5.113 54.892 1.00 20.59 216 ARG B N 1
ATOM 3043 C CA . ARG B 1 183 ? -7.975 5.799 54.520 1.00 22.15 216 ARG B CA 1
ATOM 3044 C C . ARG B 1 183 ? -7.811 7.298 54.332 1.00 21.64 216 ARG B C 1
ATOM 3045 O O . ARG B 1 183 ? -8.741 8.068 54.622 1.00 22.35 216 ARG B O 1
ATOM 3053 N N . GLY B 1 184 ? -6.630 7.720 53.873 1.00 21.28 217 GLY B N 1
ATOM 3054 C CA . GLY B 1 184 ? -6.360 9.135 53.599 1.00 21.70 217 GLY B CA 1
ATOM 3055 C C . GLY B 1 184 ? -5.920 9.930 54.813 1.00 21.83 217 GLY B C 1
ATOM 3056 O O . GLY B 1 184 ? -5.581 11.118 54.703 1.00 22.27 217 GLY B O 1
ATOM 3057 N N . LYS B 1 185 ? -5.894 9.275 55.970 1.00 21.78 218 LYS B N 1
ATOM 3058 C CA . LYS B 1 185 ? -5.470 9.920 57.209 1.00 21.92 218 LYS B CA 1
ATOM 3059 C C . LYS B 1 185 ? -3.988 10.283 57.226 1.00 21.70 218 LYS B C 1
ATOM 3060 O O . LYS B 1 185 ? -3.575 11.156 57.971 1.00 20.90 218 LYS B O 1
ATOM 3066 N N . VAL B 1 186 ? -3.195 9.646 56.364 1.00 21.14 219 VAL B N 1
ATOM 3067 C CA . VAL B 1 186 ? -1.799 10.033 56.180 1.00 21.58 219 VAL B CA 1
ATOM 3068 C C . VAL B 1 186 ? -1.643 11.491 55.709 1.00 22.15 219 VAL B C 1
ATOM 3069 O O . VAL B 1 186 ? -0.614 12.085 55.944 1.00 22.03 219 VAL B O 1
ATOM 3073 N N . LEU B 1 187 ? -2.662 12.042 55.051 1.00 23.92 220 LEU B N 1
ATOM 3074 C CA . LEU B 1 187 ? -2.627 13.448 54.573 1.00 25.53 220 LEU B CA 1
ATOM 3075 C C . LEU B 1 187 ? -2.503 14.439 55.735 1.00 27.24 220 LEU B C 1
ATOM 3076 O O . LEU B 1 187 ? -1.785 15.443 55.647 1.00 27.41 220 LEU B O 1
ATOM 3081 N N . GLN B 1 188 ? -3.206 14.140 56.822 1.00 28.55 221 GLN B N 1
ATOM 3082 C CA . GLN B 1 188 ? -3.143 14.940 58.036 1.00 30.60 221 GLN B CA 1
ATOM 3083 C C . GLN B 1 188 ? -3.590 14.058 59.203 1.00 30.24 221 GLN B C 1
ATOM 3084 O O . GLN B 1 188 ? -4.777 14.054 59.558 1.00 30.40 221 GLN B O 1
ATOM 3090 N N . PRO B 1 189 ? -2.650 13.280 59.781 1.00 30.40 222 PRO B N 1
ATOM 3091 C CA . PRO B 1 189 ? -3.057 12.362 60.858 1.00 30.57 222 PRO B CA 1
ATOM 3092 C C . PRO B 1 189 ? -3.700 13.178 61.983 1.00 30.65 222 PRO B C 1
ATOM 3093 O O . PRO B 1 189 ? -3.109 14.171 62.412 1.00 30.32 222 PRO B O 1
ATOM 3097 N N . PRO B 1 190 ? -4.926 12.804 62.407 1.00 30.94 223 PRO B N 1
ATOM 3098 C CA . PRO B 1 190 ? -5.554 13.487 63.542 1.00 30.77 223 PRO B CA 1
ATOM 3099 C C . PRO B 1 190 ? -4.604 13.551 64.735 1.00 30.70 223 PRO B C 1
ATOM 3100 O O . PRO B 1 190 ? -3.783 12.647 64.925 1.00 30.06 223 PRO B O 1
ATOM 3104 N N . LYS B 1 191 ? -4.705 14.620 65.522 1.00 30.41 224 LYS B N 1
ATOM 3105 C CA . LYS B 1 191 ? -3.902 14.747 66.737 1.00 30.92 224 LYS B CA 1
ATOM 3106 C C . LYS B 1 191 ? -4.184 13.561 67.679 1.00 29.70 224 LYS B C 1
ATOM 3107 O O . LYS B 1 191 ? -5.342 13.193 67.894 1.00 30.07 224 LYS B O 1
ATOM 3113 N N . GLY B 1 192 ? -3.117 12.942 68.183 1.00 29.26 225 GLY B N 1
ATOM 3114 C CA . GLY B 1 192 ? -3.214 11.770 69.074 1.00 28.62 225 GLY B CA 1
ATOM 3115 C C . GLY B 1 192 ? -3.542 10.443 68.405 1.00 28.27 225 GLY B C 1
ATOM 3116 O O . GLY B 1 192 ? -3.708 9.419 69.085 1.00 28.43 225 GLY B O 1
ATOM 3117 N N . ASP B 1 193 ? -3.640 10.445 67.075 1.00 27.56 226 ASP B N 1
ATOM 3118 C CA . ASP B 1 193 ? -3.901 9.208 66.326 1.00 26.63 226 ASP B CA 1
ATOM 3119 C C . ASP B 1 193 ? -2.567 8.508 66.080 1.00 25.70 226 ASP B C 1
ATOM 3120 O O . ASP B 1 193 ? -1.888 8.747 65.070 1.00 24.84 226 ASP B O 1
ATOM 3125 N N . VAL B 1 194 ? -2.189 7.660 67.034 1.00 24.48 227 VAL B N 1
ATOM 3126 C CA . VAL B 1 194 ? -0.912 6.949 67.007 1.00 23.36 227 VAL B CA 1
ATOM 3127 C C . VAL B 1 194 ? -0.734 6.128 65.717 1.00 22.64 227 VAL B C 1
ATOM 3128 O O . VAL B 1 194 ? 0.322 6.214 65.063 1.00 21.47 227 VAL B O 1
ATOM 3132 N N . ALA B 1 195 ? -1.760 5.361 65.353 1.00 21.80 228 ALA B N 1
ATOM 3133 C CA . ALA B 1 195 ? -1.704 4.482 64.165 1.00 21.97 228 ALA B CA 1
ATOM 3134 C C . ALA B 1 195 ? -1.422 5.295 62.908 1.00 21.62 228 ALA B C 1
ATOM 3135 O O . ALA B 1 195 ? -0.514 4.957 62.133 1.00 20.57 228 ALA B O 1
ATOM 3137 N N . ALA B 1 196 ? -2.188 6.373 62.721 1.00 21.13 229 ALA B N 1
ATOM 3138 C CA . ALA B 1 196 ? -2.023 7.247 61.557 1.00 21.26 229 ALA B CA 1
ATOM 3139 C C . ALA B 1 196 ? -0.650 7.911 61.505 1.00 21.10 229 ALA B C 1
ATOM 3140 O O . ALA B 1 196 ? -0.022 7.979 60.434 1.00 20.44 229 ALA B O 1
ATOM 3142 N N . GLU B 1 197 ? -0.172 8.394 62.652 1.00 20.77 230 GLU B N 1
ATOM 3143 C CA . GLU B 1 197 ? 1.165 8.975 62.729 1.00 21.28 230 GLU B CA 1
ATOM 3144 C C . GLU B 1 197 ? 2.218 7.917 62.394 1.00 19.52 230 GLU B C 1
ATOM 3145 O O . GLU B 1 197 ? 3.195 8.193 61.684 1.00 18.61 230 GLU B O 1
ATOM 3151 N N . CYS B 1 198 ? 1.989 6.690 62.865 1.00 17.73 231 CYS B N 1
ATOM 3152 C CA . CYS B 1 198 ? 2.930 5.608 62.601 1.00 17.32 231 CYS B CA 1
ATOM 3153 C C . CYS B 1 198 ? 2.993 5.278 61.107 1.00 15.99 231 CYS B C 1
ATOM 3154 O O . CYS B 1 198 ? 4.085 5.156 60.541 1.00 16.49 231 CYS B O 1
ATOM 3157 N N . VAL B 1 199 ? 1.836 5.201 60.460 1.00 16.20 232 VAL B N 1
ATOM 3158 C CA . VAL B 1 199 ? 1.789 4.939 59.009 1.00 17.35 232 VAL B CA 1
ATOM 3159 C C . VAL B 1 199 ? 2.506 6.057 58.246 1.00 17.99 232 VAL B C 1
ATOM 3160 O O . VAL B 1 199 ? 3.396 5.807 57.403 1.00 17.40 232 VAL B O 1
ATOM 3164 N N . ARG B 1 200 ? 2.144 7.296 58.579 1.00 18.84 233 ARG B N 1
ATOM 3165 C CA . ARG B 1 200 ? 2.815 8.473 58.012 1.00 20.29 233 ARG B CA 1
ATOM 3166 C C . ARG B 1 200 ? 4.344 8.479 58.191 1.00 19.13 233 ARG B C 1
ATOM 3167 O O . ARG B 1 200 ? 5.067 8.708 57.217 1.00 19.89 233 ARG B O 1
ATOM 3175 N N . ASN B 1 201 ? 4.832 8.231 59.417 1.00 18.10 234 ASN B N 1
ATOM 3176 C CA . ASN B 1 201 ? 6.265 8.190 59.710 1.00 17.31 234 ASN B CA 1
ATOM 3177 C C . ASN B 1 201 ? 6.996 7.145 58.873 1.00 16.69 234 ASN B C 1
ATOM 3178 O O . ASN B 1 201 ? 8.059 7.422 58.342 1.00 16.35 234 ASN B O 1
ATOM 3183 N N . LEU B 1 202 ? 6.426 5.943 58.771 1.00 15.35 235 LEU B N 1
ATOM 3184 C CA . LEU B 1 202 ? 7.054 4.893 57.970 1.00 14.66 235 LEU B CA 1
ATOM 3185 C C . LEU B 1 202 ? 7.135 5.273 56.483 1.00 13.63 235 LEU B C 1
ATOM 3186 O O . LEU B 1 202 ? 8.159 5.027 55.828 1.00 12.36 235 LEU B O 1
ATOM 3191 N N . ASN B 1 203 ? 6.057 5.850 55.957 1.00 13.48 236 ASN B N 1
ATOM 3192 C CA . ASN B 1 203 ? 6.063 6.278 54.556 1.00 13.89 236 ASN B CA 1
ATOM 3193 C C . ASN B 1 203 ? 7.195 7.254 54.303 1.00 13.53 236 ASN B C 1
ATOM 3194 O O . ASN B 1 203 ? 7.855 7.169 53.277 1.00 13.07 236 ASN B O 1
ATOM 3199 N N . GLU B 1 204 ? 7.425 8.180 55.237 1.00 13.94 237 GLU B N 1
ATOM 3200 C CA . GLU B 1 204 ? 8.553 9.112 55.101 1.00 14.87 237 GLU B CA 1
ATOM 3201 C C . GLU B 1 204 ? 9.897 8.395 55.097 1.00 15.07 237 GLU B C 1
ATOM 3202 O O . GLU B 1 204 ? 10.766 8.663 54.266 1.00 15.22 237 GLU B O 1
ATOM 3208 N N . ARG B 1 205 ? 10.051 7.453 56.020 1.00 14.52 238 ARG B N 1
ATOM 3209 C CA . ARG B 1 205 ? 11.279 6.695 56.104 1.00 14.15 238 ARG B CA 1
ATOM 3210 C C . ARG B 1 205 ? 11.568 5.942 54.796 1.00 13.38 238 ARG B C 1
ATOM 3211 O O . ARG B 1 205 ? 12.673 5.999 54.268 1.00 13.78 238 ARG B O 1
ATOM 3219 N N . ILE B 1 206 ? 10.579 5.214 54.309 1.00 13.19 239 ILE B N 1
ATOM 3220 C CA . ILE B 1 206 ? 10.731 4.433 53.073 1.00 12.94 239 ILE B CA 1
ATOM 3221 C C . ILE B 1 206 ? 11.024 5.387 51.894 1.00 12.76 239 ILE B C 1
ATOM 3222 O O . ILE B 1 206 ? 11.864 5.105 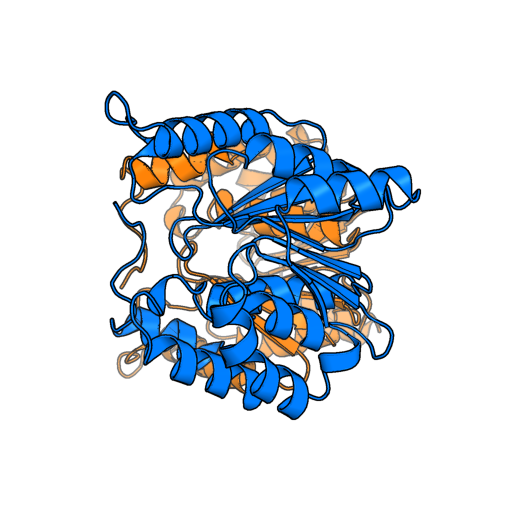51.059 1.00 11.15 239 ILE B O 1
ATOM 3227 N N . ARG B 1 207 ? 10.336 6.527 51.856 1.00 13.43 240 ARG B N 1
ATOM 3228 C CA . ARG B 1 207 ? 10.582 7.552 50.822 1.00 15.20 240 ARG B CA 1
ATOM 3229 C C . ARG B 1 207 ? 12.080 7.893 50.693 1.00 14.45 240 ARG B C 1
ATOM 3230 O O . ARG B 1 207 ? 12.599 8.002 49.578 1.00 14.41 240 ARG B O 1
ATOM 3238 N N . ARG B 1 208 ? 12.765 8.036 51.838 1.00 14.41 241 ARG B N 1
ATOM 3239 C CA . ARG B 1 208 ? 14.187 8.404 51.901 1.00 15.70 241 ARG B CA 1
ATOM 3240 C C . ARG B 1 208 ? 15.159 7.232 51.788 1.00 15.23 241 ARG B C 1
ATOM 3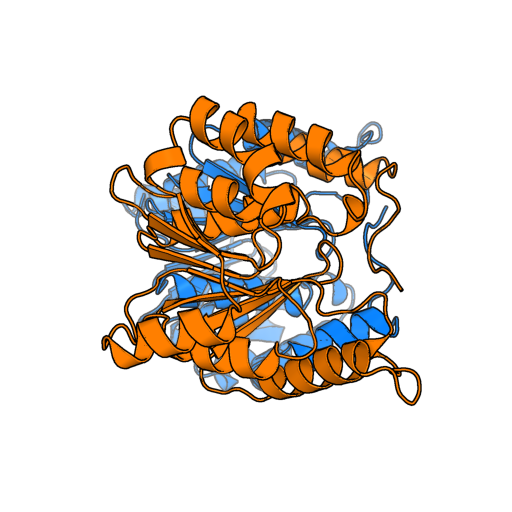241 O O . ARG B 1 208 ? 16.371 7.431 51.653 1.00 15.53 241 ARG B O 1
ATOM 3249 N N . ASP B 1 209 ? 14.648 6.004 51.843 1.00 14.10 242 ASP B N 1
ATOM 3250 C CA . ASP B 1 209 ? 15.532 4.857 52.060 1.00 14.26 242 ASP B CA 1
ATOM 3251 C C . ASP B 1 209 ? 16.302 4.470 50.804 1.00 13.93 242 ASP B C 1
ATOM 3252 O O . ASP B 1 209 ? 15.709 3.946 49.869 1.00 13.60 242 ASP B O 1
ATOM 3257 N N . VAL B 1 210 ? 17.624 4.685 50.802 1.00 14.17 243 VAL B N 1
ATOM 3258 C CA . VAL B 1 210 ? 18.466 4.349 49.647 1.00 14.95 243 VAL B CA 1
ATOM 3259 C C . VAL B 1 210 ? 18.766 2.838 49.527 1.00 14.22 243 VAL B C 1
ATOM 3260 O O . VAL B 1 210 ? 19.387 2.390 48.546 1.00 13.39 243 VAL B O 1
ATOM 3264 N N . ARG B 1 211 ? 18.340 2.067 50.527 1.00 13.34 244 ARG B N 1
ATOM 3265 C CA . ARG B 1 211 ? 18.593 0.609 50.556 1.00 13.48 244 ARG B CA 1
ATOM 3266 C C . ARG B 1 211 ? 17.620 -0.168 49.658 1.00 13.54 244 ARG B C 1
ATOM 3267 O O . ARG B 1 211 ? 17.799 -1.351 49.401 1.00 13.54 244 ARG B O 1
ATOM 3275 N N . VAL B 1 212 ? 16.600 0.532 49.187 1.00 12.61 245 VAL B N 1
ATOM 3276 C CA . VAL B 1 212 ? 15.524 -0.066 48.414 1.00 12.40 245 VAL B CA 1
ATOM 3277 C C . VAL B 1 212 ? 15.202 0.835 47.221 1.00 12.85 245 VAL B C 1
ATOM 3278 O O . VAL B 1 212 ? 15.562 2.020 47.216 1.00 13.26 245 VAL B O 1
ATOM 3282 N N . TYR B 1 213 ? 14.535 0.268 46.220 1.00 11.91 246 TYR B N 1
ATOM 3283 C CA . TYR B 1 213 ? 13.828 1.065 45.208 1.00 11.67 246 TYR B CA 1
ATOM 3284 C C . TYR B 1 213 ? 12.365 0.689 45.341 1.00 11.73 246 TYR B C 1
ATOM 3285 O O . TYR B 1 213 ? 12.046 -0.475 45.654 1.00 11.14 246 TYR B O 1
ATOM 3294 N N . ILE B 1 214 ? 11.470 1.665 45.137 1.00 11.01 247 ILE B N 1
ATOM 3295 C CA . ILE B 1 214 ? 10.105 1.505 45.632 1.00 12.42 247 ILE B CA 1
ATOM 3296 C C . ILE B 1 214 ? 8.993 1.887 44.636 1.00 11.80 247 ILE B C 1
ATOM 3297 O O . ILE B 1 214 ? 9.180 2.736 43.763 1.00 11.76 247 ILE B O 1
ATOM 3302 N N . SER B 1 215 ? 7.835 1.258 44.802 1.00 11.71 248 SER B N 1
ATOM 3303 C CA . SER B 1 215 ? 6.603 1.652 44.115 1.00 11.80 248 SER B CA 1
ATOM 3304 C C . SER B 1 215 ? 5.479 1.629 45.120 1.00 11.97 248 SER B C 1
ATOM 3305 O O . SER B 1 215 ? 5.370 0.685 45.904 1.00 13.54 248 SER B O 1
ATOM 3308 N N . LEU B 1 216 ? 4.657 2.678 45.110 1.00 12.32 249 LEU B N 1
ATOM 3309 C CA . LEU B 1 216 ? 3.463 2.741 45.928 1.00 13.06 249 LEU B CA 1
ATOM 3310 C C . LEU B 1 216 ? 2.275 2.630 44.969 1.00 13.31 249 LEU B C 1
ATOM 3311 O O . LEU B 1 216 ? 2.164 3.412 44.017 1.00 12.93 249 LEU B O 1
ATOM 3316 N N . LEU B 1 217 ? 1.402 1.657 45.229 1.00 13.01 250 LEU B N 1
ATOM 3317 C CA . LEU B 1 217 ? 0.304 1.278 44.314 1.00 12.38 250 LEU B CA 1
ATOM 3318 C C . LEU B 1 217 ? -1.084 1.510 44.922 1.00 12.23 250 LEU B C 1
ATOM 3319 O O . LEU B 1 217 ? -1.265 1.285 46.119 1.00 12.65 250 LEU B O 1
ATOM 3324 N N . PRO B 1 218 ? -2.049 1.985 44.101 1.00 13.01 251 PRO B N 1
ATOM 3325 C CA . PRO B 1 218 ? -3.421 2.226 44.592 1.00 13.76 251 PRO B CA 1
ATOM 3326 C C . PRO B 1 218 ? -4.218 0.904 44.554 1.00 14.53 251 PRO B C 1
ATOM 3327 O O . PRO B 1 218 ? -5.082 0.695 43.675 1.00 15.43 251 PRO B O 1
ATOM 3331 N N . LEU B 1 219 ? -3.846 -0.016 45.433 1.00 14.37 252 LEU B N 1
ATOM 3332 C CA . LEU B 1 219 ? -4.614 -1.237 45.668 1.00 15.23 252 LEU B CA 1
ATOM 3333 C C . LEU B 1 219 ? -4.968 -1.269 47.143 1.00 15.64 252 LEU B C 1
ATOM 3334 O O . LEU B 1 219 ? -4.194 -0.794 47.960 1.00 15.80 252 LEU B O 1
ATOM 3339 N N . GLY B 1 220 ? -6.107 -1.872 47.477 1.00 16.99 253 GLY B N 1
ATOM 3340 C CA . GLY B 1 220 ? -6.568 -1.962 48.878 1.00 18.20 253 GLY B CA 1
ATOM 3341 C C . GLY B 1 220 ? -6.552 -0.595 49.546 1.00 17.96 253 GLY B C 1
ATOM 3342 O O . GLY B 1 220 ? -7.133 0.359 49.023 1.00 19.84 253 GLY B O 1
ATOM 3343 N N . ASP B 1 221 ? -5.848 -0.481 50.668 1.00 17.35 254 ASP B N 1
ATOM 3344 C CA . ASP B 1 221 ? -5.682 0.816 51.333 1.00 17.29 254 ASP B CA 1
ATOM 3345 C C . ASP B 1 221 ? -4.261 1.359 51.078 1.00 16.54 254 ASP B C 1
ATOM 3346 O O . ASP B 1 221 ? -3.665 2.055 51.917 1.00 16.32 254 ASP B O 1
ATOM 3351 N N . GLY B 1 222 ? -3.742 1.053 49.886 1.00 14.87 255 GLY B N 1
ATOM 3352 C CA . GLY B 1 222 ? -2.410 1.479 49.494 1.00 13.68 255 GLY B CA 1
ATOM 3353 C C . GLY B 1 222 ? -1.438 0.346 49.759 1.00 14.14 255 GLY B C 1
ATOM 3354 O O . GLY B 1 222 ? -1.444 -0.252 50.852 1.00 13.89 255 GLY B O 1
ATOM 3355 N N . LEU B 1 223 ? -0.606 0.067 48.755 1.00 13.08 256 LEU B N 1
ATOM 3356 C CA . LEU B 1 223 ? 0.406 -1.002 48.829 1.00 12.77 256 LEU B CA 1
ATOM 3357 C C . LEU B 1 223 ? 1.808 -0.492 48.447 1.00 12.62 256 LEU B C 1
ATOM 3358 O O . LEU B 1 223 ? 2.013 0.054 47.355 1.00 13.38 256 LEU B O 1
ATOM 3363 N N . THR B 1 224 ? 2.752 -0.631 49.361 1.00 11.69 257 THR B N 1
ATOM 3364 C CA . THR B 1 224 ? 4.133 -0.291 49.057 1.00 11.18 257 THR B CA 1
ATOM 3365 C C . THR B 1 224 ? 4.918 -1.557 48.743 1.00 11.41 257 THR B C 1
ATOM 3366 O O . THR B 1 224 ? 4.855 -2.520 49.508 1.00 12.36 257 THR B O 1
ATOM 3370 N N . LEU B 1 225 ? 5.619 -1.547 47.610 1.00 10.67 258 LEU B N 1
ATOM 3371 C CA . LEU B 1 225 ? 6.559 -2.592 47.258 1.00 10.60 258 LEU B CA 1
ATOM 3372 C C . LEU B 1 225 ? 7.928 -1.961 47.348 1.00 11.22 258 LEU B C 1
ATOM 3373 O O . LEU B 1 225 ? 8.218 -0.974 46.642 1.00 10.88 258 LEU B O 1
ATOM 3378 N N . ALA B 1 226 ? 8.750 -2.501 48.241 1.00 10.79 259 ALA B N 1
ATOM 3379 C CA . ALA B 1 226 ? 10.127 -2.038 48.397 1.00 11.76 259 ALA B CA 1
ATOM 3380 C C . ALA B 1 226 ? 11.056 -3.186 48.011 1.00 12.27 259 ALA B C 1
ATOM 3381 O O . ALA B 1 226 ? 11.011 -4.257 48.630 1.00 13.36 259 ALA B O 1
ATOM 3383 N N . PHE B 1 227 ? 11.883 -2.968 47.005 1.00 12.22 260 PHE B N 1
ATOM 3384 C CA . PHE B 1 227 ? 12.768 -3.996 46.480 1.00 12.06 260 PHE B CA 1
ATOM 3385 C C . PHE B 1 227 ? 14.164 -3.772 47.042 1.00 12.39 260 PHE B C 1
ATOM 3386 O O . PHE B 1 227 ? 14.724 -2.663 46.936 1.00 12.09 260 PHE B O 1
ATOM 3394 N N . LYS B 1 228 ? 14.717 -4.811 47.673 1.00 12.07 261 LYS B N 1
ATOM 3395 C CA . LYS B 1 228 ? 15.980 -4.652 48.387 1.00 12.59 261 LYS B CA 1
ATOM 3396 C C . LYS B 1 228 ? 17.160 -4.733 47.435 1.00 13.06 261 LYS B C 1
ATOM 3397 O O . LYS B 1 228 ? 17.269 -5.680 46.645 1.00 12.98 261 LYS B O 1
ATOM 3403 N N . ILE B 1 229 ? 18.037 -3.732 47.531 1.00 13.39 262 ILE B N 1
ATOM 3404 C CA . ILE B 1 229 ? 19.288 -3.686 46.749 1.00 14.67 262 ILE B CA 1
ATOM 3405 C C . ILE B 1 229 ? 20.343 -4.682 47.300 1.00 15.33 262 ILE B C 1
ATOM 3406 O O . ILE B 1 229 ? 20.552 -4.758 48.533 1.00 15.40 262 ILE B O 1
#

Foldseek 3Di:
DAPDDDCPDDVNVVVCVVDADDDPLLVVLLVLLVVDVVSVLDFDRVVLQVQLVVCLVVQFQEEEAEACQLNNSVLSNLLSHDPNGAYEYEEQDPPNVVNSVVSCVVSVRPVRYHYDHDHPLVVLVVCVVVVQFQPGAEYEQSHALLCSQVVVVSVLRNHHQQHKYKYPLLCVQVCLVPPDPPNNSSVSSVVVVVCLVPPPQWDWDWDSGDNIMIITTGD/DAPDDPCPDPVNVVVCVVDAPADPLLVVLLVVLCVDDCSLLDADRVRLQVQLVVCLVVQFQEEEAEACQLNNSVLSNLVSHPPNGAYEYEEADPPNVVNSLVSCVVVVRNVRYHYDHDHPLVVLVVCVVVVQFQPGAEYEARYALLCSQVVVVSVLRNHHQQHKYKYPLLCVQVCLVPPPPPNNSSVSSVVNVVVLVPDPQWDWDWDSDSNIMIITHGD

Secondary structure (DSSP, 8-state):
--SS--TTSHHHHHHHHTT----HHHHHHHHHHHTSTTGGGSPPHHHHHHHHHHHHHTT--EEEEE--TTSHHHHHHHTTS-TT-EEEEEES-SHHHHHHHHHHHHTT-TTTEEEEES-HHHHHHHHHHTT-TT-EEEEEE-S-STTHHHHHHHHHHHEEEEEEEEEE--SGGGGGGSPPTT-HHHHHHHHHHHHHHH-TTEEEEEE-STT-EEEEEE-/--SS--TT-HHHHHHHHTT----HHHHHHHHHHTTSTTGGGSPPHHHHHHHHHHHHHTT--EEEEE--TTSHHHHHHHHHS-TT-EEEEEES-SHHHHHHHHHHHHTT-GGGEEEEES-HHHHHHHHHHTT-TT-EEEEEE-S-STTHHHHHHHHHHHEEEEEEEEEE--SGGGGGGSPPTT-HHHHHHHHHHHHHHH-TTEEEEEE-STT-EEEEEE-